Protein AF-A0A060Z2W2-F1 (afdb_monomer)

Nearest PDB structures (foldseek):
  2oxe-assembly1_A  TM=8.940E-01  e=7.475E-26  Homo sapiens
  2pvs-assembly1_A  TM=8.708E-01  e=4.326E-26  Homo sapiens
  2oxe-assembly2_B  TM=8.732E-01  e=7.034E-26  Homo sapiens
  1gpl-assembly1_A  TM=8.369E-01  e=1.136E-26  Cavia porcellus
  1w52-assembly1_X  TM=8.636E-01  e=9.532E-26  Equus caballus

Structure (mmCIF, N/CA/C/O backbone):
data_AF-A0A060Z2W2-F1
#
_entry.id   AF-A0A060Z2W2-F1
#
loop_
_atom_site.group_PDB
_atom_site.id
_atom_site.type_symbol
_atom_site.label_atom_id
_atom_site.label_alt_id
_atom_site.label_comp_id
_atom_site.label_asym_id
_atom_site.label_entity_id
_atom_site.label_seq_id
_atom_site.pdbx_PDB_ins_code
_atom_site.Cartn_x
_atom_site.Cartn_y
_atom_site.Cartn_z
_atom_site.occupancy
_atom_site.B_iso_or_equiv
_atom_site.auth_seq_id
_atom_site.auth_comp_id
_atom_site.auth_asym_id
_atom_site.auth_atom_id
_atom_site.pdbx_PDB_model_num
ATOM 1 N N . MET A 1 1 ? -37.260 69.978 5.908 1.00 48.62 1 MET A N 1
ATOM 2 C CA . MET A 1 1 ? -36.857 68.763 6.658 1.00 48.62 1 MET A CA 1
ATOM 3 C C . MET A 1 1 ? -37.837 67.597 6.429 1.00 48.62 1 MET A C 1
ATOM 5 O O . MET A 1 1 ? -38.209 66.922 7.372 1.00 48.62 1 MET A O 1
ATOM 9 N N . GLY A 1 2 ? -38.275 67.349 5.181 1.00 51.06 2 GLY A N 1
ATOM 10 C CA . GLY A 1 2 ? -39.359 66.388 4.879 1.00 51.06 2 GLY A CA 1
ATOM 11 C C . GLY A 1 2 ? -39.027 65.317 3.832 1.00 51.06 2 GLY A C 1
ATOM 12 O O . GLY A 1 2 ? -39.861 64.468 3.548 1.00 51.06 2 GLY A O 1
ATOM 13 N N . TRP A 1 3 ? -37.822 65.339 3.255 1.00 35.84 3 TRP A N 1
ATOM 14 C CA . TRP A 1 3 ? -37.408 64.380 2.218 1.00 35.84 3 TRP A CA 1
ATOM 15 C C . TRP A 1 3 ? -36.573 63.213 2.762 1.00 35.84 3 TRP A C 1
ATOM 17 O O . TRP A 1 3 ? -36.454 62.198 2.093 1.00 35.84 3 TRP A O 1
ATOM 27 N N . LYS A 1 4 ? -36.049 63.310 3.995 1.00 44.81 4 LYS A N 1
ATOM 28 C CA . LYS A 1 4 ? -35.296 62.214 4.634 1.00 44.81 4 LYS A CA 1
ATOM 29 C C . LYS A 1 4 ? -36.182 61.164 5.322 1.00 44.81 4 LYS A C 1
ATOM 31 O O . LYS A 1 4 ? -35.734 60.038 5.477 1.00 44.81 4 LYS A O 1
ATOM 36 N N . LEU A 1 5 ? -37.425 61.490 5.702 1.00 48.12 5 LEU A N 1
ATOM 37 C CA . LEU A 1 5 ? -38.315 60.528 6.378 1.00 48.12 5 LEU A CA 1
ATOM 38 C C . LEU A 1 5 ? -38.985 59.537 5.414 1.00 48.12 5 LEU A C 1
ATOM 40 O O . LEU A 1 5 ? -39.137 58.370 5.759 1.00 48.12 5 LEU A O 1
ATOM 44 N N . LYS A 1 6 ? -39.350 59.970 4.197 1.00 46.62 6 LYS A N 1
ATOM 45 C CA . LYS A 1 6 ? -40.052 59.098 3.240 1.00 46.62 6 LYS A CA 1
ATOM 46 C C . LYS A 1 6 ? -39.175 57.941 2.756 1.00 46.62 6 LYS A C 1
ATOM 48 O O . LYS A 1 6 ? -39.665 56.826 2.669 1.00 46.62 6 LYS A O 1
ATOM 53 N N . THR A 1 7 ? -37.880 58.176 2.542 1.00 52.00 7 THR A N 1
ATOM 54 C CA . THR A 1 7 ? -36.937 57.149 2.068 1.00 52.00 7 THR A CA 1
ATOM 55 C C . THR A 1 7 ? -36.660 56.071 3.118 1.00 52.00 7 THR A C 1
ATOM 57 O O . THR A 1 7 ? -36.528 54.901 2.778 1.00 52.00 7 THR A O 1
ATOM 60 N N . VAL A 1 8 ? -36.625 56.438 4.405 1.00 55.50 8 VAL A N 1
ATOM 61 C CA . VAL A 1 8 ? -36.405 55.483 5.508 1.00 55.50 8 VAL A CA 1
ATOM 62 C C . VAL A 1 8 ? -37.612 54.560 5.683 1.00 55.50 8 VAL A C 1
ATOM 64 O O . VAL A 1 8 ? -37.452 53.366 5.925 1.00 55.50 8 VAL A O 1
ATOM 67 N N . GLN A 1 9 ? -38.822 55.088 5.489 1.00 52.28 9 GLN A N 1
ATOM 68 C CA . GLN A 1 9 ? -40.050 54.314 5.641 1.00 52.28 9 GLN A CA 1
ATOM 69 C C . GLN A 1 9 ? -40.226 53.281 4.516 1.00 52.28 9 GLN A C 1
ATOM 71 O O . GLN A 1 9 ? -40.646 52.165 4.793 1.00 52.28 9 GLN A O 1
ATOM 76 N N . THR A 1 10 ? -39.819 53.596 3.278 1.00 54.38 10 THR A N 1
ATOM 77 C CA . THR A 1 10 ? -39.876 52.643 2.152 1.00 54.38 10 THR A CA 1
ATOM 78 C C . THR A 1 10 ? -38.854 51.509 2.287 1.00 54.38 10 THR A C 1
ATOM 80 O O . THR A 1 10 ? -39.152 50.371 1.939 1.00 54.38 10 THR A O 1
ATOM 83 N N . ILE A 1 11 ? -37.667 51.789 2.840 1.00 54.84 11 ILE A N 1
ATOM 84 C CA . ILE A 1 11 ? -36.618 50.775 3.049 1.00 54.84 11 ILE A CA 1
ATOM 85 C C . ILE A 1 11 ? -37.030 49.770 4.139 1.00 54.84 11 ILE A C 1
ATOM 87 O O . ILE A 1 11 ? -36.830 48.568 3.970 1.00 54.84 11 ILE A O 1
ATOM 91 N N . LEU A 1 12 ? -37.679 50.231 5.215 1.00 52.62 12 LEU A N 1
ATOM 92 C CA . LEU A 1 12 ? -38.184 49.358 6.284 1.00 52.62 12 LEU A CA 1
ATOM 93 C C . LEU A 1 12 ? -39.305 48.416 5.812 1.00 52.62 12 LEU A C 1
ATOM 95 O O . LEU A 1 12 ? -39.359 47.268 6.247 1.00 52.62 12 LEU A O 1
ATOM 99 N N . SER A 1 13 ? -40.165 48.857 4.888 1.00 50.34 13 SER A N 1
ATOM 100 C CA . SER A 1 13 ? -41.231 48.011 4.327 1.00 50.34 13 SER A CA 1
ATOM 101 C C . SER A 1 13 ? -40.692 46.901 3.418 1.00 50.34 13 SER A C 1
ATOM 103 O O . SER A 1 13 ? -41.220 45.793 3.428 1.00 50.34 13 SER A O 1
ATOM 105 N N . ILE A 1 14 ? -39.620 47.175 2.668 1.00 53.25 14 ILE A N 1
ATOM 106 C CA . ILE A 1 14 ? -38.974 46.189 1.786 1.00 53.25 14 ILE A CA 1
ATOM 107 C C . ILE A 1 14 ? -38.197 45.150 2.613 1.00 53.25 14 ILE A C 1
ATOM 109 O O . ILE A 1 14 ? -38.244 43.963 2.302 1.00 53.25 14 ILE A O 1
ATOM 113 N N . LEU A 1 15 ? -37.560 45.563 3.715 1.00 52.03 15 LEU A N 1
ATOM 114 C CA . LEU A 1 15 ? -36.894 44.650 4.655 1.00 52.03 15 LEU A CA 1
ATOM 115 C C . LEU A 1 15 ? -37.881 43.715 5.373 1.00 52.03 15 LEU A C 1
ATOM 117 O O . LEU A 1 15 ? -37.599 42.529 5.508 1.00 52.03 15 LEU A O 1
ATOM 121 N N . ALA A 1 16 ? -39.062 44.203 5.765 1.00 49.81 16 ALA A N 1
ATOM 122 C CA . ALA A 1 16 ? -40.093 43.360 6.380 1.00 49.81 16 ALA A CA 1
ATOM 123 C C . ALA A 1 16 ? -40.696 42.328 5.401 1.00 49.81 16 ALA A C 1
ATOM 125 O O . ALA A 1 16 ? -41.061 41.225 5.811 1.00 49.81 16 ALA A O 1
ATOM 126 N N . PHE A 1 17 ? -40.754 42.655 4.104 1.00 42.44 17 PHE A N 1
ATOM 127 C CA . PHE A 1 17 ? -41.236 41.738 3.064 1.00 42.44 17 PHE A CA 1
ATOM 128 C C . PHE A 1 17 ? -40.214 40.634 2.727 1.00 42.44 17 PHE A C 1
ATOM 130 O O . PHE A 1 17 ? -40.599 39.519 2.392 1.00 42.44 17 PHE A O 1
ATOM 137 N N . TYR A 1 18 ? -38.911 40.902 2.885 1.00 39.31 18 TYR A N 1
ATOM 138 C CA . TYR A 1 18 ? -37.867 39.877 2.741 1.00 39.31 18 TYR A CA 1
ATOM 139 C C . TYR A 1 18 ? -37.758 38.943 3.954 1.00 39.31 18 TYR A C 1
ATOM 141 O O . TYR A 1 18 ? -37.405 37.779 3.792 1.00 39.31 18 TYR A O 1
ATOM 149 N N . ILE A 1 19 ? -38.106 39.411 5.157 1.00 44.34 19 ILE A N 1
ATOM 150 C CA . ILE A 1 19 ? -38.075 38.573 6.368 1.00 44.34 19 ILE A CA 1
ATOM 151 C C . ILE A 1 19 ? -39.214 37.536 6.369 1.00 44.34 19 ILE A C 1
ATOM 153 O O . ILE A 1 19 ? -39.067 36.468 6.952 1.00 44.34 19 ILE A O 1
ATOM 157 N N . THR A 1 20 ? -40.323 37.788 5.665 1.00 40.78 20 THR A N 1
ATOM 158 C CA . THR A 1 20 ? -41.469 36.857 5.608 1.00 40.78 20 THR A CA 1
ATOM 159 C C . THR A 1 20 ? -41.355 35.766 4.537 1.00 40.78 20 THR A C 1
ATOM 161 O O . THR A 1 20 ? -42.071 34.776 4.628 1.00 40.78 20 THR A O 1
ATOM 164 N N . PHE A 1 21 ? -40.419 35.875 3.585 1.00 36.56 21 PHE A N 1
ATOM 165 C CA . PHE A 1 21 ? -40.123 34.819 2.598 1.00 36.56 21 PHE A CA 1
ATOM 166 C C . PHE A 1 21 ? -38.940 33.911 2.980 1.00 36.56 21 PHE A C 1
ATOM 168 O O . PHE A 1 21 ? -38.609 32.994 2.234 1.00 36.56 21 PHE A O 1
ATOM 175 N N . ALA A 1 22 ? -38.317 34.136 4.142 1.00 39.62 22 ALA A N 1
ATOM 176 C CA . ALA A 1 22 ? -37.203 33.331 4.650 1.00 39.62 22 ALA A CA 1
ATOM 177 C C . ALA A 1 22 ? -37.625 32.296 5.712 1.00 39.62 22 ALA A C 1
ATOM 179 O O . ALA A 1 22 ? -36.781 31.809 6.459 1.00 39.62 22 ALA A O 1
ATOM 180 N N . VAL A 1 23 ? -38.912 31.942 5.781 1.00 41.41 23 VAL A N 1
ATOM 181 C CA . VAL A 1 23 ? -39.340 30.700 6.442 1.00 41.41 23 VAL A CA 1
ATOM 182 C C . VAL A 1 23 ? -39.304 29.610 5.376 1.00 41.41 23 VAL A C 1
ATOM 184 O O . VAL A 1 23 ? -40.318 29.251 4.784 1.00 41.41 23 VAL A O 1
ATOM 187 N N . GLY A 1 24 ? -38.079 29.195 5.051 1.00 35.50 24 GLY A N 1
ATOM 188 C CA . GLY A 1 24 ? -37.837 27.947 4.344 1.00 35.50 24 GLY A CA 1
ATOM 189 C C . GLY A 1 24 ? -38.259 26.798 5.248 1.00 35.50 24 GLY A C 1
ATOM 190 O O . GLY A 1 24 ? -38.031 26.847 6.455 1.00 35.50 24 GLY A O 1
ATOM 191 N N . GLU A 1 25 ? -38.934 25.831 4.642 1.00 35.69 25 GLU A N 1
ATOM 192 C CA . GLU A 1 25 ? -39.373 24.574 5.235 1.00 35.69 25 GLU A CA 1
ATOM 193 C C . GLU A 1 25 ? -38.273 23.980 6.126 1.00 35.69 25 GLU A C 1
ATOM 195 O O . GLU A 1 25 ? -37.104 23.961 5.736 1.00 35.69 25 GLU A O 1
ATOM 200 N N . ASP A 1 26 ? -38.653 23.522 7.322 1.00 37.62 26 ASP A N 1
ATOM 201 C CA . ASP A 1 26 ? -37.783 22.765 8.218 1.00 37.62 26 ASP A CA 1
ATOM 202 C C . ASP A 1 26 ? -37.285 21.506 7.482 1.00 37.62 26 ASP A C 1
ATOM 204 O O . ASP A 1 26 ? -37.937 20.460 7.484 1.00 37.62 26 ASP A O 1
ATOM 208 N N . GLU A 1 27 ? -36.129 21.608 6.817 1.00 36.88 27 GLU A N 1
ATOM 209 C CA . GLU A 1 27 ? -35.351 20.445 6.413 1.00 36.88 27 GLU A CA 1
ATOM 210 C C . GLU A 1 27 ? -34.930 19.723 7.697 1.00 36.88 27 GLU A C 1
ATOM 212 O O . GLU A 1 27 ? -34.134 20.218 8.499 1.00 36.88 27 GLU A O 1
ATOM 217 N N . GLU A 1 28 ? -35.500 18.535 7.883 1.00 39.16 28 GLU A N 1
ATOM 218 C CA . GLU A 1 28 ? -35.024 17.489 8.784 1.00 39.16 28 GLU A CA 1
ATOM 219 C C . GLU A 1 28 ? -33.480 17.482 8.804 1.00 39.16 28 GLU A C 1
ATOM 221 O O . GLU A 1 28 ? -32.863 17.514 7.731 1.00 39.16 28 GLU A O 1
ATOM 226 N N . PRO A 1 29 ? -32.811 17.461 9.974 1.00 41.53 29 PRO A N 1
ATOM 227 C CA . PRO A 1 29 ? -31.364 17.598 10.019 1.00 41.53 29 PRO A CA 1
ATOM 228 C C . PRO A 1 29 ? -30.734 16.404 9.299 1.00 41.53 29 PRO A C 1
ATOM 230 O O . PRO A 1 29 ? -30.713 15.289 9.824 1.00 41.53 29 PRO A O 1
ATOM 233 N N . ARG A 1 30 ? -30.208 16.628 8.085 1.00 45.88 30 ARG A N 1
ATOM 234 C CA . ARG A 1 30 ? -29.306 15.683 7.418 1.00 45.88 30 ARG A CA 1
ATOM 235 C C . ARG A 1 30 ? -28.222 15.333 8.427 1.00 45.88 30 ARG A C 1
ATOM 237 O O . ARG A 1 30 ? -27.445 16.205 8.807 1.00 45.88 30 ARG A O 1
ATOM 244 N N . SER A 1 31 ? -28.182 14.077 8.868 1.00 56.06 31 SER A N 1
ATOM 245 C CA . SER A 1 31 ? -27.126 13.592 9.752 1.00 56.06 31 SER A CA 1
ATOM 246 C C . SER A 1 31 ? -25.773 13.941 9.131 1.00 56.06 31 SER A C 1
ATOM 248 O O . SER A 1 31 ? -25.470 13.487 8.023 1.00 56.06 31 SER A O 1
ATOM 250 N N . GLU A 1 32 ? -24.996 14.779 9.808 1.00 82.94 32 GLU A N 1
ATOM 251 C CA . GLU A 1 32 ? -23.699 15.243 9.328 1.00 82.94 32 GLU A CA 1
ATOM 252 C C . GLU A 1 32 ? -22.761 14.034 9.172 1.00 82.94 32 GLU A C 1
ATOM 254 O O . GLU A 1 32 ? -22.584 13.243 10.102 1.00 82.94 32 GLU A O 1
ATOM 259 N N . CYS A 1 33 ? -22.222 13.826 7.967 1.00 88.69 33 CYS A N 1
ATOM 260 C CA . CYS A 1 33 ? -21.298 12.725 7.706 1.00 88.69 33 CYS A CA 1
ATOM 261 C C . CYS A 1 33 ? -20.042 12.891 8.563 1.00 88.69 33 CYS A C 1
ATOM 263 O O . CYS A 1 33 ? -19.501 13.993 8.652 1.00 88.69 33 CYS A O 1
ATOM 265 N N . ALA A 1 34 ? -19.530 11.797 9.127 1.00 90.81 34 ALA A N 1
ATOM 266 C CA . ALA A 1 34 ? -18.249 11.846 9.814 1.00 90.81 34 ALA A CA 1
ATOM 267 C C . ALA A 1 34 ? -17.134 12.166 8.806 1.00 90.81 34 ALA A C 1
ATOM 269 O O . ALA A 1 34 ? -17.093 11.613 7.703 1.00 90.81 34 ALA A O 1
ATOM 270 N N . ASP A 1 35 ? -16.223 13.048 9.199 1.00 90.75 35 ASP A N 1
ATOM 271 C CA . ASP A 1 35 ? -15.092 13.484 8.387 1.00 90.75 35 ASP A CA 1
ATOM 272 C C . ASP A 1 35 ? -13.824 13.541 9.252 1.00 90.75 35 ASP A C 1
ATOM 274 O O . ASP A 1 35 ? -13.878 13.466 10.481 1.00 90.75 35 ASP A O 1
ATOM 278 N N . PHE A 1 36 ? -12.671 13.662 8.599 1.00 88.50 36 PHE A N 1
ATOM 279 C CA . PHE A 1 36 ? -11.389 13.865 9.261 1.00 88.50 36 PHE A CA 1
ATOM 280 C C . PHE A 1 36 ? -11.453 15.050 10.224 1.00 88.50 36 PHE A C 1
ATOM 282 O O . PHE A 1 36 ? -12.107 16.064 9.948 1.00 88.50 36 PHE A O 1
ATOM 289 N N . ASN A 1 37 ? -10.692 14.959 11.307 1.00 85.06 37 ASN A N 1
ATOM 290 C CA . ASN A 1 37 ? -10.553 16.042 12.256 1.00 85.06 37 ASN A CA 1
ATOM 291 C C . ASN A 1 37 ? -9.975 17.268 11.540 1.00 85.06 37 ASN A C 1
ATOM 293 O O . ASN A 1 37 ? -9.034 17.178 10.745 1.00 85.06 37 ASN A O 1
ATOM 297 N N . ASN A 1 38 ? -10.578 18.426 11.796 1.00 71.69 38 ASN A N 1
ATOM 298 C CA . ASN A 1 38 ? -10.017 19.707 11.395 1.00 71.69 38 ASN A CA 1
ATOM 299 C C . ASN A 1 38 ? -9.029 20.137 12.475 1.00 71.69 38 ASN A C 1
ATOM 301 O O . ASN A 1 38 ? -9.359 20.120 13.656 1.00 71.69 38 ASN A O 1
ATOM 305 N N . THR A 1 39 ? -7.831 20.542 12.074 1.00 61.28 39 THR A N 1
ATOM 306 C CA . THR A 1 39 ? -6.849 21.097 13.004 1.00 61.28 39 THR A CA 1
ATOM 307 C C . THR A 1 39 ? -6.301 22.393 12.447 1.00 61.28 39 THR A C 1
ATOM 309 O O . THR A 1 39 ? -5.711 22.406 11.364 1.00 61.28 39 THR A O 1
ATOM 312 N N . THR A 1 40 ? -6.448 23.479 13.199 1.00 62.16 40 THR A N 1
ATOM 313 C CA . THR A 1 40 ? -5.649 24.688 12.994 1.00 62.16 40 THR A CA 1
ATOM 314 C C . THR A 1 40 ? -4.372 24.632 13.838 1.00 62.16 40 THR A C 1
ATOM 316 O O . THR A 1 40 ? -4.328 24.009 14.899 1.00 62.16 40 THR A O 1
ATOM 319 N N . TRP A 1 41 ? -3.312 25.320 13.395 1.00 58.94 41 TRP A N 1
ATOM 320 C CA . TRP A 1 41 ? -2.052 25.436 14.150 1.00 58.94 41 TRP A CA 1
ATOM 321 C C . TRP A 1 41 ? -2.247 25.947 15.592 1.00 58.94 41 TRP A C 1
ATOM 323 O O . TRP A 1 41 ? -1.468 25.604 16.479 1.00 58.94 41 TRP A O 1
ATOM 333 N N . LEU A 1 42 ? -3.288 26.755 15.827 1.00 57.38 42 LEU A N 1
ATOM 334 C CA . LEU A 1 42 ? -3.622 27.342 17.127 1.00 57.38 42 LEU A CA 1
ATOM 335 C C . LEU A 1 42 ? -4.233 26.317 18.094 1.00 57.38 42 LEU A C 1
ATOM 337 O O . LEU A 1 42 ? -3.820 26.256 19.251 1.00 57.38 42 LEU A O 1
ATOM 341 N N . GLU A 1 43 ? -5.162 25.486 17.619 1.00 58.88 43 GLU A N 1
ATOM 342 C CA . GLU A 1 43 ? -5.814 24.443 18.428 1.00 58.88 43 GLU A CA 1
ATOM 343 C C . GLU A 1 43 ? -4.810 23.378 18.891 1.00 58.88 43 GLU A C 1
ATOM 345 O O . GLU A 1 43 ? -4.857 22.928 20.037 1.00 58.88 43 GLU A O 1
ATOM 350 N N . TYR A 1 44 ? -3.830 23.050 18.042 1.00 56.75 44 TYR A N 1
ATOM 351 C CA . TYR A 1 44 ? -2.778 22.086 18.369 1.00 56.75 44 TYR A CA 1
ATOM 352 C C . TYR A 1 44 ? -1.870 22.556 19.522 1.00 56.75 44 TYR A C 1
ATOM 354 O O . TYR A 1 44 ? -1.515 21.783 20.415 1.00 56.75 44 TYR A O 1
ATOM 362 N N . HIS A 1 45 ? -1.490 23.842 19.530 1.00 58.34 45 HIS A N 1
ATOM 363 C CA . HIS A 1 45 ? -0.619 24.404 20.571 1.00 58.34 45 HIS A CA 1
ATOM 364 C C . HIS A 1 45 ? -1.321 24.474 21.939 1.00 58.34 45 HIS A C 1
ATOM 366 O O . HIS A 1 45 ? -0.663 24.418 22.975 1.00 58.34 45 HIS A O 1
ATOM 372 N N . GLN A 1 46 ? -2.655 24.563 21.945 1.00 56.97 46 GLN A N 1
ATOM 373 C CA . GLN A 1 46 ? -3.473 24.635 23.157 1.00 56.97 46 GLN A CA 1
ATOM 374 C C . GLN A 1 46 ? -3.801 23.259 23.757 1.00 56.97 46 GLN A C 1
ATOM 376 O O . GLN A 1 46 ? -3.880 23.142 24.977 1.00 56.97 46 GLN A O 1
ATOM 381 N N . GLN A 1 47 ? -3.979 22.216 22.937 1.00 56.81 47 GLN A N 1
ATOM 382 C CA . GLN A 1 47 ? -4.397 20.884 23.408 1.00 56.81 47 GLN A CA 1
ATOM 383 C C . GLN A 1 47 ? -3.263 19.991 23.933 1.00 56.81 47 GLN A C 1
ATOM 385 O O . GLN A 1 47 ? -3.546 18.943 24.509 1.00 56.81 47 GLN A O 1
ATOM 390 N N . GLY A 1 48 ? -1.998 20.397 23.773 1.00 50.22 48 GLY A N 1
ATOM 391 C CA . GLY A 1 48 ? -0.843 19.718 24.365 1.00 50.22 48 GLY A CA 1
ATOM 392 C C . GLY A 1 48 ? -0.682 18.269 23.900 1.00 50.22 48 GLY A C 1
ATOM 393 O O . GLY A 1 48 ? -1.099 17.355 24.595 1.00 50.22 48 GLY A O 1
ATOM 394 N N . SER A 1 49 ? -0.063 18.055 22.732 1.00 53.06 49 SER A N 1
ATOM 395 C CA . SER A 1 49 ? 0.566 16.787 22.284 1.00 53.06 49 SER A CA 1
ATOM 396 C C . SER A 1 49 ? -0.190 15.456 22.487 1.00 53.06 49 SER A C 1
ATOM 398 O O . SER A 1 49 ? 0.432 14.398 22.420 1.00 53.06 49 SER A O 1
ATOM 400 N N . LYS A 1 50 ? -1.500 15.444 22.749 1.00 64.19 50 LYS A N 1
ATOM 401 C CA . LYS A 1 50 ? -2.246 14.199 22.942 1.00 64.19 50 LYS A CA 1
ATOM 402 C C . LYS A 1 50 ? -2.595 13.624 21.576 1.00 64.19 50 LYS A C 1
ATOM 404 O O . LYS A 1 50 ? -3.346 14.239 20.826 1.00 64.19 50 LYS A O 1
ATOM 409 N N . LEU A 1 51 ? -2.046 12.452 21.257 1.00 76.94 51 LEU A N 1
ATOM 410 C CA . LEU A 1 51 ? -2.390 11.729 20.038 1.00 76.94 51 LEU A CA 1
ATOM 411 C C . LEU A 1 51 ? -3.900 11.449 20.018 1.00 76.94 51 LEU A C 1
ATOM 413 O O . LEU A 1 51 ? -4.428 10.800 20.923 1.00 76.94 51 LEU A O 1
ATOM 417 N N . GLN A 1 52 ? -4.577 11.933 18.980 1.00 83.56 52 GLN A N 1
ATOM 418 C CA . GLN A 1 52 ? -5.985 11.658 18.718 1.00 83.56 52 GLN A CA 1
ATOM 419 C C . GLN A 1 52 ? -6.084 10.782 17.475 1.00 83.56 52 GLN A C 1
ATOM 421 O O . GLN A 1 52 ? -5.667 11.198 16.392 1.00 83.56 52 GLN A O 1
ATOM 426 N N . VAL A 1 53 ? -6.624 9.578 17.650 1.00 91.25 53 VAL A N 1
ATOM 427 C CA . VAL A 1 53 ? -6.960 8.670 16.555 1.00 91.25 53 VAL A CA 1
ATOM 428 C C . VAL A 1 53 ? -8.471 8.495 16.541 1.00 91.25 53 VAL A C 1
ATOM 430 O O . VAL A 1 53 ? -9.067 8.141 17.558 1.00 91.25 53 VAL A O 1
ATOM 433 N N . GLN A 1 54 ? -9.087 8.744 15.391 1.00 92.12 54 GLN A N 1
ATOM 434 C CA . GLN A 1 54 ? -10.484 8.414 15.139 1.00 92.12 54 GLN A CA 1
ATOM 435 C C . GLN A 1 54 ? -10.594 7.445 13.963 1.00 92.12 54 GLN A C 1
ATOM 437 O O . GLN A 1 54 ? -9.702 7.359 13.115 1.00 92.12 54 GLN A O 1
ATOM 442 N N . TYR A 1 55 ? -11.705 6.718 13.904 1.00 94.75 55 TYR A N 1
ATOM 443 C CA . TYR A 1 55 ? -11.950 5.753 12.842 1.00 94.75 55 TYR A CA 1
ATOM 444 C C . TYR A 1 55 ? -13.216 6.124 12.085 1.00 94.75 55 TYR A C 1
ATOM 446 O O . TYR A 1 55 ? -14.256 6.382 12.686 1.00 94.75 55 TYR A O 1
ATOM 454 N N . LEU A 1 56 ? -13.132 6.132 10.760 1.00 95.06 56 LEU A N 1
ATOM 455 C CA . LEU A 1 56 ? -14.260 6.425 9.882 1.00 95.06 56 LEU A CA 1
ATOM 456 C C . LEU A 1 56 ? -14.622 5.152 9.115 1.00 95.06 56 LEU A C 1
ATOM 458 O O . LEU A 1 56 ? -13.778 4.586 8.419 1.00 95.06 56 LEU A O 1
ATOM 462 N N . LEU A 1 57 ? -15.863 4.689 9.249 1.00 95.62 57 LEU A N 1
ATOM 463 C CA . LEU A 1 57 ? -16.360 3.482 8.591 1.00 95.62 57 LEU A CA 1
ATOM 464 C C . LEU A 1 57 ? -17.132 3.827 7.316 1.00 95.62 57 LEU A C 1
ATOM 466 O O . LEU A 1 57 ? -18.103 4.589 7.329 1.00 95.62 57 LEU A O 1
ATOM 470 N N . LEU A 1 58 ? -16.730 3.175 6.230 1.00 96.81 58 LEU A N 1
ATOM 471 C CA . LEU A 1 58 ? -17.394 3.166 4.936 1.00 96.81 58 LEU A CA 1
ATOM 472 C C . LEU A 1 58 ? -17.710 1.723 4.540 1.00 96.81 58 LEU A C 1
ATOM 474 O O . LEU A 1 58 ? -16.886 0.819 4.665 1.00 96.81 58 LEU A O 1
ATOM 478 N N . THR A 1 59 ? -18.907 1.517 4.014 1.00 96.88 59 THR A N 1
ATOM 479 C CA . THR A 1 59 ? -19.380 0.249 3.451 1.00 96.88 59 THR A CA 1
ATOM 480 C C . THR A 1 59 ? -20.101 0.532 2.139 1.00 96.88 59 THR A C 1
ATOM 482 O O . THR A 1 59 ? -20.342 1.689 1.785 1.00 96.88 59 THR A O 1
ATOM 485 N N . ARG A 1 60 ? -20.522 -0.510 1.416 1.00 96.19 60 ARG A N 1
ATOM 486 C CA . ARG A 1 60 ? -21.354 -0.332 0.212 1.00 96.19 60 ARG A CA 1
ATOM 487 C C . ARG A 1 60 ? -22.678 0.388 0.485 1.00 96.19 60 ARG A C 1
ATOM 489 O O . ARG A 1 60 ? -23.246 0.956 -0.439 1.00 96.19 60 ARG A O 1
ATOM 496 N N . LYS A 1 61 ? -23.160 0.382 1.732 1.00 94.62 61 LYS A N 1
ATOM 497 C CA . LYS A 1 61 ? -24.397 1.064 2.137 1.00 94.62 61 LYS A CA 1
ATOM 498 C C . LYS A 1 61 ? -24.215 2.575 2.335 1.00 94.62 61 LYS A C 1
ATOM 500 O O . LYS A 1 61 ? -25.197 3.302 2.281 1.00 94.62 61 LYS A O 1
ATOM 505 N N . ASN A 1 62 ? -22.989 3.045 2.574 1.00 94.56 62 ASN A N 1
ATOM 506 C CA . ASN A 1 62 ? -22.688 4.443 2.900 1.00 94.56 62 ASN A CA 1
ATOM 507 C C . ASN A 1 62 ? -21.387 4.929 2.234 1.00 94.56 62 ASN A C 1
ATOM 509 O O . ASN A 1 62 ? -20.552 5.564 2.866 1.00 94.56 62 ASN A O 1
ATOM 513 N N . THR A 1 63 ? -21.201 4.645 0.941 1.00 93.38 63 THR A N 1
ATOM 514 C CA . THR A 1 63 ? -19.941 4.884 0.200 1.00 93.38 63 THR A CA 1
ATOM 515 C C . THR A 1 63 ? -19.458 6.335 0.170 1.00 93.38 63 THR A C 1
ATOM 517 O O . THR A 1 63 ? -18.280 6.584 -0.094 1.00 93.38 63 THR A O 1
ATOM 520 N N . ASP A 1 64 ? -20.357 7.293 0.386 1.00 91.94 64 ASP A N 1
ATOM 521 C CA . ASP A 1 64 ? -20.086 8.729 0.275 1.00 91.94 64 ASP A CA 1
ATOM 522 C C . ASP A 1 64 ? -20.163 9.489 1.597 1.00 91.94 64 ASP A C 1
ATOM 524 O O . ASP A 1 64 ? -19.749 10.648 1.636 1.00 91.94 64 ASP A O 1
ATOM 528 N N . CYS A 1 65 ? -20.653 8.841 2.654 1.00 92.50 65 CYS A N 1
ATOM 529 C CA . CYS A 1 65 ? -20.943 9.448 3.946 1.00 92.50 65 CYS A CA 1
ATOM 530 C C . CYS A 1 65 ? -20.450 8.509 5.048 1.00 92.50 65 CYS A C 1
ATOM 532 O O . CYS A 1 65 ? -21.128 7.545 5.412 1.00 92.50 65 CYS A O 1
ATOM 534 N N . ALA A 1 66 ? -19.229 8.743 5.527 1.00 93.50 66 ALA A N 1
ATOM 535 C CA . ALA A 1 66 ? -18.645 7.888 6.548 1.00 93.50 66 ALA A CA 1
ATOM 536 C C . ALA A 1 66 ? -19.401 8.032 7.875 1.00 93.50 66 ALA A C 1
ATOM 538 O O . ALA A 1 66 ? -19.910 9.102 8.207 1.00 93.50 66 ALA A O 1
ATOM 539 N N . SER A 1 67 ? -19.453 6.948 8.642 1.00 92.31 67 SER A N 1
ATOM 540 C CA . SER A 1 67 ? -19.924 6.970 10.028 1.00 92.31 67 SER A CA 1
ATOM 541 C C . SER A 1 67 ? -18.730 6.922 10.971 1.00 92.31 67 SER A C 1
ATOM 543 O O . SER A 1 67 ? -17.784 6.175 10.704 1.00 92.31 67 SER A O 1
ATOM 545 N N . LEU A 1 68 ? -18.786 7.637 12.094 1.00 90.69 68 LEU A N 1
ATOM 546 C CA . LEU A 1 68 ? -17.782 7.487 13.143 1.00 90.69 68 LEU A CA 1
ATOM 547 C C . LEU A 1 68 ? -17.797 6.041 13.665 1.00 90.69 68 LEU A C 1
ATOM 549 O O . LEU A 1 68 ? -18.856 5.435 13.845 1.00 90.69 68 LEU A O 1
ATOM 553 N N . PHE A 1 69 ? -16.615 5.476 13.868 1.00 87.88 69 PHE A N 1
ATOM 554 C CA . PHE A 1 69 ? -16.420 4.091 14.265 1.00 87.88 69 PHE A CA 1
ATOM 555 C C . PHE A 1 69 ? -15.553 4.042 15.525 1.00 87.88 69 PHE A C 1
ATOM 557 O O . PHE A 1 69 ? -14.518 4.698 15.607 1.00 87.88 69 PHE A O 1
ATOM 564 N N . GLY A 1 70 ? -15.991 3.308 16.546 1.00 77.88 70 GLY A N 1
ATOM 565 C CA . GLY A 1 70 ? -15.338 3.327 17.853 1.00 77.88 70 GLY A CA 1
ATOM 566 C C . GLY A 1 70 ? -15.994 2.407 18.879 1.00 77.88 70 GLY A C 1
ATOM 567 O O . GLY A 1 70 ? -16.933 1.676 18.561 1.00 77.88 70 GLY A O 1
ATOM 568 N N . GLN A 1 71 ? -15.474 2.465 20.109 1.00 60.62 71 GLN A N 1
ATOM 569 C CA . GLN A 1 71 ? -15.779 1.544 21.213 1.00 60.62 71 GLN A CA 1
ATOM 570 C C . GLN A 1 71 ? -17.270 1.394 21.527 1.00 60.62 71 GLN A C 1
ATOM 572 O O . GLN A 1 71 ? -17.751 0.270 21.650 1.00 60.62 71 GLN A O 1
ATOM 577 N N . ASP A 1 72 ? -18.004 2.503 21.589 1.00 58.78 72 ASP A N 1
ATOM 578 C CA . ASP A 1 72 ? -19.408 2.511 22.020 1.00 58.78 72 ASP A CA 1
ATOM 579 C C . ASP A 1 72 ? -20.399 2.139 20.902 1.00 58.78 72 ASP A C 1
ATOM 581 O O . ASP A 1 72 ? -21.590 1.966 21.150 1.00 58.78 72 ASP A O 1
ATOM 585 N N . PHE A 1 73 ? -19.923 1.994 19.659 1.00 56.22 73 PHE A N 1
ATOM 586 C CA . PHE A 1 73 ? -20.780 1.856 18.478 1.00 56.22 73 PHE A CA 1
ATOM 587 C C . PHE A 1 73 ? -20.825 0.441 17.890 1.00 56.22 73 PHE A C 1
ATOM 589 O O . PHE A 1 73 ? -21.673 0.181 17.040 1.00 56.22 73 PHE A O 1
ATOM 596 N N . LEU A 1 74 ? -19.986 -0.502 18.336 1.00 58.16 74 LEU A N 1
ATOM 597 C CA . LEU A 1 74 ? -19.998 -1.880 17.809 1.00 58.16 74 LEU A CA 1
ATOM 598 C C . LEU A 1 74 ? -21.312 -2.633 18.091 1.00 58.16 74 LEU A C 1
ATOM 600 O O . LEU A 1 74 ? -21.645 -3.569 17.371 1.00 58.16 74 LEU A O 1
ATOM 604 N N . SER A 1 75 ? -22.087 -2.192 19.084 1.00 54.31 75 SER A N 1
ATOM 605 C CA . SER A 1 75 ? -23.398 -2.743 19.444 1.00 54.31 75 SER A CA 1
ATOM 606 C C . SER A 1 75 ? -24.586 -2.080 18.729 1.00 54.31 75 SER A C 1
ATOM 608 O O . SER A 1 75 ? -25.670 -2.656 18.731 1.00 54.31 75 SER A O 1
ATOM 610 N N . ASN A 1 76 ? -24.406 -0.905 18.106 1.00 60.44 76 ASN A N 1
ATOM 611 C CA . ASN A 1 76 ? -25.500 -0.121 17.502 1.00 60.44 76 ASN A CA 1
ATOM 612 C C . ASN A 1 76 ? -25.225 0.337 16.051 1.00 60.44 76 ASN A C 1
ATOM 614 O O . ASN A 1 76 ? -26.038 1.035 15.447 1.00 60.44 76 ASN A O 1
ATOM 618 N N . ASN A 1 77 ? -24.074 -0.022 15.470 1.00 65.06 77 ASN A N 1
ATOM 619 C CA . ASN A 1 77 ? -23.718 0.347 14.101 1.00 65.06 77 ASN A CA 1
ATOM 620 C C . ASN A 1 77 ? -24.359 -0.620 13.091 1.00 65.06 77 ASN A C 1
ATOM 622 O O . ASN A 1 77 ? -24.017 -1.798 13.026 1.00 65.06 77 ASN A O 1
ATOM 626 N N . THR A 1 78 ? -25.272 -0.102 12.270 1.00 73.44 78 THR A N 1
ATOM 627 C CA . THR A 1 78 ? -26.022 -0.857 11.249 1.00 73.44 78 THR A CA 1
ATOM 628 C C . THR A 1 78 ? -25.234 -1.117 9.955 1.00 73.44 78 THR A C 1
ATOM 630 O O . THR A 1 78 ? -25.687 -1.873 9.080 1.00 73.44 78 THR A O 1
ATOM 633 N N . TYR A 1 79 ? -24.060 -0.496 9.809 1.00 89.62 79 TYR A N 1
ATOM 634 C CA . TYR A 1 79 ? -23.211 -0.611 8.626 1.00 89.62 79 TYR A CA 1
ATOM 635 C C . TYR A 1 79 ? -22.174 -1.726 8.757 1.00 89.62 79 TYR A C 1
ATOM 637 O O . TYR A 1 79 ? -21.995 -2.477 7.800 1.00 89.62 79 TYR A O 1
ATOM 645 N N . PHE A 1 80 ? -21.525 -1.865 9.917 1.00 92.44 80 PHE A N 1
ATOM 646 C CA . PHE A 1 80 ? -20.451 -2.844 10.111 1.00 92.44 80 PHE A CA 1
ATOM 647 C C . PHE A 1 80 ? -20.956 -4.294 10.073 1.00 92.44 80 PHE A C 1
ATOM 649 O O . PHE A 1 80 ? -21.972 -4.628 10.680 1.00 92.44 80 PHE A O 1
ATOM 656 N N . ASN A 1 81 ? -20.211 -5.179 9.407 1.00 92.56 81 ASN A N 1
ATOM 657 C CA . ASN A 1 81 ? -20.512 -6.608 9.350 1.00 92.56 81 ASN A CA 1
ATOM 658 C C . ASN A 1 81 ? -19.262 -7.453 9.636 1.00 92.56 81 ASN A C 1
ATOM 660 O O . ASN A 1 81 ? -18.356 -7.526 8.808 1.00 92.56 81 ASN A O 1
ATOM 664 N N . SER A 1 82 ? -19.231 -8.156 10.771 1.00 93.00 82 SER A N 1
ATOM 665 C CA . SER A 1 82 ? -18.076 -8.966 11.194 1.00 93.00 82 SER A CA 1
ATOM 666 C C . SER A 1 82 ? -17.785 -10.180 10.304 1.00 93.00 82 SER A C 1
ATOM 668 O O . SER A 1 82 ? -16.673 -10.703 10.322 1.00 93.00 82 SER A O 1
ATOM 670 N N . SER A 1 83 ? -18.757 -10.618 9.496 1.00 93.56 83 SER A N 1
ATOM 671 C CA . SER A 1 83 ? -18.565 -11.709 8.530 1.00 93.56 83 SER A CA 1
ATOM 672 C C . SER A 1 83 ? -17.878 -11.249 7.238 1.00 93.56 83 SER A C 1
ATOM 674 O O . SER A 1 83 ? -17.436 -12.084 6.450 1.00 93.56 83 SER A O 1
ATOM 676 N N . GLN A 1 84 ? -17.792 -9.936 7.001 1.00 95.81 84 GLN A N 1
ATOM 677 C CA . GLN A 1 84 ? -17.114 -9.362 5.841 1.00 95.81 84 GLN A CA 1
ATOM 678 C C . GLN A 1 84 ? -15.630 -9.086 6.139 1.00 95.81 84 GLN A C 1
ATOM 680 O O . GLN A 1 84 ? -15.257 -8.812 7.283 1.00 95.81 84 GLN A O 1
ATOM 685 N N . PRO A 1 85 ? -14.752 -9.123 5.118 1.00 97.25 85 PRO A N 1
ATOM 686 C CA . PRO A 1 85 ? -13.368 -8.695 5.282 1.00 97.25 85 PRO A CA 1
ATOM 687 C C . PRO A 1 85 ? -13.300 -7.208 5.644 1.00 97.25 85 PRO A C 1
ATOM 689 O O . PRO A 1 85 ? -14.106 -6.406 5.169 1.00 97.25 85 PRO A O 1
ATOM 692 N N . THR A 1 86 ? -12.299 -6.830 6.438 1.00 98.06 86 THR A N 1
ATOM 693 C CA . THR A 1 86 ? -12.104 -5.439 6.867 1.00 98.06 86 THR A CA 1
ATOM 694 C C . THR A 1 86 ? -10.824 -4.877 6.259 1.00 98.06 86 THR A C 1
ATOM 696 O O . THR A 1 86 ? -9.733 -5.407 6.469 1.00 98.06 86 THR A O 1
ATOM 699 N N . LYS A 1 87 ? -10.951 -3.807 5.472 1.00 98.62 87 LYS A N 1
ATOM 700 C CA . LYS A 1 87 ? -9.836 -3.054 4.892 1.00 98.62 87 LYS A CA 1
ATOM 701 C C . LYS A 1 87 ? -9.535 -1.858 5.782 1.00 98.62 87 LYS A C 1
ATOM 703 O O . LYS A 1 87 ? -10.445 -1.087 6.071 1.00 98.62 87 LYS A O 1
ATOM 708 N N . ILE A 1 88 ? -8.285 -1.689 6.190 1.00 98.69 88 ILE A N 1
ATOM 709 C CA . ILE A 1 88 ? -7.869 -0.601 7.076 1.00 98.69 88 ILE A CA 1
ATOM 710 C C . ILE A 1 88 ? -6.936 0.320 6.307 1.00 98.69 88 ILE A C 1
ATOM 712 O O . ILE A 1 88 ? -5.853 -0.095 5.908 1.00 98.69 88 ILE A O 1
ATOM 716 N N . ILE A 1 89 ? -7.369 1.554 6.068 1.00 98.75 89 ILE A N 1
ATOM 717 C CA . ILE A 1 89 ? -6.588 2.561 5.347 1.00 98.75 89 ILE A CA 1
ATOM 718 C C . ILE A 1 89 ? -5.854 3.421 6.369 1.00 98.75 89 ILE A C 1
ATOM 720 O O . ILE A 1 89 ? -6.492 4.071 7.198 1.00 98.75 89 ILE A O 1
ATOM 724 N N . VAL A 1 90 ? -4.526 3.463 6.276 1.00 98.56 90 VAL A N 1
ATOM 725 C CA . VAL A 1 90 ? -3.675 4.259 7.167 1.00 98.56 90 VAL A CA 1
ATOM 726 C C . VAL A 1 90 ? -2.880 5.260 6.335 1.00 98.56 90 VAL A C 1
ATOM 728 O O . VAL A 1 90 ? -2.007 4.888 5.550 1.00 98.56 90 VAL A O 1
ATOM 731 N N . HIS A 1 91 ? -3.192 6.550 6.478 1.00 96.31 91 HIS A N 1
ATOM 732 C CA . HIS A 1 91 ? -2.420 7.607 5.820 1.00 96.31 91 HIS A CA 1
ATOM 733 C C . HIS A 1 91 ? -1.059 7.814 6.503 1.00 96.31 91 HIS A C 1
ATOM 735 O O . HIS A 1 91 ? -0.837 7.340 7.613 1.00 96.31 91 HIS A O 1
ATOM 741 N N . GLY A 1 92 ? -0.150 8.535 5.843 1.00 92.38 92 GLY A N 1
ATOM 742 C CA . GLY A 1 92 ? 1.167 8.875 6.385 1.00 92.38 92 GLY A CA 1
ATOM 743 C C . GLY A 1 92 ? 1.292 10.324 6.851 1.00 92.38 92 GLY A C 1
ATOM 744 O O . GLY A 1 92 ? 0.298 10.966 7.188 1.00 92.38 92 GLY A O 1
ATOM 745 N N . TYR A 1 93 ? 2.529 10.826 6.827 1.00 89.19 93 TYR A N 1
ATOM 746 C CA . TYR A 1 93 ? 2.922 12.177 7.237 1.00 89.19 93 TYR A CA 1
ATOM 747 C C . TYR A 1 93 ? 2.203 13.294 6.458 1.00 89.19 93 TYR A C 1
ATOM 749 O O . TYR A 1 93 ? 2.037 13.211 5.238 1.00 89.19 93 TYR A O 1
ATOM 757 N N . ARG A 1 94 ? 1.808 14.367 7.158 1.00 84.69 94 ARG A N 1
ATOM 758 C CA . ARG A 1 94 ? 1.053 15.511 6.620 1.00 84.69 94 ARG A CA 1
ATOM 759 C C . ARG A 1 94 ? 1.583 16.832 7.183 1.00 84.69 94 ARG A C 1
ATOM 761 O O . ARG A 1 94 ? 1.029 17.372 8.127 1.00 84.69 94 ARG A O 1
ATOM 768 N N . ALA A 1 95 ? 2.612 17.409 6.564 1.00 72.25 95 ALA A N 1
ATOM 769 C CA . ALA A 1 95 ? 3.298 18.609 7.075 1.00 72.25 95 ALA A CA 1
ATOM 770 C C . ALA A 1 95 ? 2.383 19.772 7.528 1.00 72.25 95 ALA A C 1
ATOM 772 O O . ALA A 1 95 ? 2.709 20.464 8.486 1.00 72.25 95 ALA A O 1
ATOM 773 N N . LEU A 1 96 ? 1.253 19.990 6.845 1.00 75.12 96 LEU A N 1
ATOM 774 C CA . LEU A 1 96 ? 0.324 21.096 7.117 1.00 75.12 96 LEU A CA 1
ATOM 775 C C . LEU A 1 96 ? -1.011 20.657 7.740 1.00 75.12 96 LEU A C 1
ATOM 777 O O . LEU A 1 96 ? -1.944 21.453 7.757 1.00 75.12 96 LEU A O 1
ATOM 781 N N . GLY A 1 97 ? -1.160 19.397 8.168 1.00 75.94 97 GLY A N 1
ATOM 782 C CA . GLY A 1 97 ? -2.437 18.911 8.714 1.00 75.94 97 GLY A CA 1
ATOM 783 C C . GLY A 1 97 ? -3.588 18.866 7.718 1.00 75.94 97 GLY A C 1
ATOM 784 O O . GLY A 1 97 ? -4.744 18.722 8.097 1.00 75.94 97 GLY A O 1
ATOM 785 N N . SER A 1 98 ? -3.297 18.973 6.421 1.00 82.25 98 SER A N 1
ATOM 786 C CA . SER A 1 98 ? -4.329 18.910 5.396 1.00 82.25 98 SER A CA 1
ATOM 787 C C . SER A 1 98 ? -4.903 17.500 5.293 1.00 82.25 98 SER A C 1
ATOM 789 O O . SER A 1 98 ? -4.158 16.516 5.264 1.00 82.25 98 SER A O 1
ATOM 791 N N . LYS A 1 99 ? -6.224 17.403 5.142 1.00 86.06 99 LYS A N 1
ATOM 792 C CA . LYS A 1 99 ? -6.925 16.132 4.938 1.00 86.06 99 LYS A CA 1
ATOM 793 C C . LYS A 1 99 ? -6.440 15.425 3.663 1.00 86.06 99 LYS A C 1
ATOM 795 O O . LYS A 1 99 ? -6.250 16.081 2.632 1.00 86.06 99 LYS A O 1
ATOM 800 N N . PRO A 1 100 ? -6.214 14.102 3.692 1.00 88.56 100 PRO A N 1
ATOM 801 C CA . PRO A 1 100 ? -5.824 13.349 2.506 1.00 88.56 100 PRO A CA 1
ATOM 802 C C . PRO A 1 100 ? -7.018 13.172 1.550 1.00 88.56 100 PRO A C 1
ATOM 804 O O . PRO A 1 100 ? -7.847 12.282 1.719 1.00 88.56 100 PRO A O 1
ATOM 807 N N . SER A 1 101 ? -7.081 13.993 0.497 1.00 89.75 101 SER A N 1
ATOM 808 C CA . SER A 1 101 ? -8.169 13.977 -0.502 1.00 89.75 101 SER A CA 1
ATOM 809 C C . SER A 1 101 ? -8.357 12.632 -1.218 1.00 89.75 101 SER A C 1
ATOM 811 O O . SER A 1 101 ? -9.444 12.324 -1.699 1.00 89.75 101 SER A O 1
ATOM 813 N N . TRP A 1 102 ? -7.310 11.810 -1.269 1.00 93.00 102 TRP A N 1
ATOM 814 C CA . TRP A 1 102 ? -7.300 10.515 -1.943 1.00 93.00 102 TRP A CA 1
ATOM 815 C C . TRP A 1 102 ? -8.005 9.393 -1.167 1.00 93.00 102 TRP A C 1
ATOM 817 O O . TRP A 1 102 ? -8.361 8.374 -1.762 1.00 93.00 102 TRP A O 1
ATOM 827 N N . VAL A 1 103 ? -8.228 9.549 0.144 1.00 94.44 103 VAL A N 1
ATOM 828 C CA . VAL A 1 103 ? -8.780 8.478 0.996 1.00 94.44 103 VAL A CA 1
ATOM 829 C C . VAL A 1 103 ? -10.162 8.045 0.523 1.00 94.44 103 VAL A C 1
ATOM 831 O O . VAL A 1 103 ? -10.412 6.848 0.375 1.00 94.44 103 VAL A O 1
ATOM 834 N N . LYS A 1 104 ? -11.038 9.011 0.218 1.00 94.12 104 LYS A N 1
ATOM 835 C CA . LYS A 1 104 ? -12.386 8.727 -0.288 1.00 94.12 104 LYS A CA 1
ATOM 836 C C . LYS A 1 104 ? -12.327 7.923 -1.588 1.00 94.12 104 LYS A C 1
ATOM 838 O O . LYS A 1 104 ? -13.039 6.933 -1.732 1.00 94.12 104 LYS A O 1
ATOM 843 N N . GLN A 1 105 ? -11.442 8.305 -2.508 1.00 95.69 105 GLN A N 1
ATOM 844 C CA . GLN A 1 105 ? -11.279 7.614 -3.786 1.00 95.69 105 GLN A CA 1
ATOM 845 C C . GLN A 1 105 ? -10.803 6.166 -3.600 1.00 95.69 105 GLN A C 1
ATOM 847 O O . GLN A 1 105 ? -11.350 5.265 -4.235 1.00 95.69 105 GLN A O 1
ATOM 852 N N . LEU A 1 106 ? -9.826 5.929 -2.716 1.00 97.50 106 LEU A N 1
ATOM 853 C CA . LEU A 1 106 ? -9.344 4.580 -2.409 1.00 97.50 106 LEU A CA 1
ATOM 854 C C . LEU A 1 106 ? -10.438 3.722 -1.759 1.00 97.50 106 LEU A C 1
ATOM 856 O O . LEU A 1 106 ? -10.663 2.592 -2.188 1.00 97.50 106 LEU A O 1
ATOM 860 N N . ALA A 1 107 ? -11.145 4.261 -0.762 1.00 97.88 107 ALA A N 1
ATOM 861 C CA . ALA A 1 107 ? -12.233 3.556 -0.08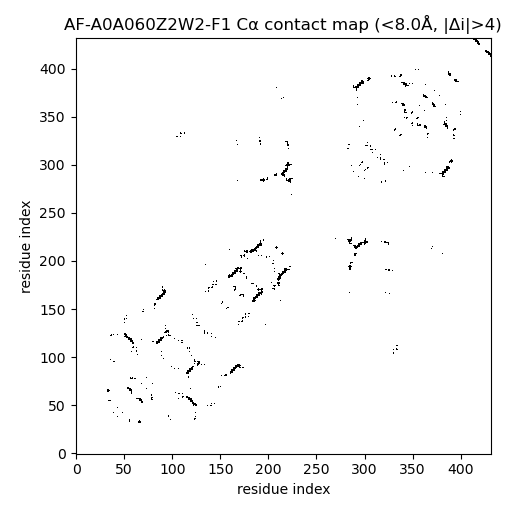9 1.00 97.88 107 ALA A CA 1
ATOM 862 C C . ALA A 1 107 ? -13.337 3.147 -1.077 1.00 97.88 107 ALA A C 1
ATOM 864 O O . ALA A 1 107 ? -13.762 1.992 -1.102 1.00 97.88 107 ALA A O 1
ATOM 865 N N . GLN A 1 108 ? -13.741 4.063 -1.959 1.00 97.44 108 GLN A N 1
ATOM 866 C CA . GLN A 1 108 ? -14.705 3.774 -3.018 1.00 97.44 108 GLN A CA 1
ATOM 867 C C . GLN A 1 108 ? -14.188 2.724 -4.005 1.00 97.44 108 GLN A C 1
ATOM 869 O O . GLN A 1 108 ? -14.942 1.832 -4.388 1.00 97.44 108 GLN A O 1
ATOM 874 N N . ALA A 1 109 ? -12.918 2.797 -4.411 1.00 97.50 109 ALA A N 1
ATOM 875 C CA . ALA A 1 109 ? -12.323 1.806 -5.304 1.00 97.50 109 ALA A CA 1
ATOM 876 C C . ALA A 1 109 ? -12.343 0.397 -4.687 1.00 97.50 109 ALA A C 1
ATOM 878 O O . ALA A 1 109 ? -12.719 -0.553 -5.370 1.00 97.50 109 ALA A O 1
ATOM 879 N N . LEU A 1 110 ? -12.032 0.266 -3.393 1.00 98.25 110 LEU A N 1
ATOM 880 C CA . LEU A 1 110 ? -12.107 -1.003 -2.658 1.00 98.25 110 LEU A CA 1
ATOM 881 C C . LEU A 1 110 ? -13.544 -1.540 -2.580 1.00 98.25 110 LEU A C 1
ATOM 883 O O . LEU A 1 110 ? -13.781 -2.711 -2.876 1.00 98.25 110 LEU A O 1
ATOM 887 N N . LEU A 1 111 ? -14.511 -0.685 -2.235 1.00 97.94 111 LEU A N 1
ATOM 888 C CA . LEU A 1 111 ? -15.919 -1.077 -2.092 1.00 97.94 111 LEU A CA 1
ATOM 889 C C . LEU A 1 111 ? -16.570 -1.462 -3.427 1.00 97.94 111 LEU A C 1
ATOM 891 O O . LEU A 1 111 ? -17.459 -2.318 -3.457 1.00 97.94 111 LEU A O 1
ATOM 895 N N . ARG A 1 112 ? -16.111 -0.886 -4.547 1.00 96.88 112 ARG A N 1
ATOM 896 C CA . ARG A 1 112 ? -16.552 -1.282 -5.895 1.00 96.88 112 ARG A CA 1
ATOM 897 C C . ARG A 1 112 ? -16.178 -2.726 -6.218 1.00 96.88 112 ARG A C 1
ATOM 899 O O . ARG A 1 112 ? -16.973 -3.428 -6.834 1.00 96.88 112 ARG A O 1
ATOM 906 N N . VAL A 1 113 ? -15.006 -3.183 -5.781 1.00 95.56 113 VAL A N 1
ATOM 907 C CA . VAL A 1 113 ? -14.461 -4.492 -6.179 1.00 95.56 113 VAL A CA 1
ATOM 908 C C . VAL A 1 113 ? -14.721 -5.600 -5.162 1.00 95.56 113 VAL A C 1
ATOM 910 O O . VAL A 1 113 ? -14.768 -6.767 -5.536 1.00 95.56 113 VAL A O 1
ATOM 913 N N . GLN A 1 114 ? -14.928 -5.262 -3.887 1.00 95.50 114 GLN A N 1
ATOM 914 C CA . GLN A 1 114 ? -15.188 -6.232 -2.824 1.00 95.50 114 GLN A CA 1
ATOM 915 C C . GLN A 1 114 ? -16.235 -5.699 -1.842 1.00 95.50 114 GLN A C 1
ATOM 917 O O . GLN A 1 114 ? -16.215 -4.526 -1.479 1.00 95.50 114 GLN A O 1
ATOM 922 N N . ASP A 1 115 ? -17.160 -6.561 -1.416 1.00 96.62 115 ASP A N 1
ATOM 923 C CA . ASP A 1 115 ? -18.064 -6.245 -0.309 1.00 96.62 115 ASP A CA 1
ATOM 924 C C . ASP A 1 115 ? -17.299 -6.405 1.008 1.00 96.62 115 ASP A C 1
ATOM 926 O O . ASP A 1 115 ? -16.846 -7.503 1.339 1.00 96.62 115 ASP A O 1
ATOM 930 N N . ALA A 1 116 ? -17.046 -5.290 1.684 1.00 97.38 116 ALA A N 1
ATOM 931 C CA . ALA A 1 116 ? -16.106 -5.202 2.793 1.00 97.38 116 ALA A CA 1
ATOM 932 C C . ALA A 1 116 ? -16.469 -4.044 3.728 1.00 97.38 116 ALA A C 1
ATOM 934 O O . ALA A 1 116 ? -17.095 -3.065 3.312 1.00 97.38 116 ALA A O 1
ATOM 935 N N . ASN A 1 117 ? -15.964 -4.111 4.958 1.00 97.56 117 ASN A N 1
ATOM 936 C CA . ASN A 1 117 ? -15.862 -2.943 5.824 1.00 97.56 117 ASN A CA 1
ATOM 937 C C . ASN A 1 117 ? -14.592 -2.175 5.437 1.00 97.56 117 ASN A C 1
ATOM 939 O O . ASN A 1 117 ? -13.512 -2.763 5.424 1.00 97.56 117 ASN A O 1
ATOM 943 N N . VAL A 1 118 ? -14.678 -0.880 5.142 1.00 98.44 118 VAL A N 1
ATOM 944 C CA . VAL A 1 118 ? -13.500 -0.019 4.976 1.00 98.44 118 VAL A CA 1
ATOM 945 C C . VAL A 1 118 ? -13.411 0.915 6.172 1.00 98.44 118 VAL A C 1
ATOM 947 O O . VAL A 1 118 ? -14.267 1.774 6.357 1.00 98.44 118 VAL A O 1
ATOM 950 N N . VAL A 1 119 ? -12.368 0.747 6.978 1.00 97.62 119 VAL A N 1
ATOM 951 C CA . VAL A 1 119 ? -12.078 1.583 8.142 1.00 97.62 119 VAL A CA 1
ATOM 952 C C . VAL A 1 119 ? -10.901 2.486 7.806 1.00 97.62 119 VAL A C 1
ATOM 954 O O . VAL A 1 119 ? -9.790 2.025 7.551 1.00 97.62 119 VAL A O 1
ATOM 957 N N . VAL A 1 120 ? -11.136 3.788 7.793 1.00 97.88 120 VAL A N 1
ATOM 958 C CA . VAL A 1 120 ? -10.089 4.796 7.645 1.00 97.88 120 VAL A CA 1
ATOM 959 C C . VAL A 1 120 ? -9.589 5.171 9.031 1.00 97.88 120 VAL A C 1
ATOM 961 O O . VAL A 1 120 ? -10.388 5.543 9.888 1.00 97.88 120 VAL A O 1
ATOM 964 N N . VAL A 1 121 ? -8.277 5.096 9.238 1.00 97.44 121 VAL A N 1
ATOM 965 C CA . VAL A 1 121 ? -7.620 5.585 10.451 1.00 97.44 121 VAL A CA 1
ATOM 966 C C . VAL A 1 121 ? -7.248 7.045 10.239 1.00 97.44 121 VAL A C 1
ATOM 968 O O . VAL A 1 121 ? -6.327 7.347 9.476 1.00 97.44 121 VAL A O 1
ATOM 971 N N . ASP A 1 122 ? -7.954 7.945 10.911 1.00 94.94 122 ASP A N 1
ATOM 972 C CA . ASP A 1 122 ? -7.577 9.349 10.977 1.00 94.94 122 ASP A CA 1
ATOM 973 C C . ASP A 1 122 ? -6.744 9.593 12.232 1.00 94.94 122 ASP A C 1
ATOM 975 O O . ASP A 1 122 ? -7.230 9.540 13.360 1.00 94.94 122 ASP A O 1
ATOM 979 N N . TRP A 1 123 ? -5.469 9.877 11.999 1.00 93.44 123 TRP A N 1
ATOM 980 C CA . TRP A 1 123 ? -4.507 10.282 13.012 1.00 93.44 123 TRP A CA 1
ATOM 981 C C . TRP A 1 123 ? -3.818 11.586 12.588 1.00 93.44 123 TRP A C 1
ATOM 983 O O . TRP A 1 123 ? -2.645 11.808 12.894 1.00 93.44 123 TRP A O 1
ATOM 993 N N . ILE A 1 124 ? -4.536 12.459 11.862 1.00 89.25 124 ILE A N 1
ATOM 994 C CA . ILE A 1 124 ? -4.006 13.700 11.280 1.00 89.25 124 ILE A CA 1
ATOM 995 C C . ILE A 1 124 ? -3.261 14.549 12.312 1.00 89.25 124 ILE A C 1
ATOM 997 O O . ILE A 1 124 ? -2.192 15.073 12.009 1.00 89.25 124 ILE A O 1
ATOM 1001 N N . TYR A 1 125 ? -3.754 14.594 13.551 1.00 83.12 125 TYR A N 1
ATOM 1002 C CA . TYR A 1 125 ? -3.129 15.316 14.658 1.00 83.12 125 TYR A CA 1
ATOM 1003 C C . TYR A 1 125 ? -1.719 14.787 14.967 1.00 83.12 125 TYR A C 1
ATOM 1005 O O . TYR A 1 125 ? -0.773 15.555 15.101 1.00 83.12 125 TYR A O 1
ATOM 1013 N N . GLY A 1 126 ? -1.549 13.463 15.014 1.00 84.31 126 GLY A N 1
ATOM 1014 C CA . GLY A 1 126 ? -0.247 12.827 15.227 1.00 84.31 126 GLY A CA 1
ATOM 1015 C C . GLY A 1 126 ? 0.661 12.826 14.002 1.00 84.31 126 GLY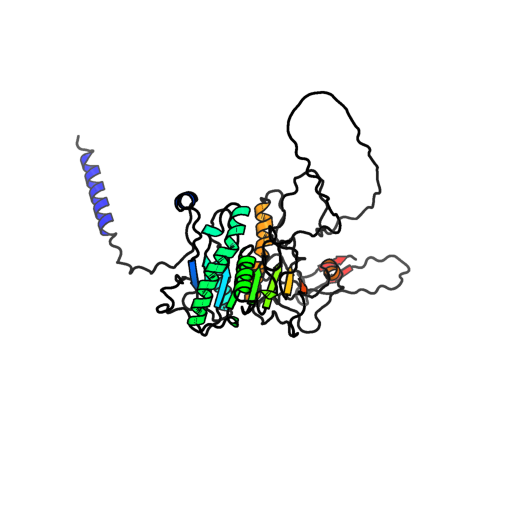 A C 1
ATOM 1016 O O . GLY A 1 126 ? 1.872 12.676 14.152 1.00 84.31 126 GLY A O 1
ATOM 1017 N N . ALA A 1 127 ? 0.084 12.984 12.809 1.00 84.62 127 ALA A N 1
ATOM 1018 C CA . ALA A 1 127 ? 0.777 12.906 11.526 1.00 84.62 127 ALA A CA 1
ATOM 1019 C C . ALA A 1 127 ? 1.346 14.248 11.038 1.00 84.62 127 ALA A C 1
ATOM 1021 O O . ALA A 1 127 ? 2.022 14.285 10.004 1.00 84.62 127 ALA A O 1
ATOM 1022 N N . SER A 1 128 ? 1.051 15.346 11.737 1.00 81.00 128 SER A N 1
ATOM 1023 C CA . SER A 1 128 ? 1.256 16.705 11.234 1.00 81.00 128 SER A CA 1
ATOM 1024 C C . SER A 1 128 ? 2.162 17.489 12.153 1.00 81.00 128 SER A C 1
ATOM 1026 O O . SER A 1 128 ? 1.708 17.890 13.209 1.00 81.00 128 SER A O 1
ATOM 1028 N N . LEU A 1 129 ? 3.432 17.671 11.776 1.00 74.75 129 LEU A N 1
ATOM 1029 C CA . LEU A 1 129 ? 4.434 18.501 12.465 1.00 74.75 129 LEU A CA 1
ATOM 1030 C C . LEU A 1 129 ? 5.786 18.383 11.733 1.00 74.75 129 LEU A C 1
ATOM 1032 O O . LEU A 1 129 ? 5.821 18.011 10.565 1.00 74.75 129 LEU A O 1
ATOM 1036 N N . ALA A 1 130 ? 6.915 18.681 12.379 1.00 75.19 130 ALA A N 1
ATOM 1037 C CA . ALA A 1 130 ? 8.227 18.265 11.888 1.00 75.19 130 ALA A CA 1
ATOM 1038 C C . ALA A 1 130 ? 8.350 16.725 11.882 1.00 75.19 130 ALA A C 1
ATOM 1040 O O . ALA A 1 130 ? 7.949 16.053 12.835 1.00 75.19 130 ALA A O 1
ATOM 1041 N N . TYR A 1 131 ? 8.904 16.160 10.804 1.00 78.81 131 TYR A N 1
ATOM 1042 C CA . TYR A 1 131 ? 8.930 14.708 10.575 1.00 78.81 131 TYR A CA 1
ATOM 1043 C C . TYR A 1 131 ? 9.600 13.917 11.711 1.00 78.81 131 TYR A C 1
ATOM 1045 O O . TYR A 1 131 ? 9.091 12.879 12.117 1.00 78.81 131 TYR A O 1
ATOM 1053 N N . ASN A 1 132 ? 10.690 14.437 12.278 1.00 76.81 132 ASN A N 1
ATOM 1054 C CA . ASN A 1 132 ? 11.409 13.833 13.405 1.00 76.81 132 ASN A CA 1
ATOM 1055 C C . ASN A 1 132 ? 10.573 13.704 14.689 1.00 76.81 132 ASN A C 1
ATOM 1057 O O . ASN A 1 132 ? 10.927 12.917 15.553 1.00 76.81 132 ASN A O 1
ATOM 1061 N N . MET A 1 133 ? 9.496 14.478 14.831 1.00 76.88 133 MET A N 1
ATOM 1062 C CA . MET A 1 133 ? 8.555 14.335 15.943 1.00 76.88 133 MET A CA 1
ATOM 1063 C C . MET A 1 133 ? 7.425 13.374 15.579 1.00 76.88 133 MET A C 1
ATOM 1065 O O . MET A 1 133 ? 7.053 12.519 16.372 1.00 76.88 133 MET A O 1
ATOM 1069 N N . VAL A 1 134 ? 6.890 13.498 14.361 1.00 80.62 134 VAL A N 1
ATOM 1070 C CA . VAL A 1 134 ? 5.783 12.658 13.881 1.00 80.62 134 VAL A CA 1
ATOM 1071 C C . VAL A 1 134 ? 6.181 11.188 13.806 1.00 80.62 134 VAL A C 1
ATOM 1073 O O . VAL A 1 134 ? 5.378 10.313 14.124 1.00 80.62 134 VAL A O 1
ATOM 1076 N N . VAL A 1 135 ? 7.421 10.911 13.401 1.00 81.31 135 VAL A N 1
ATOM 1077 C CA . VAL A 1 135 ? 7.930 9.546 13.269 1.00 81.31 135 VAL A CA 1
ATOM 1078 C C . VAL A 1 135 ? 7.955 8.793 14.594 1.00 81.31 135 VAL A C 1
ATOM 1080 O O . VAL A 1 135 ? 7.924 7.580 14.555 1.00 81.31 135 VAL A O 1
ATOM 1083 N N . GLU A 1 136 ? 7.940 9.458 15.750 1.00 84.12 136 GLU A N 1
ATOM 1084 C CA . GLU A 1 136 ? 7.867 8.790 17.060 1.00 84.12 136 GLU A CA 1
ATOM 1085 C C . GLU A 1 136 ? 6.434 8.342 17.405 1.00 84.12 136 GLU A C 1
ATOM 1087 O O . GLU A 1 136 ? 6.229 7.401 18.171 1.00 84.12 136 GLU A O 1
ATOM 1092 N N . ASN A 1 137 ? 5.415 8.958 16.793 1.00 86.94 137 ASN A N 1
ATOM 1093 C CA . ASN A 1 137 ? 4.009 8.675 17.097 1.00 86.94 137 ASN A CA 1
ATOM 1094 C C . ASN A 1 137 ? 3.504 7.361 16.485 1.00 86.94 137 ASN A C 1
ATOM 1096 O O . ASN A 1 137 ? 2.457 6.864 16.899 1.00 86.94 137 ASN A O 1
ATOM 1100 N N . TYR A 1 138 ? 4.205 6.791 15.497 1.00 90.44 138 TYR A N 1
ATOM 1101 C CA . TYR A 1 138 ? 3.683 5.661 14.716 1.00 90.44 138 TYR A CA 1
ATOM 1102 C C . TYR A 1 138 ? 3.365 4.426 15.576 1.00 90.44 138 TYR A C 1
ATOM 1104 O O . TYR A 1 138 ? 2.364 3.753 15.323 1.00 90.44 138 TYR A O 1
ATOM 1112 N N . LYS A 1 139 ? 4.169 4.161 16.619 1.00 93.00 139 LYS A N 1
ATOM 1113 C CA . LYS A 1 139 ? 3.946 3.052 17.560 1.00 93.00 139 LYS A CA 1
ATOM 1114 C C . LYS A 1 139 ? 2.691 3.270 18.389 1.00 93.00 139 LYS A C 1
ATOM 1116 O O . LYS A 1 139 ? 1.892 2.353 18.533 1.00 93.00 139 LYS A O 1
ATOM 1121 N N . GLU A 1 140 ? 2.489 4.485 18.891 1.00 93.50 140 GLU A N 1
ATOM 1122 C CA . GLU A 1 140 ? 1.307 4.826 19.686 1.00 93.50 140 GLU A CA 1
ATOM 1123 C C . GLU A 1 140 ? 0.026 4.739 18.838 1.00 93.50 140 GLU A C 1
ATOM 1125 O O . GLU A 1 140 ? -0.971 4.165 19.274 1.00 93.50 140 GLU A O 1
ATOM 1130 N N . VAL A 1 141 ? 0.068 5.200 17.580 1.00 95.38 141 VAL A N 1
ATOM 1131 C CA . VAL A 1 141 ? -1.042 5.019 16.624 1.00 95.38 141 VAL A CA 1
ATOM 1132 C C . VAL A 1 141 ? -1.335 3.531 16.419 1.00 95.38 141 VAL A C 1
ATOM 1134 O O . VAL A 1 141 ? -2.488 3.110 16.502 1.00 95.38 141 VAL A O 1
ATOM 1137 N N . ALA A 1 142 ? -0.303 2.718 16.190 1.00 97.12 142 ALA A N 1
ATOM 1138 C CA . ALA A 1 142 ? -0.449 1.277 16.016 1.00 97.12 142 ALA A CA 1
ATOM 1139 C C . ALA A 1 142 ? -1.013 0.581 17.269 1.00 97.12 142 ALA A C 1
ATOM 1141 O O . ALA A 1 142 ? -1.866 -0.300 17.148 1.00 97.12 142 ALA A O 1
ATOM 1142 N N . ILE A 1 143 ? -0.619 1.011 18.472 1.00 96.38 143 ILE A N 1
ATOM 1143 C CA . ILE A 1 143 ? -1.198 0.527 19.732 1.00 96.38 143 ILE A CA 1
ATOM 1144 C C . ILE A 1 143 ? -2.697 0.839 19.777 1.00 96.38 143 ILE A C 1
ATOM 1146 O O . ILE A 1 143 ? -3.487 -0.07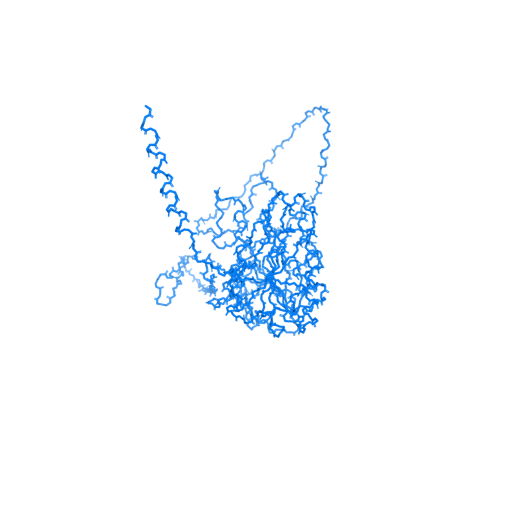3 20.031 1.00 96.38 143 ILE A O 1
ATOM 1150 N N . GLN A 1 144 ? -3.122 2.066 19.461 1.00 95.12 144 GLN A N 1
ATOM 1151 C CA . GLN A 1 144 ? -4.550 2.409 19.440 1.00 95.12 144 GLN A CA 1
ATOM 1152 C C . GLN A 1 144 ? -5.333 1.599 18.399 1.00 95.12 144 GLN A C 1
ATOM 1154 O O . GLN A 1 144 ? -6.426 1.112 18.703 1.00 95.12 144 GLN A O 1
ATOM 1159 N N . ILE A 1 145 ? -4.763 1.374 17.210 1.00 96.88 145 ILE A N 1
ATOM 1160 C CA . ILE A 1 145 ? -5.382 0.502 16.205 1.00 96.88 145 ILE A CA 1
ATOM 1161 C C . ILE A 1 145 ? -5.499 -0.930 16.743 1.00 96.88 145 ILE A C 1
ATOM 1163 O O . ILE A 1 145 ? -6.542 -1.558 16.581 1.00 96.88 145 ILE A O 1
ATOM 1167 N N . SER A 1 146 ? -4.479 -1.451 17.433 1.00 96.88 146 SER A N 1
ATOM 1168 C CA . SER A 1 146 ? -4.513 -2.809 17.991 1.00 96.88 146 SER A CA 1
ATOM 1169 C C . SER A 1 146 ? -5.632 -3.009 19.018 1.00 96.88 146 SER A C 1
ATOM 1171 O O . SER A 1 146 ? -6.233 -4.084 19.078 1.00 96.88 146 SER A O 1
ATOM 1173 N N . VAL A 1 147 ? -5.981 -1.966 19.779 1.00 95.12 147 VAL A N 1
ATOM 1174 C CA . VAL A 1 147 ? -7.134 -1.988 20.689 1.00 95.12 147 VAL A CA 1
ATOM 1175 C C . VAL A 1 147 ? -8.430 -2.168 19.899 1.00 95.12 147 VAL A C 1
ATOM 1177 O O . VAL A 1 147 ? -9.226 -3.041 20.247 1.00 95.12 147 VAL A O 1
ATOM 1180 N N . LEU A 1 148 ? -8.614 -1.420 18.804 1.00 94.00 148 LEU A N 1
ATOM 1181 C CA . LEU A 1 148 ? -9.766 -1.593 17.917 1.00 94.00 148 LEU A CA 1
ATOM 1182 C C . LEU A 1 148 ? -9.808 -3.014 17.333 1.00 94.00 148 LEU A C 1
ATOM 1184 O O . LEU A 1 148 ? -10.849 -3.661 17.389 1.00 94.00 148 LEU A O 1
ATOM 1188 N N . ILE A 1 149 ? -8.691 -3.538 16.817 1.00 96.00 149 ILE A N 1
ATOM 1189 C CA . ILE A 1 149 ? -8.645 -4.894 16.239 1.00 96.00 149 ILE A CA 1
ATOM 1190 C C . ILE A 1 149 ? -9.045 -5.960 17.262 1.00 96.00 149 ILE A C 1
ATOM 1192 O O . ILE A 1 149 ? -9.885 -6.804 16.953 1.00 96.00 149 ILE A O 1
ATOM 1196 N N . ASN A 1 150 ? -8.513 -5.899 18.486 1.00 95.00 150 ASN A N 1
ATOM 1197 C CA . ASN A 1 150 ? -8.891 -6.823 19.559 1.00 95.00 150 ASN A CA 1
ATOM 1198 C C . ASN A 1 150 ? -10.401 -6.770 19.849 1.00 95.00 150 ASN A C 1
ATOM 1200 O O . ASN A 1 150 ? -11.042 -7.799 20.061 1.00 95.00 150 ASN A O 1
ATOM 1204 N N . GLN A 1 151 ? -11.001 -5.579 19.812 1.00 91.81 151 GLN A N 1
ATOM 1205 C CA . GLN A 1 151 ? -12.445 -5.423 19.989 1.00 91.81 151 GLN A CA 1
ATOM 1206 C C . GLN A 1 151 ? -13.233 -6.045 18.842 1.00 91.81 151 GLN A C 1
ATOM 1208 O O . GLN A 1 151 ? -14.212 -6.746 19.088 1.00 91.81 151 GLN A O 1
ATOM 1213 N N . LEU A 1 152 ? -12.794 -5.853 17.600 1.00 92.62 152 LEU A N 1
ATOM 1214 C CA . LEU A 1 152 ? -13.421 -6.474 16.435 1.00 92.62 152 LEU A CA 1
ATOM 1215 C C . LEU A 1 152 ? -13.301 -8.003 16.461 1.00 92.62 152 LEU A C 1
ATOM 1217 O O . LEU A 1 152 ? -14.249 -8.692 16.078 1.00 92.62 152 LEU A O 1
ATOM 1221 N N . GLN A 1 153 ? -12.186 -8.546 16.962 1.00 93.31 153 GLN A N 1
ATOM 1222 C CA . GLN A 1 153 ? -12.040 -9.987 17.185 1.00 93.31 153 GLN A CA 1
ATOM 1223 C C . GLN A 1 153 ? -13.054 -10.518 18.198 1.00 93.31 153 GLN A C 1
ATOM 1225 O O . GLN A 1 153 ? -13.694 -11.538 17.944 1.00 93.31 153 GLN A O 1
ATOM 1230 N N . ASN A 1 154 ? -13.261 -9.800 19.304 1.00 91.19 154 ASN A N 1
ATOM 1231 C CA . ASN A 1 154 ? -14.274 -10.161 20.300 1.00 91.19 154 ASN A CA 1
ATOM 1232 C C . ASN A 1 154 ? -15.703 -10.142 19.722 1.00 91.19 154 ASN A C 1
ATOM 1234 O O . ASN A 1 154 ? -16.577 -10.833 20.236 1.00 91.19 154 ASN A O 1
ATOM 1238 N N . HIS A 1 155 ? -15.929 -9.409 18.625 1.00 88.12 155 HIS A N 1
ATOM 1239 C CA . HIS A 1 155 ? -17.189 -9.375 17.870 1.00 88.12 155 HIS A CA 1
ATOM 1240 C C . HIS A 1 155 ? -17.216 -10.343 16.667 1.00 88.12 155 HIS A C 1
ATOM 1242 O O . HIS A 1 155 ? -18.076 -10.237 15.790 1.00 88.12 155 HIS A O 1
ATOM 1248 N N . GLY A 1 156 ? -16.286 -11.301 16.611 1.00 91.19 156 GLY A N 1
ATOM 1249 C CA . GLY A 1 156 ? -16.290 -12.404 15.646 1.00 91.19 156 GLY A CA 1
ATOM 1250 C C . GLY A 1 156 ? -15.427 -12.201 14.400 1.00 91.19 156 GLY A C 1
ATOM 1251 O O . GLY A 1 156 ? -15.416 -13.077 13.535 1.00 91.19 156 GLY A O 1
ATOM 1252 N N . CYS A 1 157 ? -14.680 -11.096 14.291 1.00 94.62 157 CYS A N 1
ATOM 1253 C CA . CYS A 1 157 ? -13.725 -10.923 13.194 1.00 94.62 157 CYS A CA 1
ATOM 1254 C C . CYS A 1 157 ? -12.509 -11.843 13.374 1.00 94.62 157 CYS A C 1
ATOM 1256 O O . CYS A 1 157 ? -12.007 -12.044 14.480 1.00 94.62 157 CYS A O 1
ATOM 1258 N N . LYS A 1 158 ? -11.984 -12.367 12.269 1.00 97.31 158 LYS A N 1
ATOM 1259 C CA . LYS A 1 158 ? -10.755 -13.172 12.250 1.00 97.31 158 LYS A CA 1
ATOM 1260 C C . LYS A 1 158 ? -9.559 -12.282 11.908 1.00 97.31 158 LYS A C 1
ATOM 1262 O O . LYS A 1 158 ? -9.712 -11.365 11.108 1.00 97.31 158 LYS A O 1
ATOM 1267 N N . LEU A 1 159 ? -8.371 -12.538 12.465 1.00 97.94 159 LEU A N 1
ATOM 1268 C CA . LEU A 1 159 ? -7.180 -11.721 12.150 1.00 97.94 159 LEU A CA 1
ATOM 1269 C C . LEU A 1 159 ? -6.824 -11.792 10.659 1.00 97.94 159 LEU A C 1
ATOM 1271 O O . LEU A 1 159 ? -6.425 -10.805 10.042 1.00 97.94 159 LEU A O 1
ATOM 1275 N N . GLU A 1 160 ? -7.074 -12.952 10.064 1.00 97.69 160 GLU A N 1
ATOM 1276 C CA . GLU A 1 160 ? -6.822 -13.259 8.665 1.00 97.69 160 GLU A CA 1
ATOM 1277 C C . GLU A 1 160 ? -7.763 -12.504 7.709 1.00 97.69 160 GLU A C 1
ATOM 1279 O O . GLU A 1 160 ? -7.476 -12.406 6.518 1.00 97.69 160 GLU A O 1
ATOM 1284 N N . SER A 1 161 ? -8.883 -11.948 8.199 1.00 97.31 161 SER A N 1
ATOM 1285 C CA . SER A 1 161 ? -9.809 -11.159 7.372 1.00 97.31 161 SER A CA 1
ATOM 1286 C C . SER A 1 161 ? -9.452 -9.670 7.299 1.00 97.31 161 SER A C 1
ATOM 1288 O O . SER A 1 161 ? -10.070 -8.934 6.517 1.00 97.31 161 SER A O 1
ATOM 1290 N N . PHE A 1 162 ? -8.454 -9.222 8.070 1.00 98.56 162 PHE A N 1
ATOM 1291 C CA . PHE A 1 162 ? -7.955 -7.852 8.019 1.00 98.56 162 PHE A CA 1
ATOM 1292 C C . PHE A 1 162 ? -6.925 -7.665 6.909 1.00 98.56 162 PHE A C 1
ATOM 1294 O O . PHE A 1 162 ? -5.987 -8.447 6.748 1.00 98.56 162 PHE A O 1
ATOM 1301 N N . HIS A 1 163 ? -7.089 -6.571 6.171 1.00 98.75 163 HIS A N 1
ATOM 1302 C CA . HIS A 1 163 ? -6.136 -6.111 5.176 1.00 98.75 163 HIS A CA 1
ATOM 1303 C C . HIS A 1 163 ? -5.795 -4.643 5.427 1.00 98.75 163 HIS A C 1
ATOM 1305 O O . HIS A 1 163 ? -6.628 -3.764 5.211 1.00 98.75 163 HIS A O 1
ATOM 1311 N N . PHE A 1 164 ? -4.567 -4.383 5.852 1.00 98.88 164 PHE A N 1
ATOM 1312 C CA . PHE A 1 164 ? -4.054 -3.034 6.049 1.00 98.88 164 PHE A CA 1
ATOM 1313 C C . PHE A 1 164 ? -3.463 -2.485 4.756 1.00 98.88 164 PHE A C 1
ATOM 1315 O O . PHE A 1 164 ? -2.731 -3.178 4.057 1.00 98.88 164 PHE A O 1
ATOM 1322 N N . ILE A 1 165 ? -3.772 -1.231 4.448 1.00 98.88 165 ILE A N 1
ATOM 1323 C CA . ILE A 1 165 ? -3.261 -0.494 3.296 1.00 98.88 165 ILE A CA 1
ATOM 1324 C C . ILE A 1 165 ? -2.664 0.800 3.843 1.00 98.88 165 ILE A C 1
ATOM 1326 O O . ILE A 1 165 ? -3.383 1.750 4.164 1.00 98.88 165 ILE A O 1
ATOM 1330 N N . GLY A 1 166 ? -1.345 0.804 4.002 1.00 98.62 166 GLY A N 1
ATOM 1331 C CA . GLY A 1 166 ? -0.603 1.904 4.600 1.00 98.62 166 GLY A CA 1
ATOM 1332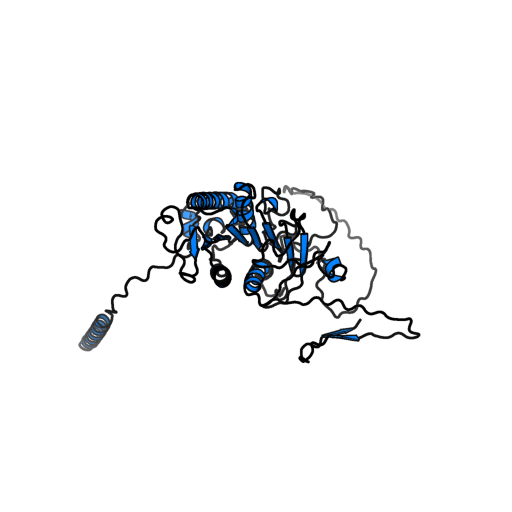 C C . GLY A 1 166 ? 0.138 2.710 3.543 1.00 98.62 166 GLY A C 1
ATOM 1333 O O . GLY A 1 166 ? 0.889 2.140 2.760 1.00 98.62 166 GLY A O 1
ATOM 1334 N N . VAL A 1 167 ? -0.049 4.029 3.527 1.00 97.75 167 VAL A N 1
ATOM 1335 C CA . VAL A 1 167 ? 0.658 4.944 2.614 1.00 97.75 167 VAL A CA 1
ATOM 1336 C C . VAL A 1 167 ? 1.782 5.644 3.363 1.00 97.75 167 VAL A C 1
ATOM 1338 O O . VAL A 1 167 ? 1.529 6.204 4.435 1.00 97.75 167 VAL A O 1
ATOM 1341 N N . SER A 1 168 ? 2.991 5.712 2.793 1.00 95.69 168 SER A N 1
ATOM 1342 C CA . SER A 1 168 ? 4.115 6.432 3.411 1.00 95.69 168 SER A CA 1
ATOM 1343 C C . SER A 1 168 ? 4.407 5.893 4.824 1.00 95.69 168 SER A C 1
ATOM 1345 O O . SER A 1 168 ? 4.483 4.684 5.033 1.00 95.69 168 SER A O 1
ATOM 1347 N N . LEU A 1 169 ? 4.498 6.769 5.830 1.00 95.62 169 LEU A N 1
ATOM 1348 C CA . LEU A 1 169 ? 4.618 6.411 7.248 1.00 95.62 169 LEU A CA 1
ATOM 1349 C C . LEU A 1 169 ? 3.498 5.468 7.741 1.00 95.62 169 LEU A C 1
ATOM 1351 O O . LEU A 1 169 ? 3.727 4.647 8.627 1.00 95.62 169 LEU A O 1
ATOM 1355 N N . GLY A 1 170 ? 2.308 5.517 7.133 1.00 97.81 170 GLY A N 1
ATOM 1356 C CA . GLY A 1 170 ? 1.200 4.612 7.445 1.00 97.81 170 GLY A CA 1
ATOM 1357 C C . GLY A 1 170 ? 1.494 3.141 7.122 1.00 97.81 170 GLY A C 1
ATOM 1358 O O . GLY A 1 170 ? 0.887 2.251 7.721 1.00 97.81 170 GLY A O 1
ATOM 1359 N N . ALA A 1 171 ? 2.449 2.860 6.226 1.00 98.44 171 ALA A N 1
ATOM 1360 C CA . ALA A 1 171 ? 2.930 1.502 5.969 1.00 98.44 171 ALA A CA 1
ATOM 1361 C C . ALA A 1 171 ? 3.646 0.916 7.196 1.00 98.44 171 ALA A C 1
ATOM 1363 O O . ALA A 1 171 ? 3.413 -0.236 7.546 1.00 98.44 171 ALA A O 1
ATOM 1364 N N . HIS A 1 172 ? 4.446 1.722 7.900 1.00 98.12 172 HIS A N 1
ATOM 1365 C CA . HIS A 1 172 ? 5.133 1.300 9.126 1.00 98.12 172 HIS A CA 1
ATOM 1366 C C . HIS A 1 172 ? 4.195 1.217 10.326 1.00 98.12 172 HIS A C 1
ATOM 1368 O O . HIS A 1 172 ? 4.331 0.303 11.129 1.00 98.12 172 HIS A O 1
ATOM 1374 N N . VAL A 1 173 ? 3.189 2.097 10.410 1.00 98.38 173 VAL A N 1
ATOM 1375 C CA . VAL A 1 173 ? 2.081 1.924 11.368 1.00 98.38 173 VAL A CA 1
ATOM 1376 C C . VAL A 1 173 ? 1.412 0.564 11.149 1.00 98.38 173 VAL A C 1
ATOM 1378 O O . VAL A 1 173 ? 1.217 -0.188 12.097 1.00 98.38 173 VAL A O 1
ATOM 1381 N N . SER A 1 174 ? 1.101 0.225 9.894 1.00 98.69 174 SER A N 1
ATOM 1382 C CA . SER A 1 174 ? 0.475 -1.055 9.539 1.00 98.69 174 SER A CA 1
ATOM 1383 C C . SER A 1 174 ? 1.367 -2.255 9.876 1.00 98.69 174 SER A C 1
ATOM 1385 O O . SER A 1 174 ? 0.870 -3.228 10.438 1.00 98.69 174 SER A O 1
ATOM 1387 N N . GLY A 1 175 ? 2.670 -2.165 9.582 1.00 98.38 175 GLY A N 1
ATOM 1388 C CA . GLY A 1 175 ? 3.669 -3.171 9.957 1.00 98.38 175 GLY A CA 1
ATOM 1389 C C . GLY A 1 175 ? 3.696 -3.409 11.462 1.00 98.38 175 GLY A C 1
ATOM 1390 O O . GLY A 1 175 ? 3.442 -4.519 11.916 1.00 98.38 175 GLY A O 1
ATOM 1391 N N . PHE A 1 176 ? 3.825 -2.337 12.250 1.00 98.31 176 PHE A N 1
ATOM 1392 C CA . PHE A 1 176 ? 3.882 -2.442 13.707 1.00 98.31 176 PHE A CA 1
ATOM 1393 C C . PHE A 1 176 ? 2.596 -3.025 14.316 1.00 98.31 176 PHE A C 1
ATOM 1395 O O . PHE A 1 176 ? 2.663 -3.802 15.267 1.00 98.31 176 PHE A O 1
ATOM 1402 N N . VAL A 1 177 ? 1.413 -2.724 13.757 1.00 98.56 177 VAL A N 1
ATOM 1403 C CA . VAL A 1 177 ? 0.172 -3.425 14.146 1.00 98.56 177 VAL A CA 1
ATOM 1404 C C . VAL A 1 177 ? 0.308 -4.930 13.898 1.00 98.56 177 VAL A C 1
ATOM 1406 O O . VAL A 1 177 ? -0.012 -5.731 14.775 1.00 98.56 177 VAL A O 1
ATOM 1409 N N . GLY A 1 178 ? 0.815 -5.322 12.732 1.00 98.38 178 GLY A N 1
ATOM 1410 C CA . GLY A 1 178 ? 1.126 -6.709 12.401 1.00 98.38 178 GLY A CA 1
ATOM 1411 C C . GLY A 1 178 ? 2.071 -7.383 13.401 1.00 98.38 178 GLY A C 1
ATOM 1412 O O . GLY A 1 178 ? 1.771 -8.475 13.899 1.00 98.38 178 GLY A O 1
ATOM 1413 N N . THR A 1 179 ? 3.146 -6.692 13.787 1.00 97.69 179 THR A N 1
ATOM 1414 C CA . THR A 1 179 ? 4.089 -7.128 14.824 1.00 97.69 179 THR A CA 1
ATOM 1415 C C . THR A 1 179 ? 3.384 -7.387 16.164 1.00 97.69 179 THR A C 1
ATOM 1417 O O . THR A 1 179 ? 3.583 -8.439 16.778 1.00 97.69 179 THR A O 1
ATOM 1420 N N . LEU A 1 180 ? 2.497 -6.481 16.604 1.00 98.00 180 LEU A N 1
ATOM 1421 C CA . LEU A 1 180 ? 1.713 -6.634 17.843 1.00 98.00 180 LEU A CA 1
ATOM 1422 C C . LEU A 1 180 ? 0.814 -7.884 17.814 1.00 98.00 180 LEU A C 1
ATOM 1424 O O . LEU A 1 180 ? 0.621 -8.539 18.841 1.00 98.00 180 LEU A O 1
ATOM 1428 N N . PHE A 1 181 ? 0.317 -8.261 16.633 1.00 98.06 181 PHE A N 1
ATOM 1429 C CA . PHE A 1 181 ? -0.456 -9.487 16.406 1.00 98.06 181 PHE A CA 1
ATOM 1430 C C . PHE A 1 181 ? 0.393 -10.693 15.979 1.00 98.06 181 PHE A C 1
ATOM 1432 O O . PHE A 1 181 ? -0.159 -11.725 15.583 1.00 98.06 181 PHE A O 1
ATOM 1439 N N . LYS A 1 182 ? 1.723 -10.615 16.116 1.00 97.62 182 LYS A N 1
ATOM 1440 C CA . LYS A 1 182 ? 2.673 -11.704 15.832 1.00 97.62 182 LYS A CA 1
ATOM 1441 C C . LYS A 1 182 ? 2.544 -12.249 14.404 1.00 97.62 182 LYS A C 1
ATOM 1443 O O . LYS A 1 182 ? 2.541 -13.465 14.214 1.00 97.62 182 LYS A O 1
ATOM 1448 N N . GLY A 1 183 ? 2.343 -11.366 13.427 1.00 97.25 183 GLY A N 1
ATOM 1449 C CA . GLY A 1 183 ? 2.272 -11.749 12.015 1.00 97.25 183 GLY A CA 1
ATOM 1450 C C . GLY A 1 183 ? 0.965 -12.411 11.578 1.00 97.25 183 GLY A C 1
ATOM 1451 O O . GLY A 1 183 ? 0.874 -12.929 10.469 1.00 97.25 183 GLY A O 1
ATOM 1452 N N . LYS A 1 184 ? -0.066 -12.437 12.433 1.00 98.06 184 LYS A N 1
ATOM 1453 C CA . LYS A 1 184 ? -1.329 -13.147 12.152 1.00 98.06 184 LYS A CA 1
ATOM 1454 C C . LYS A 1 184 ? -2.348 -12.340 11.345 1.00 98.06 184 LYS A C 1
ATOM 1456 O O . LYS A 1 184 ? -3.411 -12.862 11.017 1.00 98.06 184 LYS A O 1
ATOM 1461 N N . ILE A 1 185 ? -2.057 -11.074 11.053 1.00 98.38 185 ILE A N 1
ATOM 1462 C CA . ILE A 1 185 ? -2.899 -10.243 10.186 1.00 98.38 185 ILE A CA 1
ATOM 1463 C C . ILE A 1 185 ? -2.919 -10.840 8.777 1.00 98.38 185 ILE A C 1
ATOM 1465 O O . ILE A 1 185 ? -1.898 -11.313 8.290 1.00 98.38 185 ILE A O 1
ATOM 1469 N N . GLY A 1 186 ? -4.077 -10.824 8.114 1.00 97.81 186 GLY A N 1
ATOM 1470 C CA . GLY A 1 186 ? -4.245 -11.445 6.798 1.00 97.81 186 GLY A CA 1
ATOM 1471 C C . GLY A 1 186 ? -3.352 -10.854 5.709 1.00 97.81 186 GLY A C 1
ATOM 1472 O O . GLY A 1 186 ? -2.667 -11.587 5.000 1.00 97.81 186 GLY A O 1
ATOM 1473 N N . ARG A 1 187 ? -3.356 -9.526 5.557 1.00 98.31 187 ARG A N 1
ATOM 1474 C CA . ARG A 1 187 ? -2.542 -8.846 4.541 1.00 98.31 187 ARG A CA 1
ATOM 1475 C C . ARG A 1 187 ? -2.113 -7.449 4.967 1.00 98.31 187 ARG A C 1
ATOM 1477 O O . ARG A 1 187 ? -2.918 -6.712 5.535 1.00 98.31 187 ARG A O 1
ATOM 1484 N N . ILE A 1 188 ? -0.903 -7.049 4.589 1.00 98.81 188 ILE A N 1
ATOM 1485 C CA . ILE A 1 188 ? -0.460 -5.650 4.596 1.00 98.81 188 ILE A CA 1
ATOM 1486 C C . ILE A 1 188 ? -0.009 -5.257 3.183 1.00 98.81 188 ILE A C 1
ATOM 1488 O O . ILE A 1 188 ? 0.757 -5.971 2.544 1.00 98.81 188 ILE A O 1
ATOM 1492 N N . THR A 1 189 ? -0.489 -4.116 2.697 1.00 98.81 189 THR A N 1
ATOM 1493 C CA . THR A 1 189 ? -0.040 -3.471 1.459 1.00 98.81 189 THR A CA 1
ATOM 1494 C C . THR A 1 189 ? 0.618 -2.142 1.819 1.00 98.81 189 THR A C 1
ATOM 1496 O O . THR A 1 189 ? -0.058 -1.212 2.267 1.00 98.81 189 THR A O 1
ATOM 1499 N N . GLY A 1 190 ? 1.934 -2.053 1.643 1.00 98.56 190 GLY A N 1
ATOM 1500 C CA . GLY A 1 190 ? 2.716 -0.833 1.812 1.00 98.56 190 GLY A CA 1
ATOM 1501 C C . GLY A 1 190 ? 2.788 -0.040 0.509 1.00 98.56 190 GLY A C 1
ATOM 1502 O O . GLY A 1 190 ? 3.413 -0.473 -0.456 1.00 98.56 190 GLY A O 1
ATOM 1503 N N . LEU A 1 191 ? 2.153 1.125 0.469 1.00 98.44 191 LEU A N 1
ATOM 1504 C CA . LEU A 1 191 ? 2.174 2.035 -0.673 1.00 98.44 191 LEU A CA 1
ATOM 1505 C C . LEU A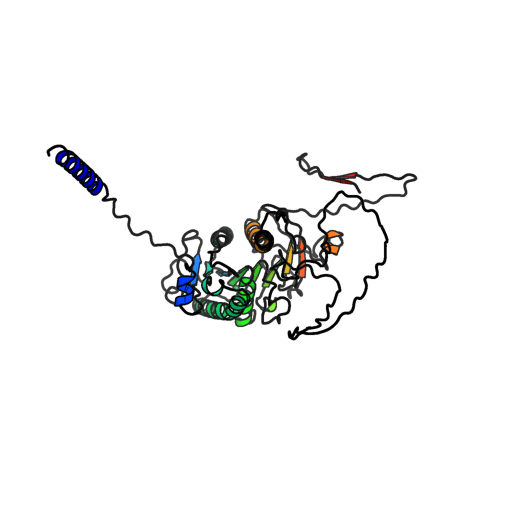 1 191 ? 3.254 3.091 -0.437 1.00 98.44 191 LEU A C 1
ATOM 1507 O O . LEU A 1 191 ? 3.056 4.017 0.351 1.00 98.44 191 LEU A O 1
ATOM 1511 N N . ASP A 1 192 ? 4.388 2.888 -1.096 1.00 97.69 192 ASP A N 1
ATOM 1512 C CA . ASP A 1 192 ? 5.636 3.636 -0.948 1.00 97.69 192 ASP A CA 1
ATOM 1513 C C . ASP A 1 192 ? 6.027 3.873 0.523 1.00 97.69 192 ASP A C 1
ATOM 1515 O O . ASP A 1 192 ? 5.923 4.992 1.036 1.00 97.69 192 ASP A O 1
ATOM 1519 N N . PRO A 1 193 ? 6.393 2.809 1.270 1.00 97.56 193 PRO A N 1
ATOM 1520 C CA . PRO A 1 193 ? 6.737 2.925 2.687 1.00 97.56 193 PRO A CA 1
ATOM 1521 C C . PRO A 1 193 ? 7.858 3.948 2.905 1.00 97.56 193 PRO A C 1
ATOM 1523 O O . PRO A 1 193 ? 8.808 3.995 2.129 1.00 97.56 193 PRO A O 1
ATOM 1526 N N . ALA A 1 194 ? 7.761 4.767 3.954 1.00 93.88 194 ALA A N 1
ATOM 1527 C CA . ALA A 1 194 ? 8.683 5.884 4.159 1.00 93.88 194 ALA A CA 1
ATOM 1528 C C . ALA A 1 194 ? 10.138 5.425 4.401 1.00 93.88 194 ALA A C 1
ATOM 1530 O O . ALA A 1 194 ? 10.431 4.649 5.300 1.00 93.88 194 ALA A O 1
ATOM 1531 N N . GLY A 1 195 ? 11.092 5.955 3.643 1.00 89.31 195 GLY A N 1
ATOM 1532 C CA . GLY A 1 195 ? 12.520 5.680 3.804 1.00 89.31 195 GLY A CA 1
ATOM 1533 C C . GLY A 1 195 ? 13.165 6.331 5.037 1.00 89.31 195 GLY A C 1
ATOM 1534 O O . GLY A 1 195 ? 13.890 5.641 5.770 1.00 89.31 195 GLY A O 1
ATOM 1535 N N . PRO A 1 196 ? 12.956 7.638 5.297 1.00 86.25 196 PRO A N 1
ATOM 1536 C CA . PRO A 1 196 ? 13.626 8.343 6.386 1.00 86.25 196 PRO A CA 1
ATOM 1537 C C . PRO A 1 196 ? 13.296 7.735 7.753 1.00 86.25 196 PRO A C 1
ATOM 1539 O O . PRO A 1 196 ? 12.125 7.588 8.092 1.00 86.25 196 PRO A O 1
ATOM 1542 N N . MET A 1 197 ? 14.335 7.437 8.543 1.00 85.94 197 MET A N 1
ATOM 1543 C CA . MET A 1 197 ? 14.310 6.707 9.829 1.00 85.94 197 MET A CA 1
ATOM 1544 C C . MET A 1 197 ? 14.091 5.187 9.742 1.00 85.94 197 MET A C 1
ATOM 1546 O O . MET A 1 197 ? 14.470 4.496 10.680 1.00 85.94 197 MET A O 1
ATOM 1550 N N . PHE A 1 198 ? 13.595 4.644 8.624 1.00 89.62 198 PHE A N 1
ATOM 1551 C CA . PHE A 1 198 ? 13.263 3.215 8.506 1.00 89.62 198 PHE A CA 1
ATOM 1552 C C . PHE A 1 198 ? 14.240 2.404 7.643 1.00 89.62 198 PHE A C 1
ATOM 1554 O O . PHE A 1 198 ? 14.419 1.214 7.881 1.00 89.62 198 PHE A O 1
ATOM 1561 N N . LYS A 1 199 ? 14.948 3.023 6.685 1.00 84.62 199 LYS A N 1
ATOM 1562 C CA . LYS A 1 199 ? 15.881 2.333 5.757 1.00 84.62 199 LYS A CA 1
ATOM 1563 C C . LYS A 1 199 ? 16.954 1.479 6.448 1.00 84.62 199 LYS A C 1
ATOM 1565 O O . LYS A 1 199 ? 17.414 0.494 5.882 1.00 84.62 199 LYS A O 1
ATOM 1570 N N . ARG A 1 200 ? 17.375 1.878 7.650 1.00 84.81 200 ARG A N 1
ATOM 1571 C CA . ARG A 1 200 ? 18.366 1.167 8.480 1.00 84.81 200 ARG A CA 1
ATOM 1572 C C . ARG A 1 200 ? 17.793 0.717 9.824 1.00 84.81 200 ARG A C 1
ATOM 1574 O O . ARG A 1 200 ? 18.561 0.341 10.703 1.00 84.81 200 ARG A O 1
ATOM 1581 N N . ALA A 1 201 ? 16.479 0.824 9.993 1.00 87.06 201 ALA A N 1
ATOM 1582 C CA . ALA A 1 201 ? 15.819 0.353 11.195 1.00 87.06 201 ALA A CA 1
ATOM 1583 C C . ALA A 1 201 ? 15.837 -1.178 11.237 1.00 87.06 201 ALA A C 1
ATOM 1585 O O . ALA A 1 201 ? 15.895 -1.848 10.196 1.00 87.06 201 ALA A O 1
ATOM 1586 N N . ASP A 1 202 ? 15.775 -1.709 12.455 1.00 91.50 202 ASP A N 1
ATOM 1587 C CA . ASP A 1 202 ? 15.547 -3.130 12.669 1.00 91.50 202 ASP A CA 1
ATOM 1588 C C . ASP A 1 202 ? 14.221 -3.549 12.025 1.00 91.50 202 ASP A C 1
ATOM 1590 O O . ASP A 1 202 ? 13.298 -2.743 11.919 1.00 91.50 202 ASP A O 1
ATOM 1594 N N . THR A 1 203 ? 14.120 -4.811 11.612 1.00 91.06 203 THR A N 1
ATOM 1595 C CA . THR A 1 203 ? 12.877 -5.410 11.103 1.00 91.06 203 THR A CA 1
ATOM 1596 C C . THR A 1 203 ? 11.677 -5.181 12.024 1.00 91.06 203 THR A C 1
ATOM 1598 O O . THR A 1 203 ? 10.576 -5.016 11.526 1.00 91.06 203 THR A O 1
ATOM 1601 N N . PHE A 1 204 ? 11.890 -5.093 13.340 1.00 90.75 204 PHE A N 1
ATOM 1602 C CA . PHE A 1 204 ? 10.853 -4.797 14.330 1.00 90.75 204 PHE A CA 1
ATOM 1603 C C . PHE A 1 204 ? 10.330 -3.351 14.278 1.00 90.75 204 PHE A C 1
ATOM 1605 O O . PHE A 1 204 ? 9.204 -3.073 14.683 1.00 90.75 204 PHE A O 1
ATOM 1612 N N . ASP A 1 205 ? 11.154 -2.413 13.816 1.00 90.12 205 ASP A N 1
ATOM 1613 C CA . ASP A 1 205 ? 10.863 -0.978 13.821 1.00 90.12 205 ASP A CA 1
ATOM 1614 C C . ASP A 1 205 ? 10.449 -0.459 12.434 1.00 90.12 205 ASP A C 1
ATOM 1616 O O . ASP A 1 205 ? 10.396 0.750 12.221 1.00 90.12 205 ASP A O 1
ATOM 1620 N N . ARG A 1 206 ? 10.166 -1.343 11.470 1.00 95.19 206 ARG A N 1
ATOM 1621 C CA . ARG A 1 206 ? 9.705 -0.996 10.116 1.00 95.19 206 ARG A CA 1
ATOM 1622 C C . ARG A 1 206 ? 8.723 -2.043 9.595 1.00 95.19 206 ARG A C 1
ATOM 1624 O O . ARG A 1 206 ? 8.456 -3.026 10.258 1.00 95.19 206 ARG A O 1
ATOM 1631 N N . LEU A 1 207 ? 8.209 -1.823 8.384 1.00 97.88 207 LEU A N 1
ATOM 1632 C CA . LEU A 1 207 ? 7.417 -2.845 7.701 1.00 97.88 207 LEU A CA 1
ATOM 1633 C C . LEU A 1 207 ? 8.343 -4.004 7.317 1.00 97.88 207 LEU A C 1
ATOM 1635 O O . LEU A 1 207 ? 9.445 -3.767 6.802 1.00 97.88 207 LEU A O 1
ATOM 1639 N N . ASP A 1 208 ? 7.889 -5.224 7.558 1.00 96.88 208 ASP A N 1
ATOM 1640 C CA . ASP A 1 208 ? 8.626 -6.452 7.295 1.00 96.88 208 ASP A CA 1
ATOM 1641 C C . ASP A 1 208 ? 7.678 -7.590 6.863 1.00 96.88 208 ASP A C 1
ATOM 1643 O O . ASP A 1 208 ? 6.509 -7.598 7.261 1.00 96.88 208 ASP A O 1
ATOM 1647 N N . PRO A 1 209 ? 8.133 -8.594 6.082 1.00 96.44 209 PRO A N 1
ATOM 1648 C CA . PRO A 1 209 ? 7.284 -9.717 5.696 1.00 96.44 209 PRO A CA 1
ATOM 1649 C C . PRO A 1 209 ? 6.690 -10.473 6.889 1.00 96.44 209 PRO A C 1
ATOM 1651 O O . PRO A 1 209 ? 5.612 -11.043 6.758 1.00 96.44 209 PRO A O 1
ATOM 1654 N N . SER A 1 210 ? 7.354 -10.471 8.049 1.00 96.06 210 SER A N 1
ATOM 1655 C CA . SER A 1 210 ? 6.863 -11.145 9.256 1.00 96.06 210 SER A CA 1
ATOM 1656 C C . SER A 1 210 ? 5.636 -10.488 9.908 1.00 96.06 210 SER A C 1
ATOM 1658 O O . SER A 1 210 ? 5.016 -11.104 10.776 1.00 96.06 210 SER A O 1
ATOM 1660 N N . ASP A 1 211 ? 5.236 -9.289 9.475 1.00 98.19 211 ASP A N 1
ATOM 1661 C CA . ASP A 1 211 ? 4.126 -8.538 10.073 1.00 98.19 211 ASP A CA 1
ATOM 1662 C C . ASP A 1 211 ? 2.732 -9.064 9.685 1.00 98.19 211 ASP A C 1
ATOM 1664 O O . ASP A 1 211 ? 1.738 -8.770 10.354 1.00 98.19 211 ASP A O 1
ATOM 1668 N N . ALA A 1 212 ? 2.617 -9.881 8.638 1.00 97.88 212 ALA A N 1
ATOM 1669 C CA . ALA A 1 212 ? 1.346 -10.475 8.225 1.00 97.88 212 ALA A CA 1
ATOM 1670 C C . ALA A 1 212 ? 1.544 -11.807 7.497 1.00 97.88 212 ALA A C 1
ATOM 1672 O O . ALA A 1 212 ? 2.632 -12.123 7.023 1.00 97.88 212 ALA A O 1
ATOM 1673 N N . LEU A 1 213 ? 0.449 -12.551 7.315 1.00 96.75 213 LEU A N 1
ATOM 1674 C CA . LEU A 1 213 ? 0.429 -13.754 6.479 1.00 96.75 213 LEU A CA 1
ATOM 1675 C C . LEU A 1 213 ? 0.866 -13.453 5.040 1.00 96.75 213 LEU A C 1
ATOM 1677 O O . LEU A 1 213 ? 1.456 -14.306 4.380 1.00 96.75 213 LEU A O 1
ATOM 1681 N N . PHE A 1 214 ? 0.588 -12.238 4.562 1.00 97.25 214 PHE A N 1
ATOM 1682 C CA . PHE A 1 214 ? 1.115 -11.726 3.310 1.00 97.25 214 PHE A CA 1
ATOM 1683 C C . PHE A 1 214 ? 1.392 -10.227 3.402 1.00 97.25 214 PHE A C 1
ATOM 1685 O O . PHE A 1 214 ? 0.565 -9.447 3.874 1.00 97.25 214 PHE A O 1
ATOM 1692 N N . VAL A 1 215 ? 2.544 -9.815 2.887 1.00 97.88 215 VAL A N 1
ATOM 1693 C CA . VAL A 1 215 ? 2.961 -8.412 2.840 1.00 97.88 215 VAL A CA 1
ATOM 1694 C C . VAL A 1 215 ? 3.398 -8.123 1.421 1.00 97.88 215 VAL A C 1
ATOM 1696 O O . VAL A 1 215 ? 4.243 -8.840 0.886 1.00 97.88 215 VAL A O 1
ATOM 1699 N N . GLU A 1 216 ? 2.845 -7.086 0.812 1.00 97.56 216 GLU A N 1
ATOM 1700 C CA . GLU A 1 216 ? 3.380 -6.534 -0.427 1.00 97.56 216 GLU A CA 1
ATOM 1701 C C . GLU A 1 216 ? 3.746 -5.067 -0.246 1.00 97.56 216 GLU A C 1
ATOM 1703 O O . GLU A 1 216 ? 3.113 -4.351 0.532 1.00 97.56 216 GLU A O 1
ATOM 1708 N N . ALA A 1 217 ? 4.750 -4.617 -0.988 1.00 98.00 217 ALA A N 1
ATOM 1709 C CA . ALA A 1 217 ? 5.140 -3.220 -1.044 1.00 98.00 217 ALA A CA 1
ATOM 1710 C C . ALA A 1 217 ? 5.234 -2.749 -2.494 1.00 98.00 217 ALA A C 1
ATOM 1712 O O . ALA A 1 217 ? 5.632 -3.500 -3.383 1.00 98.00 217 ALA A O 1
ATOM 1713 N N . ILE A 1 218 ? 4.840 -1.504 -2.740 1.00 98.44 218 ILE A N 1
ATOM 1714 C CA . ILE A 1 218 ? 4.944 -0.846 -4.042 1.00 98.44 218 ILE A CA 1
ATOM 1715 C C . ILE A 1 218 ? 5.854 0.361 -3.855 1.00 98.44 218 ILE A C 1
ATOM 1717 O O . ILE A 1 218 ? 5.486 1.284 -3.137 1.00 98.44 218 ILE A O 1
ATOM 1721 N N . HIS A 1 219 ? 7.020 0.333 -4.489 1.00 97.38 219 HIS A N 1
ATOM 1722 C CA . HIS A 1 219 ? 8.054 1.358 -4.390 1.00 97.38 219 HIS A CA 1
ATOM 1723 C C . HIS A 1 219 ? 7.976 2.271 -5.607 1.00 97.38 219 HIS A C 1
ATOM 1725 O O . HIS A 1 219 ? 7.983 1.785 -6.748 1.00 97.38 219 HIS A O 1
ATOM 1731 N N . THR A 1 220 ? 7.897 3.575 -5.358 1.00 94.88 220 THR A N 1
ATOM 1732 C CA . THR A 1 220 ? 7.761 4.593 -6.405 1.00 94.88 220 THR A CA 1
A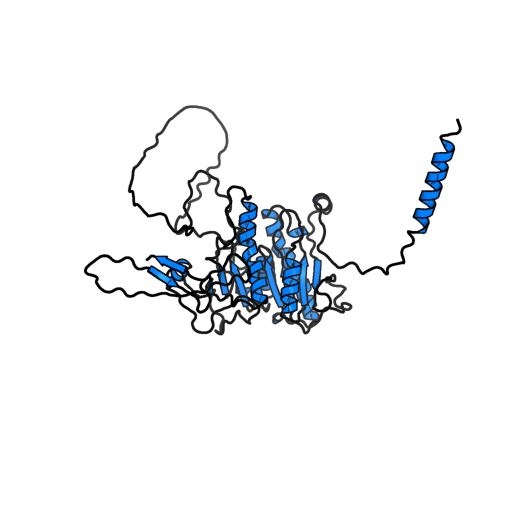TOM 1733 C C . THR A 1 220 ? 8.609 5.835 -6.205 1.00 94.88 220 THR A C 1
ATOM 1735 O O . THR A 1 220 ? 8.696 6.609 -7.144 1.00 94.88 220 THR A O 1
ATOM 1738 N N . ASP A 1 221 ? 9.235 6.011 -5.045 1.00 90.69 221 ASP A N 1
ATOM 1739 C CA . ASP A 1 221 ? 10.093 7.157 -4.735 1.00 90.69 221 ASP A CA 1
ATOM 1740 C C . ASP A 1 221 ? 11.271 6.730 -3.847 1.00 90.69 221 ASP A C 1
ATOM 1742 O O . ASP A 1 221 ? 11.563 7.305 -2.801 1.00 90.69 221 ASP A O 1
ATOM 1746 N N . ALA A 1 222 ? 11.904 5.618 -4.206 1.00 84.75 222 ALA A N 1
ATOM 1747 C CA . ALA A 1 222 ? 13.032 5.050 -3.496 1.00 84.75 222 ALA A CA 1
ATOM 1748 C C . ALA A 1 222 ? 14.351 5.730 -3.885 1.00 84.75 222 ALA A C 1
ATOM 1750 O O . ALA A 1 222 ? 14.663 5.910 -5.060 1.00 84.75 222 ALA A O 1
ATOM 1751 N N . ASP A 1 223 ? 15.179 5.996 -2.874 1.00 70.75 223 ASP A N 1
ATOM 1752 C CA . ASP A 1 223 ? 16.542 6.509 -3.045 1.00 70.75 223 ASP A CA 1
ATOM 1753 C C . ASP A 1 223 ? 17.406 5.572 -3.911 1.00 70.75 223 ASP A C 1
ATOM 1755 O O . ASP A 1 223 ? 17.519 4.369 -3.631 1.00 70.75 223 ASP A O 1
ATOM 1759 N N . CYS A 1 224 ? 18.037 6.147 -4.944 1.00 57.41 224 CYS A N 1
ATOM 1760 C CA . CYS A 1 224 ? 19.003 5.493 -5.829 1.00 57.41 224 CYS A CA 1
ATOM 1761 C C . CYS A 1 224 ? 20.192 5.046 -4.963 1.00 57.41 224 CYS A C 1
ATOM 1763 O O . CYS A 1 224 ? 21.066 5.846 -4.625 1.00 57.41 224 CYS A O 1
ATOM 1765 N N . GLU A 1 225 ? 20.234 3.764 -4.575 1.00 46.25 225 GLU A N 1
ATOM 1766 C CA . GLU A 1 225 ? 21.370 3.185 -3.858 1.00 46.25 225 GLU A CA 1
ATOM 1767 C C . GLU A 1 225 ? 22.615 3.346 -4.739 1.00 46.25 225 GLU A C 1
ATOM 1769 O O . GLU A 1 225 ? 22.861 2.572 -5.664 1.00 46.25 225 GLU A O 1
ATOM 1774 N N . ARG A 1 226 ? 23.372 4.426 -4.501 1.00 40.03 226 ARG A N 1
ATOM 1775 C CA . ARG A 1 226 ? 24.627 4.692 -5.195 1.00 40.03 226 ARG A CA 1
ATOM 1776 C C . ARG A 1 226 ? 25.522 3.488 -4.967 1.00 40.03 226 ARG A C 1
ATOM 1778 O O . ARG A 1 226 ? 26.010 3.270 -3.860 1.00 40.03 226 ARG A O 1
ATOM 1785 N N . ILE A 1 227 ? 25.735 2.738 -6.039 1.00 31.97 227 ILE A N 1
ATOM 1786 C CA . ILE A 1 227 ? 26.737 1.690 -6.155 1.00 31.97 227 ILE A CA 1
ATOM 1787 C C . ILE A 1 227 ? 28.053 2.222 -5.552 1.00 31.97 227 ILE A C 1
ATOM 1789 O O . ILE A 1 227 ? 28.702 3.097 -6.118 1.00 31.97 227 ILE A O 1
ATOM 1793 N N . GLY A 1 228 ? 28.416 1.715 -4.371 1.00 29.00 228 GLY A N 1
ATOM 1794 C CA . GLY A 1 228 ? 29.804 1.574 -3.932 1.00 29.00 228 GLY A CA 1
ATOM 1795 C C . GLY A 1 228 ? 30.622 2.815 -3.554 1.00 29.00 228 GLY A C 1
ATOM 1796 O O . GLY A 1 228 ? 31.793 2.851 -3.915 1.00 29.00 228 GLY A O 1
ATOM 1797 N N . TYR A 1 229 ? 30.115 3.759 -2.750 1.00 29.23 229 TYR A N 1
ATOM 1798 C CA . TYR A 1 229 ? 31.018 4.653 -1.998 1.00 29.23 229 TYR A CA 1
ATOM 1799 C C . TYR A 1 229 ? 30.629 4.778 -0.523 1.00 29.23 229 TYR A C 1
ATOM 1801 O O . TYR A 1 229 ? 29.737 5.533 -0.140 1.00 29.23 229 TYR A O 1
ATOM 1809 N N . THR A 1 230 ? 31.357 4.054 0.324 1.00 22.91 230 THR A N 1
ATOM 1810 C CA . THR A 1 230 ? 31.428 4.265 1.770 1.00 22.91 230 THR A CA 1
ATOM 1811 C C . THR A 1 230 ? 31.983 5.669 2.032 1.00 22.91 230 THR A C 1
ATOM 1813 O O . THR A 1 230 ? 33.179 5.904 1.876 1.00 22.91 230 THR A O 1
ATOM 1816 N N . GLN A 1 231 ? 31.142 6.625 2.431 1.00 28.36 231 GLN A N 1
ATOM 1817 C CA . GLN A 1 231 ? 31.642 7.858 3.041 1.00 28.36 231 GLN A CA 1
ATOM 1818 C C . GLN A 1 231 ? 31.855 7.626 4.537 1.00 28.36 231 GLN A C 1
ATOM 1820 O O . GLN A 1 231 ? 30.912 7.455 5.308 1.00 28.36 231 GLN A O 1
ATOM 1825 N N . ILE A 1 232 ? 33.126 7.620 4.933 1.00 23.28 232 ILE A N 1
ATOM 1826 C CA . ILE A 1 232 ? 33.563 7.779 6.319 1.00 23.28 232 ILE A CA 1
ATOM 1827 C C . ILE A 1 232 ? 33.123 9.177 6.772 1.00 23.28 232 ILE A C 1
ATOM 1829 O O . ILE A 1 232 ? 33.557 10.181 6.208 1.00 23.28 232 ILE A O 1
ATOM 1833 N N . PHE A 1 233 ? 32.265 9.255 7.790 1.00 25.09 233 PHE A N 1
ATOM 1834 C CA . PHE A 1 233 ? 31.927 10.521 8.436 1.00 25.09 233 PHE A CA 1
ATOM 1835 C C . PHE A 1 233 ? 33.112 10.983 9.294 1.00 25.09 233 PHE A C 1
ATOM 1837 O O . PHE A 1 233 ? 33.322 10.474 10.393 1.00 25.09 233 PHE A O 1
ATOM 1844 N N . ILE A 1 234 ? 33.877 11.970 8.823 1.00 23.72 234 ILE A N 1
ATOM 1845 C CA . ILE A 1 234 ? 34.727 12.776 9.708 1.00 23.72 234 ILE A CA 1
ATOM 1846 C C . ILE A 1 234 ? 33.854 13.907 10.252 1.00 23.72 234 ILE A C 1
ATOM 1848 O O . ILE A 1 234 ? 33.530 14.862 9.546 1.00 23.72 234 ILE A O 1
ATOM 1852 N N . VAL A 1 235 ? 33.456 13.796 11.519 1.00 23.39 235 VAL A N 1
ATOM 1853 C CA . VAL A 1 235 ? 32.803 14.882 12.256 1.00 23.39 235 VAL A CA 1
ATOM 1854 C C . VAL A 1 235 ? 33.859 15.941 12.566 1.00 23.39 235 VAL A C 1
ATOM 1856 O O . VAL A 1 235 ? 34.644 15.785 13.498 1.00 23.39 235 VAL A O 1
ATOM 1859 N N . ILE A 1 236 ? 33.891 17.034 11.803 1.00 24.42 236 ILE A N 1
ATOM 1860 C CA . ILE A 1 236 ? 34.640 18.231 12.203 1.00 24.42 236 ILE A CA 1
ATOM 1861 C C . ILE A 1 236 ? 33.684 19.133 12.984 1.00 24.42 236 ILE A C 1
ATOM 1863 O O . ILE A 1 236 ? 32.919 19.911 12.414 1.00 24.42 236 ILE A O 1
ATOM 1867 N N . ALA A 1 237 ? 33.733 19.027 14.311 1.00 25.12 237 ALA A N 1
ATOM 1868 C CA . ALA A 1 237 ? 33.106 19.990 15.203 1.00 25.12 237 ALA A CA 1
ATOM 1869 C C . ALA A 1 237 ? 33.861 21.327 15.104 1.00 25.12 237 ALA A C 1
ATOM 1871 O O . ALA A 1 237 ? 34.986 21.464 15.583 1.00 25.12 237 ALA A O 1
ATOM 1872 N N . LYS A 1 238 ? 33.252 22.330 14.467 1.00 25.30 238 LYS A N 1
ATOM 1873 C CA . LYS A 1 238 ? 33.817 23.681 14.386 1.00 25.30 238 LYS A CA 1
ATOM 1874 C C . LYS A 1 238 ? 33.462 24.450 15.663 1.00 25.30 238 LYS A C 1
ATOM 1876 O O . LYS A 1 238 ? 32.392 25.042 15.764 1.00 25.30 238 LYS A O 1
ATOM 1881 N N . ARG A 1 239 ? 34.363 24.445 16.649 1.00 26.45 239 ARG A N 1
ATOM 1882 C CA . ARG A 1 239 ? 34.320 25.398 17.767 1.00 26.45 239 ARG A CA 1
ATOM 1883 C C . ARG A 1 239 ? 34.990 26.688 17.292 1.00 26.45 239 ARG A C 1
ATOM 1885 O O . ARG A 1 239 ? 36.178 26.694 16.987 1.00 26.45 239 ARG A O 1
ATOM 1892 N N . PHE A 1 240 ? 34.207 27.755 17.158 1.00 28.25 240 PHE A N 1
ATOM 1893 C CA . PHE A 1 240 ? 34.721 29.099 16.898 1.00 28.25 240 PHE A CA 1
ATOM 1894 C C . PHE A 1 240 ? 35.640 29.526 18.042 1.00 28.25 240 PHE A C 1
ATOM 1896 O O . PHE A 1 240 ? 35.197 29.495 19.184 1.00 28.25 240 PHE A O 1
ATOM 1903 N N . LEU A 1 241 ? 36.864 29.943 17.711 1.00 29.80 241 LEU A N 1
ATOM 1904 C CA . LEU A 1 241 ? 37.669 30.966 18.388 1.00 29.80 241 LEU A CA 1
ATOM 1905 C C . LEU A 1 241 ? 38.816 31.345 17.419 1.00 29.80 241 LEU A C 1
ATOM 1907 O O . LEU A 1 241 ? 39.681 30.531 17.115 1.00 29.80 241 LEU A O 1
ATOM 1911 N N . LEU A 1 242 ? 38.760 32.558 16.865 1.00 26.23 242 LEU A N 1
ATOM 1912 C CA . LEU A 1 242 ? 39.875 33.253 16.186 1.00 26.23 242 LEU A CA 1
ATOM 1913 C C . LEU A 1 242 ? 40.870 33.792 17.253 1.00 26.23 242 LEU A C 1
ATOM 1915 O O . LEU A 1 242 ? 40.456 33.848 18.413 1.00 26.23 242 LEU A O 1
ATOM 1919 N N . PRO A 1 243 ? 42.094 34.290 16.925 1.00 38.16 243 PRO A N 1
ATOM 1920 C CA . PRO A 1 243 ? 42.632 34.628 15.595 1.00 38.16 243 PRO A CA 1
ATOM 1921 C C . PRO A 1 243 ? 44.089 34.168 15.300 1.00 38.16 243 PRO A C 1
ATOM 1923 O O . PRO A 1 243 ? 44.813 33.726 16.181 1.00 38.16 243 PRO A O 1
ATOM 1926 N N . PHE A 1 244 ? 44.496 34.407 14.043 1.00 25.77 244 PHE A N 1
ATOM 1927 C CA . PHE A 1 244 ? 45.849 34.646 13.490 1.00 25.77 244 PHE A CA 1
ATOM 1928 C C . PHE A 1 244 ? 46.437 33.664 12.451 1.00 25.77 244 PHE A C 1
ATOM 1930 O O . PHE A 1 244 ? 46.627 32.480 12.685 1.00 25.77 244 PHE A O 1
ATOM 1937 N N . HIS A 1 245 ? 46.805 34.313 11.336 1.00 27.28 245 HIS A N 1
ATOM 1938 C CA . HIS A 1 245 ? 47.755 34.027 10.253 1.00 27.28 245 HIS A CA 1
ATOM 1939 C C . HIS A 1 245 ? 47.513 32.931 9.192 1.00 27.28 245 HIS A C 1
ATOM 1941 O O . HIS A 1 245 ? 47.423 31.743 9.464 1.00 27.28 245 HIS A O 1
ATOM 1947 N N . LEU A 1 246 ? 47.471 33.447 7.948 1.00 29.22 246 LEU A N 1
ATOM 1948 C CA . LEU A 1 246 ? 47.794 32.891 6.626 1.00 29.22 246 LEU A CA 1
ATOM 1949 C C . LEU A 1 246 ? 48.295 31.439 6.568 1.00 29.22 246 LEU A C 1
ATOM 1951 O O . LEU A 1 246 ? 49.259 31.119 7.242 1.00 29.22 246 LEU A O 1
ATOM 1955 N N . PHE A 1 247 ? 47.803 30.667 5.589 1.00 23.77 247 PHE A N 1
ATOM 1956 C CA . PHE A 1 247 ? 48.639 30.146 4.490 1.00 23.77 247 PHE A CA 1
ATOM 1957 C C . PHE A 1 247 ? 47.772 29.596 3.335 1.00 23.77 247 PHE A C 1
ATOM 1959 O O . PHE A 1 247 ? 46.803 28.871 3.551 1.00 23.77 247 PHE A O 1
ATOM 1966 N N . LEU A 1 248 ? 48.127 29.984 2.104 1.00 31.98 248 LEU A N 1
ATOM 1967 C CA . LEU A 1 248 ? 47.629 29.454 0.828 1.00 31.98 248 LEU A CA 1
ATOM 1968 C C . LEU A 1 248 ? 48.125 28.021 0.586 1.00 31.98 248 LEU A C 1
ATOM 1970 O O . LEU A 1 248 ? 49.322 27.800 0.723 1.00 31.98 248 LEU A O 1
ATOM 1974 N N . VAL A 1 249 ? 47.268 27.141 0.053 1.00 26.83 249 VAL A N 1
ATOM 1975 C CA . VAL A 1 249 ? 47.600 26.007 -0.847 1.00 26.83 249 VAL A CA 1
ATOM 1976 C C . VAL A 1 249 ? 46.295 25.696 -1.612 1.00 26.83 249 VAL A C 1
ATOM 1978 O O . VAL A 1 249 ? 45.254 25.603 -0.977 1.0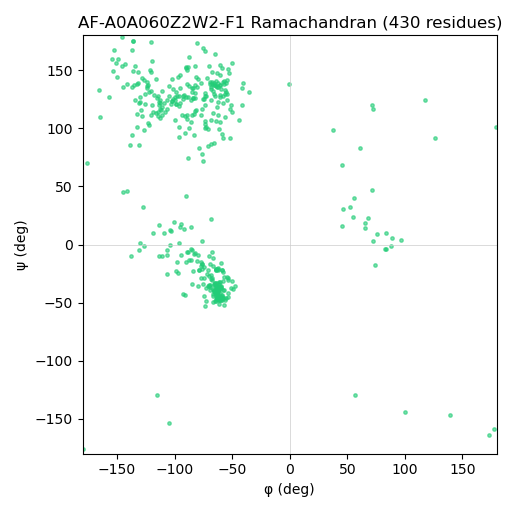0 26.83 249 VAL A O 1
ATOM 1981 N N . GLY A 1 250 ? 46.151 25.610 -2.937 1.00 24.89 250 GLY A N 1
ATOM 1982 C CA . GLY A 1 250 ? 47.028 25.187 -4.027 1.00 24.89 250 GLY A CA 1
ATOM 1983 C C . GLY A 1 250 ? 46.260 24.103 -4.809 1.00 24.89 250 GLY A C 1
ATOM 1984 O O . GLY A 1 250 ? 46.289 22.942 -4.421 1.00 24.89 250 GLY A O 1
ATOM 1985 N N . LEU A 1 251 ? 45.500 24.487 -5.847 1.00 26.00 251 LEU A N 1
ATOM 1986 C CA . LEU A 1 251 ? 44.744 23.570 -6.719 1.00 26.00 251 LEU A CA 1
ATOM 1987 C C . LEU A 1 251 ? 45.696 22.860 -7.692 1.00 26.00 251 LEU A C 1
ATOM 1989 O O . LEU A 1 251 ? 46.379 23.528 -8.467 1.00 26.00 251 LEU A O 1
ATOM 1993 N N . LEU A 1 252 ? 45.679 21.526 -7.719 1.00 25.62 252 LEU A N 1
ATOM 1994 C CA . LEU A 1 252 ? 46.287 20.732 -8.788 1.00 25.62 252 LEU A CA 1
ATOM 1995 C C . LEU A 1 252 ? 45.196 20.033 -9.607 1.00 25.62 252 LEU A C 1
ATOM 1997 O O . LEU A 1 252 ? 44.443 19.200 -9.109 1.00 25.62 252 LEU A O 1
ATOM 2001 N N . TYR A 1 253 ? 45.128 20.437 -10.875 1.00 24.30 253 TYR A N 1
ATOM 2002 C CA . TYR A 1 253 ? 44.323 19.873 -11.954 1.00 24.30 253 TYR A CA 1
ATOM 2003 C C . TYR A 1 253 ? 44.994 18.620 -12.532 1.00 24.30 253 TYR A C 1
ATOM 2005 O O . TYR A 1 253 ? 46.196 18.639 -12.787 1.00 24.30 253 TYR A O 1
ATOM 2013 N N . PHE A 1 254 ? 44.203 17.607 -12.896 1.00 25.69 254 PHE A N 1
ATOM 2014 C CA . PHE A 1 254 ? 44.559 16.679 -13.974 1.00 25.69 254 PHE A CA 1
ATOM 2015 C C . PHE A 1 254 ? 43.451 16.643 -15.036 1.00 25.69 254 PHE A C 1
ATOM 2017 O O . PHE A 1 254 ? 42.262 16.633 -14.725 1.00 25.69 254 PHE A O 1
ATOM 2024 N N . LYS A 1 255 ? 43.881 16.695 -16.303 1.00 24.19 255 LYS A N 1
ATOM 2025 C CA . LYS A 1 255 ? 43.080 16.783 -17.531 1.00 24.19 255 LYS A CA 1
ATOM 2026 C C . LYS A 1 255 ? 42.852 15.391 -18.146 1.00 24.19 255 LYS A C 1
ATOM 2028 O O . LYS A 1 255 ? 43.814 14.680 -18.394 1.00 24.19 255 LYS A O 1
ATOM 2033 N N . SER A 1 256 ? 41.596 15.161 -18.536 1.00 23.56 256 SER A N 1
ATOM 2034 C CA . SER A 1 256 ? 41.123 14.584 -19.810 1.00 23.56 256 SER A CA 1
ATOM 2035 C C . SER A 1 256 ? 41.293 13.086 -20.123 1.00 23.56 256 SER A C 1
ATOM 2037 O O . SER A 1 256 ? 42.381 12.619 -20.441 1.00 23.56 256 SER A O 1
ATOM 2039 N N . LEU A 1 257 ? 40.148 12.406 -20.276 1.00 21.66 257 LEU A N 1
ATOM 2040 C CA . LEU A 1 257 ? 39.885 11.504 -21.404 1.00 21.66 257 LEU A CA 1
ATOM 2041 C C . LEU A 1 257 ? 38.469 11.808 -21.929 1.00 21.66 257 LEU A C 1
ATOM 2043 O O . LEU A 1 257 ? 37.512 11.821 -21.159 1.00 21.66 257 LEU A O 1
ATOM 2047 N N . THR A 1 258 ? 38.348 12.115 -23.219 1.00 22.02 258 THR A N 1
ATOM 2048 C CA . THR A 1 258 ? 37.090 12.488 -23.885 1.00 22.02 258 THR A CA 1
ATOM 2049 C C . THR A 1 258 ? 36.575 11.282 -24.667 1.00 22.02 258 THR A C 1
ATOM 2051 O O . THR A 1 258 ? 37.291 10.768 -25.521 1.00 22.02 258 THR A O 1
ATOM 2054 N N . VAL A 1 259 ? 35.345 10.841 -24.398 1.00 22.62 259 VAL A N 1
ATOM 2055 C CA . VAL A 1 259 ? 34.613 9.872 -25.230 1.00 22.62 259 VAL A CA 1
ATOM 2056 C C . VAL A 1 259 ? 33.335 10.559 -25.701 1.00 22.62 259 VAL A C 1
ATOM 2058 O O . VAL A 1 259 ? 32.537 11.011 -24.883 1.00 22.62 259 VAL A O 1
ATOM 2061 N N . HIS A 1 260 ? 33.175 10.679 -27.019 1.00 21.28 260 HIS A N 1
ATOM 2062 C CA . HIS A 1 260 ? 31.973 11.208 -27.661 1.00 21.28 260 HIS A CA 1
ATOM 2063 C C . HIS A 1 260 ? 30.836 10.183 -27.572 1.00 21.28 260 HIS A C 1
ATOM 2065 O O . HIS A 1 260 ? 31.007 9.050 -28.014 1.00 21.28 260 HIS A O 1
ATOM 2071 N N . TRP A 1 261 ? 29.672 10.602 -27.073 1.00 24.62 261 TRP A N 1
ATOM 2072 C CA . TRP A 1 261 ? 28.403 9.899 -27.265 1.00 24.62 261 TRP A CA 1
ATOM 2073 C C . TRP A 1 261 ? 27.384 10.847 -27.894 1.00 24.62 261 TRP A C 1
ATOM 2075 O O . TRP A 1 261 ? 27.368 12.039 -27.601 1.00 24.62 261 TRP A O 1
ATOM 2085 N N . ASN A 1 262 ? 26.618 10.295 -28.831 1.00 24.45 262 ASN A N 1
ATOM 2086 C CA . ASN A 1 262 ? 25.695 10.987 -29.718 1.00 24.45 262 ASN A CA 1
ATOM 2087 C C . ASN A 1 262 ? 24.346 11.185 -29.005 1.00 24.45 262 ASN A C 1
ATOM 2089 O O . ASN A 1 262 ? 23.760 10.223 -28.506 1.00 24.45 262 ASN A O 1
ATOM 2093 N N . ASP A 1 263 ? 23.869 12.425 -28.953 1.00 32.22 263 ASP A N 1
ATOM 2094 C CA . ASP A 1 263 ? 22.611 12.819 -28.322 1.00 32.22 263 ASP A CA 1
ATOM 2095 C C . ASP A 1 263 ? 21.418 12.368 -29.175 1.00 32.22 263 ASP A C 1
ATOM 2097 O O . ASP A 1 263 ? 21.168 12.954 -30.224 1.00 32.22 263 ASP A O 1
ATOM 2101 N N . ASN A 1 264 ? 20.683 11.334 -28.745 1.00 25.75 264 ASN A N 1
ATOM 2102 C CA . ASN A 1 264 ? 19.247 11.166 -29.035 1.00 25.75 264 ASN A CA 1
ATOM 2103 C C . ASN A 1 264 ? 18.660 9.940 -28.319 1.00 25.75 264 ASN A C 1
ATOM 2105 O O . ASN A 1 264 ? 18.329 8.940 -28.942 1.00 25.75 264 ASN A O 1
ATOM 2109 N N . MET A 1 265 ? 18.543 10.033 -26.994 1.00 23.33 265 MET A N 1
ATOM 2110 C CA . MET A 1 265 ? 17.548 9.363 -26.141 1.00 23.33 265 MET A CA 1
ATOM 2111 C C . MET A 1 265 ? 17.870 9.785 -24.704 1.00 23.33 265 MET A C 1
ATOM 2113 O O . MET A 1 265 ? 18.810 9.276 -24.099 1.00 23.33 265 MET A O 1
ATOM 2117 N N . THR A 1 266 ? 17.131 10.735 -24.132 1.00 24.28 266 THR A N 1
ATOM 2118 C CA . THR A 1 266 ? 17.271 11.046 -22.702 1.00 24.28 266 THR A CA 1
ATOM 2119 C C . THR A 1 266 ? 16.579 9.957 -21.884 1.00 24.28 266 THR A C 1
ATOM 2121 O O . THR A 1 266 ? 15.459 10.137 -21.413 1.00 24.28 266 THR A O 1
ATOM 2124 N N . MET A 1 267 ? 17.243 8.809 -21.740 1.00 26.25 267 MET A N 1
ATOM 2125 C CA . MET A 1 267 ? 17.056 7.917 -20.599 1.00 26.25 267 MET A CA 1
ATOM 2126 C C . MET A 1 267 ? 17.794 8.550 -19.420 1.00 26.25 267 MET A C 1
ATOM 2128 O O . MET A 1 267 ? 19.012 8.733 -19.474 1.00 26.25 267 MET A O 1
ATOM 2132 N N . SER A 1 268 ? 17.072 8.929 -18.368 1.00 27.50 268 SER A N 1
ATOM 2133 C CA . SER A 1 268 ? 17.675 9.438 -17.138 1.00 27.50 268 SER A CA 1
ATOM 2134 C C . SER A 1 268 ? 18.365 8.296 -16.391 1.00 27.50 268 SER A C 1
ATOM 2136 O O . SER A 1 268 ? 17.809 7.675 -15.492 1.00 27.50 268 SER A O 1
ATOM 2138 N N . TRP A 1 269 ? 19.610 8.018 -16.766 1.00 25.86 269 TRP A N 1
ATOM 2139 C CA . TRP A 1 269 ? 20.577 7.438 -15.841 1.00 25.86 269 TRP A CA 1
ATOM 2140 C C . TRP A 1 269 ? 20.690 8.376 -14.627 1.00 25.86 269 TRP A C 1
ATOM 2142 O O . TRP A 1 269 ? 20.677 9.592 -14.832 1.00 25.86 269 TRP A O 1
ATOM 2152 N N . CYS A 1 270 ? 20.798 7.846 -13.396 1.00 38.31 270 CYS A N 1
ATOM 2153 C CA . CYS A 1 270 ? 21.151 8.625 -12.195 1.00 38.31 270 CYS A CA 1
ATOM 2154 C C . CYS A 1 270 ? 22.443 9.414 -12.510 1.00 38.31 270 CYS A C 1
ATOM 2156 O O . CYS A 1 270 ? 23.548 8.887 -12.391 1.00 38.31 270 CYS A O 1
ATOM 2158 N N . GLN A 1 271 ? 22.325 10.653 -13.000 1.00 28.34 271 GLN A N 1
ATOM 2159 C CA . GLN A 1 271 ? 23.475 11.471 -13.369 1.00 28.34 271 GLN A CA 1
ATOM 2160 C C . GLN A 1 271 ? 24.156 11.943 -12.079 1.00 28.34 271 GLN A C 1
ATOM 2162 O O . GLN A 1 271 ? 23.480 12.486 -11.199 1.00 28.34 271 GLN A O 1
ATOM 2167 N N . PRO A 1 272 ? 25.483 11.789 -11.941 1.00 27.91 272 PRO A N 1
ATOM 2168 C CA . PRO A 1 272 ? 26.211 12.404 -10.846 1.00 27.91 272 PRO A CA 1
ATOM 2169 C C . PRO A 1 272 ? 26.247 13.918 -11.091 1.00 27.91 272 PRO A C 1
ATOM 2171 O O . PRO A 1 272 ? 27.047 14.411 -11.883 1.00 27.91 272 PRO A O 1
ATOM 2174 N N . PHE A 1 273 ? 25.362 14.672 -10.438 1.00 31.41 273 PHE A N 1
ATOM 2175 C CA . PHE A 1 273 ? 25.420 16.132 -10.472 1.00 31.41 273 PHE A CA 1
ATOM 2176 C C . PHE A 1 273 ? 26.445 16.690 -9.471 1.00 31.41 273 PHE A C 1
ATOM 2178 O O . PHE A 1 273 ? 26.653 16.170 -8.375 1.00 31.41 273 PHE A O 1
ATOM 2185 N N . ASN A 1 274 ? 27.083 17.769 -9.924 1.00 26.05 274 ASN A N 1
ATOM 2186 C CA . ASN A 1 274 ? 28.154 18.567 -9.326 1.00 26.05 274 ASN A CA 1
ATOM 2187 C C . ASN A 1 274 ? 28.020 18.837 -7.808 1.00 26.05 274 ASN A C 1
ATOM 2189 O O . ASN A 1 274 ? 26.958 19.220 -7.323 1.00 26.05 274 ASN A O 1
ATOM 2193 N N . ILE A 1 275 ? 29.148 18.750 -7.093 1.00 31.48 275 ILE A N 1
ATOM 2194 C CA . ILE A 1 275 ? 29.332 18.736 -5.619 1.00 31.48 275 ILE A CA 1
ATOM 2195 C C . ILE A 1 275 ? 29.008 20.078 -4.902 1.00 31.48 275 ILE A C 1
ATOM 2197 O O . ILE A 1 275 ? 29.440 20.309 -3.782 1.00 31.48 275 ILE A O 1
ATOM 2201 N N . ASN A 1 276 ? 28.202 20.979 -5.471 1.00 26.83 276 ASN A N 1
ATOM 2202 C CA . ASN A 1 276 ? 27.986 22.317 -4.886 1.00 26.83 276 ASN A CA 1
ATOM 2203 C C . ASN A 1 276 ? 26.573 22.615 -4.353 1.00 26.83 276 ASN A C 1
ATOM 2205 O O . ASN A 1 276 ? 26.272 23.773 -4.082 1.00 26.83 276 ASN A O 1
ATOM 2209 N N . TYR A 1 277 ? 25.726 21.607 -4.120 1.00 30.25 277 TYR A N 1
ATOM 2210 C CA . TYR A 1 277 ? 24.467 21.780 -3.379 1.00 30.25 277 TYR A CA 1
ATOM 2211 C C . TYR A 1 277 ? 24.296 20.687 -2.310 1.00 30.25 277 TYR A C 1
ATOM 2213 O O . TYR A 1 277 ? 24.645 19.530 -2.519 1.00 30.25 277 TYR A O 1
ATOM 2221 N N . HIS A 1 278 ? 23.823 21.096 -1.131 1.00 30.72 278 HIS A N 1
ATOM 2222 C CA . HIS A 1 278 ? 23.739 20.312 0.108 1.00 30.72 278 HIS A CA 1
ATOM 2223 C C . HIS A 1 278 ? 23.010 18.946 -0.016 1.00 30.72 278 HIS A C 1
ATOM 2225 O O . HIS A 1 278 ? 22.066 18.827 -0.791 1.00 30.72 278 HIS A O 1
ATOM 2231 N N . PRO A 1 279 ? 23.372 17.934 0.807 1.00 34.44 279 PRO A N 1
ATOM 2232 C CA . PRO A 1 279 ? 22.979 16.526 0.652 1.00 34.44 279 PRO A CA 1
ATOM 2233 C C . PRO A 1 279 ? 21.665 16.141 1.369 1.00 34.44 279 PRO A C 1
ATOM 2235 O O . PRO A 1 279 ? 21.597 15.093 2.008 1.00 34.44 279 PRO A O 1
ATOM 2238 N N . PHE A 1 280 ? 20.621 16.973 1.319 1.00 36.00 280 PHE A N 1
ATOM 2239 C CA . PHE A 1 280 ? 19.345 16.651 1.977 1.00 36.00 280 PHE A CA 1
ATOM 2240 C C . PHE A 1 280 ? 18.309 16.100 0.984 1.00 36.00 280 PHE A C 1
ATOM 2242 O O . PHE A 1 280 ? 17.771 16.855 0.184 1.00 36.00 280 PHE A O 1
ATOM 2249 N N . LEU A 1 281 ? 18.066 14.785 1.098 1.00 48.56 281 LEU A N 1
ATOM 2250 C CA . LEU A 1 281 ? 16.861 14.011 0.744 1.00 48.56 281 LEU A CA 1
ATOM 2251 C C . LEU A 1 281 ? 16.099 14.422 -0.529 1.00 48.56 281 LEU A C 1
ATOM 2253 O O . LEU A 1 281 ? 15.242 15.302 -0.484 1.00 48.56 281 LEU A O 1
ATOM 2257 N N . SER A 1 282 ? 16.341 13.712 -1.632 1.00 56.69 282 SER A N 1
ATOM 2258 C CA . SER A 1 282 ? 15.500 13.779 -2.834 1.00 56.69 282 SER A CA 1
ATOM 2259 C C . SER A 1 282 ? 14.319 12.810 -2.835 1.00 56.69 282 SER A C 1
ATOM 2261 O O . SER A 1 282 ? 13.440 13.006 -3.660 1.00 56.69 282 SER A O 1
ATOM 2263 N N . ASP A 1 283 ? 14.276 11.826 -1.929 1.00 72.25 283 ASP A N 1
ATOM 2264 C CA . ASP A 1 283 ? 13.379 10.668 -2.046 1.00 72.25 283 ASP A CA 1
ATOM 2265 C C . ASP A 1 283 ? 12.724 10.346 -0.683 1.00 72.25 283 ASP A C 1
ATOM 2267 O O . ASP A 1 283 ? 13.385 10.383 0.367 1.00 72.25 283 ASP A O 1
ATOM 2271 N N . PHE A 1 284 ? 11.416 10.073 -0.670 1.00 83.38 284 PHE A N 1
ATOM 2272 C CA . PHE A 1 284 ? 10.628 9.780 0.533 1.00 83.38 284 PHE A CA 1
ATOM 2273 C C . PHE A 1 284 ? 10.405 8.288 0.777 1.00 83.38 284 PHE A C 1
ATOM 2275 O O . PHE A 1 284 ? 10.163 7.913 1.927 1.00 83.38 284 PHE A O 1
ATOM 2282 N N . GLY A 1 285 ? 10.495 7.446 -0.248 1.00 86.88 285 GLY A N 1
ATOM 2283 C CA . GLY A 1 285 ? 10.289 6.003 -0.189 1.00 86.88 285 GLY A CA 1
ATOM 2284 C C . GLY A 1 285 ? 11.519 5.215 0.278 1.00 86.88 285 GLY A C 1
ATOM 2285 O O . GLY A 1 285 ? 12.677 5.626 0.153 1.00 86.88 285 GLY A O 1
ATOM 2286 N N . ILE A 1 286 ? 11.277 4.040 0.857 1.00 90.25 286 ILE A N 1
ATOM 2287 C CA . ILE A 1 286 ? 12.316 3.099 1.275 1.00 90.25 286 ILE A CA 1
ATOM 2288 C C . ILE A 1 286 ? 12.807 2.284 0.070 1.00 90.25 286 ILE A C 1
ATOM 2290 O O . ILE A 1 286 ? 12.012 1.794 -0.727 1.00 90.25 286 ILE A O 1
ATOM 2294 N N . SER A 1 287 ? 14.125 2.107 -0.064 1.00 89.69 287 SER A N 1
ATOM 2295 C CA . SER A 1 287 ? 14.727 1.388 -1.202 1.00 89.69 287 SER A CA 1
ATOM 2296 C C . SER A 1 287 ? 14.994 -0.098 -0.950 1.00 89.69 287 SER A C 1
ATOM 2298 O O . SER A 1 287 ? 15.369 -0.825 -1.870 1.00 89.69 287 SER A O 1
ATOM 2300 N N . ILE A 1 288 ? 14.839 -0.555 0.294 1.00 91.31 288 ILE A N 1
ATOM 2301 C CA . ILE A 1 288 ? 15.003 -1.964 0.659 1.00 91.31 288 ILE A CA 1
ATOM 2302 C C . ILE A 1 288 ? 13.683 -2.717 0.500 1.00 91.31 288 ILE A C 1
ATOM 2304 O O . ILE A 1 288 ? 12.611 -2.135 0.636 1.00 91.31 288 ILE A O 1
ATOM 2308 N N . SER A 1 289 ? 13.780 -4.020 0.247 1.00 94.06 289 SER A N 1
ATOM 2309 C CA . SER A 1 289 ? 12.631 -4.924 0.264 1.00 94.06 289 SER A CA 1
ATOM 2310 C C . SER A 1 289 ? 12.068 -5.053 1.679 1.00 94.06 289 SER A C 1
ATOM 2312 O O . SER A 1 289 ? 12.820 -5.276 2.631 1.00 94.06 289 SER A O 1
ATOM 2314 N N . VAL A 1 290 ? 10.751 -4.922 1.803 1.00 95.56 290 VAL A N 1
ATOM 2315 C CA . VAL A 1 290 ? 10.009 -4.954 3.072 1.00 95.56 290 VAL A CA 1
ATOM 2316 C C . VAL A 1 290 ? 8.799 -5.892 3.030 1.00 95.56 290 VAL A C 1
ATOM 2318 O O . VAL A 1 290 ? 8.144 -6.077 4.050 1.00 95.56 290 VAL A O 1
ATOM 2321 N N . GLY A 1 291 ? 8.490 -6.492 1.877 1.00 95.44 291 GLY A N 1
ATOM 2322 C CA . GLY A 1 291 ? 7.382 -7.428 1.706 1.00 95.44 291 GLY A CA 1
ATOM 2323 C C . GLY A 1 291 ? 7.803 -8.820 1.236 1.00 95.44 291 GLY A C 1
ATOM 2324 O O . GLY A 1 291 ? 8.952 -9.098 0.907 1.00 95.44 291 GLY A O 1
ATOM 2325 N N . HIS A 1 292 ? 6.834 -9.731 1.189 1.00 95.44 292 HIS A N 1
ATOM 2326 C CA . HIS A 1 292 ? 6.970 -10.988 0.453 1.00 95.44 292 HIS A CA 1
ATOM 2327 C C . HIS A 1 292 ? 7.071 -10.720 -1.061 1.00 95.44 292 HIS A C 1
ATOM 2329 O O . HIS A 1 292 ? 7.772 -11.430 -1.788 1.00 95.44 292 HIS A O 1
ATOM 2335 N N . ALA A 1 293 ? 6.373 -9.682 -1.530 1.00 95.31 293 ALA A N 1
ATOM 2336 C CA . ALA A 1 293 ? 6.411 -9.184 -2.898 1.00 95.31 293 ALA A CA 1
ATOM 2337 C C . ALA A 1 293 ? 6.668 -7.670 -2.904 1.00 95.31 293 ALA A C 1
ATOM 2339 O O . ALA A 1 293 ? 5.825 -6.903 -2.444 1.00 95.31 293 ALA A O 1
ATOM 2340 N N . ASP A 1 294 ? 7.799 -7.240 -3.459 1.00 96.75 294 ASP A N 1
ATOM 2341 C CA . ASP A 1 294 ? 8.171 -5.827 -3.563 1.00 96.75 294 ASP A CA 1
ATOM 2342 C C . ASP A 1 294 ? 8.166 -5.401 -5.035 1.00 96.75 294 ASP A C 1
ATOM 2344 O O . ASP A 1 294 ? 9.019 -5.819 -5.821 1.00 96.75 294 ASP A O 1
ATOM 2348 N N . PHE A 1 295 ? 7.192 -4.581 -5.424 1.00 97.38 295 PHE A N 1
ATOM 2349 C CA . PHE A 1 295 ? 7.035 -4.054 -6.777 1.00 97.38 295 PHE A CA 1
ATOM 2350 C C . PHE A 1 295 ? 7.771 -2.719 -6.922 1.00 97.38 295 PHE A C 1
ATOM 2352 O O . PHE A 1 295 ? 7.336 -1.705 -6.388 1.00 97.38 295 PHE A O 1
ATOM 2359 N N . PHE A 1 296 ? 8.854 -2.700 -7.692 1.00 96.56 296 PHE A N 1
ATOM 2360 C CA . PHE A 1 296 ? 9.635 -1.507 -8.019 1.00 96.56 296 PHE A CA 1
ATOM 2361 C C . PHE A 1 296 ? 9.180 -0.952 -9.374 1.00 96.56 296 PHE A C 1
ATOM 2363 O O . PHE A 1 296 ? 9.651 -1.386 -10.434 1.00 96.56 296 PHE A O 1
ATOM 2370 N N . LEU A 1 297 ? 8.228 -0.013 -9.355 1.00 95.69 297 LEU A N 1
ATOM 2371 C CA . LEU A 1 297 ? 7.657 0.559 -10.580 1.00 95.69 297 LEU A CA 1
ATOM 2372 C C . LEU A 1 297 ? 8.670 1.483 -11.243 1.00 95.69 297 LEU A C 1
ATOM 2374 O O . LEU A 1 297 ? 9.197 2.372 -10.583 1.00 95.69 297 LEU A O 1
ATOM 2378 N N . ASN A 1 298 ? 8.949 1.294 -12.532 1.00 93.19 298 ASN A N 1
ATOM 2379 C CA . ASN A 1 298 ? 9.982 2.064 -13.238 1.00 93.19 298 ASN A CA 1
ATOM 2380 C C . ASN A 1 298 ? 11.345 2.037 -12.503 1.00 93.19 298 ASN A C 1
ATOM 2382 O O . ASN A 1 298 ? 12.101 3.004 -12.530 1.00 93.19 298 ASN A O 1
ATOM 2386 N N . GLY A 1 299 ? 11.650 0.930 -11.812 1.00 89.56 299 GLY A N 1
ATOM 2387 C CA . GLY A 1 299 ? 12.854 0.781 -10.983 1.00 89.56 299 GLY A CA 1
ATOM 2388 C C . GLY A 1 299 ? 12.696 1.250 -9.537 1.00 89.56 299 GLY A C 1
ATOM 2389 O O . GLY A 1 299 ? 13.624 1.096 -8.750 1.00 89.56 299 GLY A O 1
ATOM 2390 N N . GLY A 1 300 ? 11.519 1.760 -9.179 1.00 89.69 300 GLY A N 1
ATOM 2391 C CA . GLY A 1 300 ? 11.175 2.275 -7.860 1.00 89.69 300 GLY A CA 1
ATOM 2392 C C . GLY A 1 300 ? 11.599 3.718 -7.620 1.00 89.69 300 GLY A C 1
ATOM 2393 O O . GLY A 1 300 ? 11.526 4.144 -6.484 1.00 89.69 300 GLY A O 1
ATOM 2394 N N . MET A 1 301 ? 12.049 4.439 -8.649 1.00 85.75 301 MET A N 1
ATOM 2395 C CA . MET A 1 301 ? 12.587 5.807 -8.566 1.00 85.75 301 MET A CA 1
ATOM 2396 C C . MET A 1 301 ? 11.667 6.769 -9.342 1.00 85.75 301 MET A C 1
ATOM 2398 O O . MET A 1 301 ? 10.460 6.701 -9.193 1.00 85.75 301 MET A O 1
ATOM 2402 N N . ASP A 1 302 ? 12.198 7.600 -10.238 1.00 86.25 302 ASP A N 1
ATOM 2403 C CA . ASP A 1 302 ? 11.427 8.547 -11.049 1.00 86.25 302 ASP A CA 1
ATOM 2404 C C . ASP A 1 302 ? 10.282 7.873 -11.844 1.00 86.25 302 ASP A C 1
ATOM 2406 O O . ASP A 1 302 ? 10.492 6.957 -12.651 1.00 86.25 302 ASP A O 1
ATOM 2410 N N . GLN A 1 303 ? 9.053 8.358 -11.659 1.00 90.06 303 GLN A N 1
ATOM 2411 C CA . GLN A 1 303 ? 7.855 7.816 -12.292 1.00 90.06 303 GLN A CA 1
ATOM 2412 C C . GLN A 1 303 ? 7.476 8.595 -13.551 1.00 90.06 303 GLN A C 1
ATOM 2414 O O . GLN A 1 303 ? 7.555 9.825 -13.634 1.00 90.06 303 GLN A O 1
ATOM 2419 N N . ALA A 1 304 ? 6.968 7.875 -14.554 1.00 89.12 304 ALA A N 1
ATOM 2420 C CA . ALA A 1 304 ? 6.508 8.490 -15.791 1.00 89.12 304 ALA A CA 1
ATOM 2421 C C . ALA A 1 304 ? 5.449 9.582 -15.520 1.00 89.12 304 ALA A C 1
ATOM 2423 O O . ALA A 1 304 ? 4.463 9.383 -14.807 1.00 89.12 304 ALA A O 1
ATOM 2424 N N . GLY A 1 305 ? 5.628 10.759 -16.124 1.00 85.94 305 GLY A N 1
ATOM 2425 C CA . GLY A 1 305 ? 4.718 11.900 -15.961 1.00 85.94 305 GLY A CA 1
ATOM 2426 C C . GLY A 1 305 ? 4.941 12.751 -14.709 1.00 85.94 305 GLY A C 1
ATOM 2427 O O . GLY A 1 305 ? 4.278 13.778 -14.578 1.00 85.94 305 GLY A O 1
ATOM 2428 N N . CYS A 1 306 ? 5.870 12.384 -13.823 1.00 83.75 306 CYS A N 1
ATOM 2429 C CA . CYS A 1 306 ? 6.351 13.273 -12.770 1.00 83.75 306 CYS A CA 1
ATOM 2430 C C . CYS A 1 306 ? 7.523 14.102 -13.328 1.00 83.75 306 CYS A C 1
ATOM 2432 O O . CYS A 1 306 ? 8.635 13.620 -13.517 1.00 83.75 306 CYS A O 1
ATOM 2434 N N . SER A 1 307 ? 7.253 15.355 -13.709 1.00 69.81 307 SER A N 1
ATOM 2435 C CA . SER A 1 307 ? 8.247 16.221 -14.363 1.00 69.81 307 SER A CA 1
ATOM 2436 C C . SER A 1 307 ? 9.147 16.933 -13.352 1.00 69.81 307 SER A C 1
ATOM 2438 O O . SER A 1 307 ? 8.659 17.707 -12.529 1.00 69.81 307 SER A O 1
ATOM 2440 N N . ARG A 1 308 ? 10.471 16.800 -13.504 1.00 61.22 308 ARG A N 1
ATOM 2441 C CA . ARG A 1 308 ? 11.472 17.681 -12.871 1.00 61.22 308 ARG A CA 1
ATOM 2442 C C . ARG A 1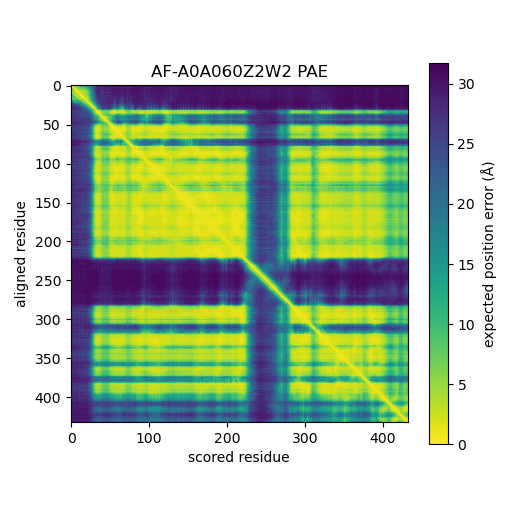 308 ? 11.523 19.037 -13.589 1.00 61.22 308 ARG A C 1
ATOM 2444 O O . ARG A 1 308 ? 12.453 19.326 -14.340 1.00 61.22 308 ARG A O 1
ATOM 2451 N N . SER A 1 309 ? 10.498 19.871 -13.431 1.00 48.75 309 SER A N 1
ATOM 2452 C CA . SER A 1 309 ? 10.526 21.229 -13.988 1.00 48.75 309 SER A CA 1
ATOM 2453 C C . SER A 1 309 ? 11.397 22.146 -13.122 1.00 48.75 309 SER A C 1
ATOM 2455 O O . SER A 1 309 ? 11.311 22.127 -11.897 1.00 48.75 309 SER A O 1
ATOM 2457 N N . ARG A 1 310 ? 12.195 23.019 -13.761 1.00 46.53 310 ARG A N 1
ATOM 2458 C CA . ARG A 1 310 ? 12.958 24.093 -13.085 1.00 46.53 310 ARG A CA 1
ATOM 2459 C C . ARG A 1 310 ? 12.065 25.084 -12.315 1.00 46.53 310 ARG A C 1
ATOM 2461 O O . ARG A 1 310 ? 12.579 25.845 -11.505 1.00 46.53 310 ARG A O 1
ATOM 2468 N N . PHE A 1 311 ? 10.759 25.087 -12.591 1.00 42.22 311 PHE A N 1
ATOM 2469 C CA . PHE A 1 311 ? 9.765 25.999 -12.019 1.00 42.22 311 PHE A CA 1
ATOM 2470 C C . PHE A 1 311 ? 8.773 25.314 -11.066 1.00 42.22 311 PHE A C 1
ATOM 2472 O O . PHE A 1 311 ? 8.009 26.001 -10.393 1.00 42.22 311 PHE A O 1
ATOM 2479 N N . THR A 1 312 ? 8.762 23.979 -10.989 1.00 44.53 312 THR A N 1
ATOM 2480 C CA . THR A 1 312 ? 7.986 23.251 -9.975 1.00 44.53 312 THR A CA 1
ATOM 2481 C C . THR A 1 312 ? 8.808 23.149 -8.699 1.00 44.53 312 THR A C 1
ATOM 2483 O O . THR A 1 312 ? 9.997 22.839 -8.759 1.00 44.53 312 THR A O 1
ATOM 2486 N N . SER A 1 313 ? 8.198 23.408 -7.540 1.00 50.78 313 SER A N 1
ATOM 2487 C CA . SER A 1 313 ? 8.893 23.234 -6.264 1.00 50.78 313 SER A CA 1
ATOM 2488 C C . SER A 1 313 ? 9.403 21.793 -6.146 1.00 50.78 313 SER A C 1
ATOM 2490 O O . SER A 1 313 ? 8.687 20.854 -6.489 1.00 50.78 313 SER A O 1
ATOM 2492 N N . MET A 1 314 ? 10.632 21.615 -5.649 1.00 47.03 314 MET A N 1
ATOM 2493 C CA . MET A 1 314 ? 11.243 20.296 -5.418 1.00 47.03 314 MET A CA 1
ATOM 2494 C C . MET A 1 314 ? 10.293 19.363 -4.647 1.00 47.03 314 MET A C 1
ATOM 2496 O O . MET A 1 314 ? 10.133 18.205 -5.005 1.00 47.03 314 MET A O 1
ATOM 2500 N N . TYR A 1 315 ? 9.550 19.912 -3.681 1.00 49.72 315 TYR A N 1
ATOM 2501 C CA . TYR A 1 315 ? 8.515 19.208 -2.924 1.00 49.72 315 TYR A CA 1
ATOM 2502 C C . TYR A 1 315 ? 7.358 18.671 -3.781 1.00 49.72 315 TYR A C 1
ATOM 2504 O O . TYR A 1 315 ? 6.867 17.583 -3.509 1.00 49.72 315 TYR A O 1
ATOM 2512 N N . SER A 1 316 ? 6.909 19.395 -4.812 1.00 57.28 316 SER A N 1
ATOM 2513 C CA . SER A 1 316 ? 5.801 18.943 -5.666 1.00 57.28 316 SER A CA 1
ATOM 2514 C C . SER A 1 316 ? 6.162 17.723 -6.515 1.00 57.28 316 SER A C 1
ATOM 2516 O O . SER A 1 316 ? 5.269 16.955 -6.864 1.00 57.28 316 SER A O 1
ATOM 2518 N N . TYR A 1 317 ? 7.436 17.583 -6.880 1.00 54.75 317 TYR A N 1
ATOM 2519 C CA . TYR A 1 317 ? 7.942 16.459 -7.661 1.00 54.75 317 TYR A CA 1
ATOM 2520 C C . TYR A 1 317 ? 8.010 15.190 -6.812 1.00 54.75 317 TYR A C 1
ATOM 2522 O O . TYR A 1 317 ? 7.369 14.205 -7.151 1.00 54.75 317 TYR A O 1
ATOM 2530 N N . VAL A 1 318 ? 8.674 15.269 -5.657 1.00 59.53 318 VAL A N 1
ATOM 2531 C CA . VAL A 1 318 ? 8.827 14.127 -4.743 1.00 59.53 318 VAL A CA 1
ATOM 2532 C C . VAL A 1 318 ? 7.455 13.623 -4.283 1.00 59.53 318 VAL A C 1
ATOM 2534 O O . VAL A 1 318 ? 7.196 12.431 -4.246 1.00 59.53 318 VAL A O 1
ATOM 2537 N N . ILE A 1 319 ? 6.490 14.523 -4.053 1.00 80.56 319 ILE A N 1
ATOM 2538 C CA . ILE A 1 319 ? 5.102 14.124 -3.765 1.00 80.56 319 ILE A CA 1
ATOM 2539 C C . ILE A 1 319 ? 4.448 13.382 -4.950 1.00 80.56 319 ILE A C 1
ATOM 2541 O O . ILE A 1 319 ? 3.612 12.512 -4.720 1.00 80.56 319 ILE A O 1
ATOM 2545 N N . CYS A 1 320 ? 4.778 13.713 -6.203 1.00 86.12 320 CYS A N 1
ATOM 2546 C CA . CYS A 1 320 ? 4.223 13.040 -7.384 1.00 86.12 320 CYS A CA 1
ATOM 2547 C C . CYS A 1 320 ? 4.683 11.584 -7.473 1.00 86.12 320 CYS A C 1
ATOM 2549 O O . CYS A 1 320 ? 3.839 10.699 -7.643 1.00 86.12 320 CYS A O 1
ATOM 2551 N N . ASP A 1 321 ? 5.991 11.354 -7.342 1.00 89.62 321 ASP A N 1
ATOM 2552 C CA . ASP A 1 321 ? 6.577 10.014 -7.342 1.00 89.62 321 ASP A CA 1
ATOM 2553 C C . ASP A 1 321 ? 6.076 9.228 -6.130 1.00 89.62 321 ASP A C 1
ATOM 2555 O O . ASP A 1 321 ? 5.469 8.171 -6.298 1.00 89.62 321 ASP A O 1
ATOM 2559 N N . HIS A 1 322 ? 6.140 9.829 -4.939 1.00 91.88 322 HIS A N 1
ATOM 2560 C CA . HIS A 1 322 ? 5.727 9.200 -3.682 1.00 91.88 322 HIS A CA 1
ATOM 2561 C C . HIS A 1 322 ? 4.254 8.765 -3.658 1.00 91.88 322 HIS A C 1
ATOM 2563 O O . HIS A 1 322 ? 3.871 7.735 -3.106 1.00 91.88 322 HIS A O 1
ATOM 2569 N N . MET A 1 323 ? 3.375 9.553 -4.282 1.00 93.56 323 MET A N 1
ATOM 2570 C CA . MET A 1 323 ? 1.947 9.230 -4.371 1.00 93.56 323 MET A CA 1
ATOM 2571 C C . MET A 1 323 ? 1.606 8.313 -5.558 1.00 93.56 323 MET A C 1
ATOM 2573 O O . MET A 1 323 ? 0.451 7.887 -5.686 1.00 93.56 323 MET A O 1
ATOM 2577 N N . ARG A 1 324 ? 2.567 7.963 -6.427 1.00 95.31 324 ARG A N 1
ATOM 2578 C CA . ARG A 1 324 ? 2.316 7.100 -7.590 1.00 95.31 324 ARG A CA 1
ATOM 2579 C C . ARG A 1 324 ? 1.894 5.696 -7.177 1.00 95.31 324 ARG A C 1
ATOM 2581 O O . ARG A 1 324 ? 0.979 5.163 -7.808 1.00 95.31 324 ARG A O 1
ATOM 2588 N N . ALA A 1 325 ? 2.475 5.126 -6.117 1.00 97.19 325 ALA A N 1
ATOM 2589 C CA . ALA A 1 325 ? 2.085 3.812 -5.601 1.00 97.19 325 ALA A CA 1
ATOM 2590 C C . ALA A 1 325 ? 0.578 3.736 -5.306 1.00 97.19 325 ALA A C 1
ATOM 2592 O O . ALA A 1 325 ? -0.087 2.769 -5.682 1.00 97.19 325 ALA A O 1
ATOM 2593 N N . LEU A 1 326 ? 0.008 4.794 -4.716 1.00 96.88 326 LEU A N 1
ATOM 2594 C CA . LEU A 1 326 ? -1.426 4.886 -4.441 1.00 96.88 326 LEU A CA 1
ATOM 2595 C C . LEU A 1 326 ? -2.265 4.922 -5.721 1.00 96.88 326 LEU A C 1
ATOM 2597 O O . LEU A 1 326 ? -3.243 4.183 -5.838 1.00 96.88 326 LEU A O 1
ATOM 2601 N N . HIS A 1 327 ? -1.900 5.771 -6.684 1.00 96.25 327 HIS A N 1
ATOM 2602 C CA . HIS A 1 327 ? -2.633 5.869 -7.949 1.00 96.25 327 HIS A CA 1
ATOM 2603 C C . HIS A 1 327 ? -2.588 4.557 -8.738 1.00 96.25 327 HIS A C 1
ATOM 2605 O O . HIS A 1 327 ? -3.597 4.145 -9.314 1.00 96.25 327 HIS A O 1
ATOM 2611 N N . ILE A 1 328 ? -1.440 3.879 -8.727 1.00 97.19 328 ILE A N 1
ATOM 2612 C CA . ILE A 1 328 ? -1.262 2.561 -9.333 1.00 97.19 328 ILE A CA 1
ATOM 2613 C C . ILE A 1 328 ? -2.149 1.533 -8.643 1.00 97.19 328 ILE A C 1
ATOM 2615 O O . ILE A 1 328 ? -2.853 0.798 -9.330 1.00 97.19 328 ILE A O 1
ATOM 2619 N N . TYR A 1 329 ? -2.182 1.520 -7.309 1.00 97.88 329 TYR A N 1
ATOM 2620 C CA . TYR A 1 329 ? -3.029 0.601 -6.559 1.00 97.88 329 TYR A CA 1
ATOM 2621 C C . TYR A 1 329 ? -4.518 0.815 -6.865 1.00 97.88 329 TYR A C 1
ATOM 2623 O O . TYR A 1 329 ? -5.212 -0.136 -7.212 1.00 97.88 329 TYR A O 1
ATOM 2631 N N . ILE A 1 330 ? -5.001 2.064 -6.851 1.00 96.94 330 ILE A N 1
ATOM 2632 C CA . ILE A 1 330 ? -6.386 2.403 -7.233 1.00 96.94 330 ILE A CA 1
ATOM 2633 C C . ILE A 1 330 ? -6.690 1.956 -8.674 1.00 96.94 330 ILE A C 1
ATOM 2635 O O . ILE A 1 330 ? -7.751 1.384 -8.928 1.00 96.94 330 ILE A O 1
ATOM 2639 N N . SER A 1 331 ? -5.766 2.180 -9.615 1.00 96.00 331 SER A N 1
ATOM 2640 C CA . SER A 1 331 ? -5.908 1.738 -11.010 1.00 96.00 331 SER A CA 1
ATOM 2641 C C . SER A 1 331 ? -5.955 0.210 -11.127 1.00 96.00 331 SER A C 1
ATOM 2643 O O . SER A 1 331 ? -6.786 -0.331 -11.857 1.00 96.00 331 SER A O 1
ATOM 2645 N N . ALA A 1 332 ? -5.121 -0.499 -10.362 1.00 96.19 332 ALA A N 1
ATOM 2646 C CA . ALA A 1 332 ? -5.079 -1.958 -10.329 1.00 96.19 332 ALA A CA 1
ATOM 2647 C C . ALA A 1 332 ? -6.402 -2.566 -9.847 1.00 96.19 332 ALA A C 1
ATOM 2649 O O . ALA A 1 332 ? -6.843 -3.577 -10.393 1.00 96.19 332 ALA A O 1
ATOM 2650 N N . LEU A 1 333 ? -7.071 -1.930 -8.875 1.00 95.81 333 LEU A N 1
ATOM 2651 C CA . LEU A 1 333 ? -8.396 -2.354 -8.408 1.00 95.81 333 LEU A CA 1
ATOM 2652 C C . LEU A 1 333 ? -9.435 -2.311 -9.538 1.00 95.81 333 LEU A C 1
ATOM 2654 O O . LEU A 1 333 ? -10.268 -3.205 -9.629 1.00 95.81 333 LEU A O 1
ATOM 2658 N N . ASN A 1 334 ? -9.361 -1.332 -10.443 1.00 91.75 334 ASN A N 1
ATOM 2659 C CA . ASN A 1 334 ? -10.287 -1.242 -11.577 1.00 91.75 334 ASN A CA 1
ATOM 2660 C C . ASN A 1 334 ? -10.161 -2.427 -12.559 1.00 91.75 334 ASN A C 1
ATOM 2662 O O . ASN A 1 334 ? -11.084 -2.706 -13.317 1.00 91.75 334 ASN A O 1
ATOM 2666 N N . GLY A 1 335 ? -9.021 -3.127 -12.571 1.00 85.62 335 GLY A N 1
ATOM 2667 C CA . GLY A 1 335 ? -8.839 -4.365 -13.334 1.00 85.62 335 GLY A CA 1
ATOM 2668 C C . GLY A 1 335 ? -8.724 -4.202 -14.854 1.00 85.62 335 GLY A C 1
ATOM 2669 O O . GLY A 1 335 ? -8.589 -5.202 -15.555 1.00 85.62 335 GLY A O 1
ATOM 2670 N N . THR A 1 336 ? -8.726 -2.973 -15.382 1.00 89.12 336 THR A N 1
ATOM 2671 C CA . THR A 1 336 ? -8.562 -2.707 -16.824 1.00 89.12 336 THR A CA 1
ATOM 2672 C C . THR A 1 336 ? -7.146 -2.985 -17.322 1.00 89.12 336 THR A C 1
ATOM 2674 O O . THR A 1 336 ? -6.948 -3.222 -18.511 1.00 89.12 336 THR A O 1
ATOM 2677 N N . CYS A 1 337 ? -6.164 -2.975 -16.415 1.00 88.38 337 CYS A N 1
ATOM 2678 C CA . CYS A 1 337 ? -4.763 -3.210 -16.718 1.00 88.38 337 CYS A CA 1
ATOM 2679 C C . CYS A 1 337 ? -4.145 -4.253 -15.780 1.00 88.38 337 CYS A C 1
ATOM 2681 O O . CYS A 1 337 ? -4.130 -4.040 -14.565 1.00 88.38 337 CYS A O 1
ATOM 2683 N N . PRO A 1 338 ? -3.585 -5.362 -16.296 1.00 88.00 338 PRO A N 1
ATOM 2684 C CA . PRO A 1 338 ? -2.887 -6.333 -15.468 1.00 88.00 338 PRO A CA 1
ATOM 2685 C C . PRO A 1 338 ? -1.476 -5.828 -15.129 1.00 88.00 338 PRO A C 1
ATOM 2687 O O . PRO A 1 338 ? -0.503 -6.214 -15.776 1.00 88.00 338 PRO A O 1
ATOM 2690 N N . LEU A 1 339 ? -1.366 -4.991 -14.095 1.00 93.75 339 LEU A N 1
ATOM 2691 C CA . LEU A 1 339 ? -0.103 -4.470 -13.553 1.00 93.75 339 LEU A CA 1
ATOM 2692 C C . LEU A 1 339 ? 0.731 -5.608 -12.944 1.00 93.75 339 LEU A C 1
ATOM 2694 O O . LEU A 1 339 ? 0.603 -5.959 -11.769 1.00 93.75 339 LEU A O 1
ATOM 2698 N N . THR A 1 340 ? 1.527 -6.238 -13.804 1.00 93.00 340 THR A N 1
ATOM 2699 C CA . THR A 1 340 ? 2.199 -7.516 -13.563 1.00 93.00 340 THR A CA 1
ATOM 2700 C C . THR A 1 340 ? 3.689 -7.288 -13.342 1.00 93.00 340 THR A C 1
ATOM 2702 O O . THR A 1 340 ? 4.353 -6.723 -14.204 1.00 93.00 340 THR A O 1
ATOM 2705 N N . GLY A 1 341 ? 4.214 -7.751 -12.209 1.00 93.38 341 GLY A N 1
ATOM 2706 C CA . GLY A 1 341 ? 5.634 -7.657 -11.878 1.00 93.38 341 GLY A CA 1
ATOM 2707 C C . GLY A 1 341 ? 6.427 -8.865 -12.373 1.00 93.38 341 GLY A C 1
ATOM 2708 O O . GLY A 1 341 ? 5.983 -10.006 -12.235 1.00 93.38 341 GLY A O 1
ATOM 2709 N N . ILE A 1 342 ? 7.617 -8.615 -12.919 1.00 92.50 342 ILE A N 1
ATOM 2710 C CA . ILE A 1 342 ? 8.560 -9.649 -13.355 1.00 92.50 342 ILE A CA 1
ATOM 2711 C C . ILE A 1 342 ? 9.665 -9.789 -12.299 1.00 92.50 342 ILE A C 1
ATOM 2713 O O . ILE A 1 342 ? 10.329 -8.796 -11.991 1.00 92.50 342 ILE A O 1
ATOM 2717 N N . PRO A 1 343 ? 9.888 -10.987 -11.729 1.00 92.88 343 PRO A N 1
ATOM 2718 C CA . PRO A 1 343 ? 10.960 -11.208 -10.774 1.00 92.88 343 PRO A CA 1
ATOM 2719 C C . PRO A 1 343 ? 12.310 -11.045 -11.461 1.00 92.88 343 PRO A C 1
ATOM 2721 O O . PRO A 1 343 ? 12.559 -11.644 -12.507 1.00 92.88 343 PRO A O 1
ATOM 2724 N N . CYS A 1 344 ? 13.184 -10.244 -10.861 1.00 92.12 344 CYS A N 1
ATOM 2725 C CA . CYS A 1 344 ? 14.532 -10.044 -11.369 1.00 92.12 344 CYS A CA 1
ATOM 2726 C C . CYS A 1 344 ? 15.504 -9.718 -10.231 1.00 92.12 344 CYS A C 1
ATOM 2728 O O . CYS A 1 344 ? 15.097 -9.227 -9.180 1.00 92.12 344 CYS A O 1
ATOM 2730 N N . SER A 1 345 ? 16.793 -9.987 -10.435 1.00 90.19 345 SER A N 1
ATOM 2731 C CA . SER A 1 345 ? 17.861 -9.664 -9.478 1.00 90.19 345 SER A CA 1
ATOM 2732 C C . SER A 1 345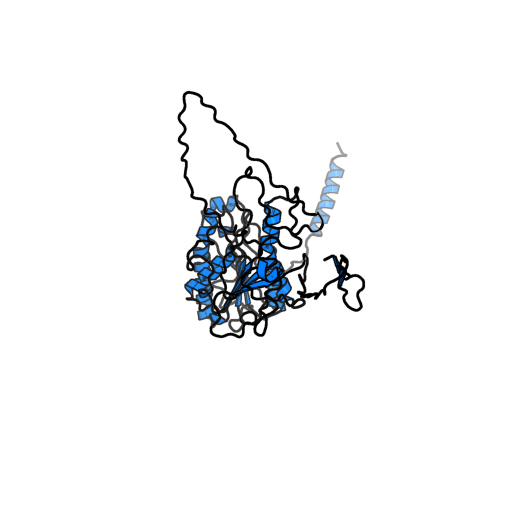 ? 18.043 -8.158 -9.300 1.00 90.19 345 SER A C 1
ATOM 2734 O O . SER A 1 345 ? 18.264 -7.680 -8.187 1.00 90.19 345 SER A O 1
ATOM 2736 N N . SER A 1 346 ? 17.947 -7.408 -10.397 1.00 90.88 346 SER A N 1
ATOM 2737 C CA . SER A 1 346 ? 18.141 -5.962 -10.427 1.00 90.88 346 SER A CA 1
ATOM 2738 C C . SER A 1 346 ? 17.283 -5.312 -11.510 1.00 90.88 346 SER A C 1
ATOM 2740 O O . SER A 1 346 ? 16.864 -5.962 -12.472 1.00 90.88 346 SER A O 1
ATOM 2742 N N . TYR A 1 347 ? 17.054 -4.005 -11.374 1.00 90.00 347 TYR A N 1
ATOM 2743 C CA . TYR A 1 347 ? 16.362 -3.237 -12.406 1.00 90.00 347 TYR A CA 1
ATOM 2744 C C . TYR A 1 347 ? 17.168 -3.174 -13.712 1.00 90.00 347 TYR A C 1
ATOM 2746 O O . TYR A 1 347 ? 16.598 -3.210 -14.798 1.00 90.00 347 TYR A O 1
ATOM 2754 N N . GLU A 1 348 ? 18.500 -3.152 -13.622 1.00 89.62 348 GLU A N 1
ATOM 2755 C CA . GLU A 1 348 ? 19.385 -3.170 -14.789 1.00 89.62 348 GLU A CA 1
ATOM 2756 C C . GLU A 1 348 ? 19.255 -4.478 -15.582 1.00 89.62 348 GLU A C 1
ATOM 2758 O O . GLU A 1 348 ? 19.143 -4.451 -16.807 1.00 89.62 348 GLU A O 1
ATOM 2763 N N . ASP A 1 349 ? 19.220 -5.625 -14.898 1.00 90.19 349 ASP A N 1
ATOM 2764 C CA . ASP A 1 349 ? 19.001 -6.926 -15.540 1.00 90.19 349 ASP A CA 1
ATOM 2765 C C . ASP A 1 349 ? 17.627 -7.001 -16.211 1.00 90.19 349 ASP A C 1
ATOM 2767 O O . ASP A 1 349 ? 17.497 -7.533 -17.317 1.00 90.19 349 ASP A O 1
ATOM 2771 N N . PHE A 1 350 ? 16.615 -6.426 -15.559 1.00 90.00 350 PHE A N 1
ATOM 2772 C CA . PHE A 1 350 ? 15.267 -6.317 -16.097 1.00 90.00 350 PHE A CA 1
ATOM 2773 C C . PHE A 1 350 ? 15.245 -5.478 -17.387 1.00 90.00 350 PHE A C 1
ATOM 2775 O O . PHE A 1 350 ? 14.723 -5.944 -18.399 1.00 90.00 350 PHE A O 1
ATOM 2782 N N . LEU A 1 351 ? 15.886 -4.302 -17.401 1.00 86.44 351 LEU A N 1
ATOM 2783 C CA . LEU A 1 351 ? 15.985 -3.452 -18.596 1.00 86.44 351 LEU A CA 1
ATOM 2784 C C . LEU A 1 351 ? 16.795 -4.101 -19.727 1.00 86.44 351 LEU A C 1
ATOM 2786 O O . LEU A 1 351 ? 16.477 -3.910 -20.897 1.00 86.44 351 LEU A O 1
ATOM 2790 N N . LYS A 1 352 ? 17.815 -4.901 -19.394 1.00 86.88 352 LYS A N 1
ATOM 2791 C CA . LYS A 1 352 ? 18.613 -5.668 -20.368 1.00 86.88 352 LYS A CA 1
ATOM 2792 C C . LYS A 1 352 ? 17.899 -6.915 -20.904 1.00 86.88 352 LYS A C 1
ATOM 2794 O O . LYS A 1 352 ? 18.511 -7.679 -21.646 1.00 86.88 352 LYS A O 1
ATOM 2799 N N . GLY A 1 353 ? 16.647 -7.165 -20.512 1.00 87.06 353 GLY A N 1
ATOM 2800 C CA . GLY A 1 353 ? 15.887 -8.331 -20.965 1.00 87.06 353 GLY A CA 1
ATOM 2801 C C . GLY A 1 353 ? 16.424 -9.663 -20.433 1.00 87.06 353 GLY A C 1
ATOM 2802 O O . GLY A 1 353 ? 16.167 -10.707 -21.023 1.00 87.06 353 GLY A O 1
ATOM 2803 N N . ARG A 1 354 ? 17.167 -9.665 -19.317 1.00 89.88 354 ARG A N 1
ATOM 2804 C CA . ARG A 1 354 ? 17.658 -10.910 -18.690 1.00 89.88 354 ARG A CA 1
ATOM 2805 C C . ARG A 1 354 ? 16.567 -11.642 -17.904 1.00 89.88 354 ARG A C 1
ATOM 2807 O O . ARG A 1 354 ? 16.730 -12.812 -17.572 1.00 89.88 354 ARG A O 1
ATOM 2814 N N . CYS A 1 355 ? 15.457 -10.961 -17.627 1.00 89.81 355 CYS A N 1
ATOM 2815 C CA . CYS A 1 355 ? 14.297 -11.477 -16.911 1.00 89.81 355 CYS A CA 1
ATOM 2816 C C . CYS A 1 355 ? 13.052 -11.318 -17.792 1.00 89.81 355 CYS A C 1
ATOM 2818 O O . CYS A 1 355 ? 12.550 -10.211 -17.967 1.00 89.81 355 CYS A O 1
ATOM 2820 N N . LEU A 1 356 ? 12.573 -12.422 -18.373 1.00 82.38 356 LEU A N 1
ATOM 2821 C CA . LEU A 1 356 ? 11.550 -12.397 -19.432 1.00 82.38 356 LEU A CA 1
ATOM 2822 C C . LEU A 1 356 ? 10.161 -12.860 -18.985 1.00 82.38 356 LEU A C 1
ATOM 2824 O O . LEU A 1 356 ? 9.208 -12.810 -19.757 1.00 82.38 356 LEU A O 1
ATOM 2828 N N . GLY A 1 357 ? 10.025 -13.316 -17.745 1.00 84.44 357 GLY A N 1
ATOM 2829 C CA . GLY A 1 357 ? 8.763 -13.825 -17.232 1.00 84.44 357 GLY A CA 1
ATOM 2830 C C . GLY A 1 357 ? 8.917 -14.429 -15.849 1.00 84.44 357 GLY A C 1
ATOM 2831 O O . GLY A 1 357 ? 9.908 -14.199 -15.157 1.00 84.44 357 GLY A O 1
ATOM 2832 N N . CYS A 1 358 ? 7.920 -15.209 -15.446 1.00 83.06 358 CYS A N 1
ATOM 2833 C CA . CYS A 1 358 ? 7.864 -15.813 -14.123 1.00 83.06 358 CYS A CA 1
ATOM 2834 C C . CYS A 1 358 ? 7.812 -17.337 -14.236 1.00 83.06 358 CYS A C 1
ATOM 2836 O O . CYS A 1 358 ? 7.210 -17.854 -15.180 1.00 83.06 358 CYS A O 1
ATOM 2838 N N . PRO A 1 359 ? 8.383 -18.076 -13.269 1.00 73.75 359 PRO A N 1
ATOM 2839 C CA . PRO A 1 359 ? 8.130 -19.504 -13.141 1.00 73.75 359 PRO A CA 1
ATOM 2840 C C . PRO A 1 359 ? 6.668 -19.699 -12.702 1.00 73.75 359 PRO A C 1
ATOM 2842 O O . PRO A 1 359 ? 6.360 -19.722 -11.513 1.00 73.75 359 PRO A O 1
ATOM 2845 N N . GLY A 1 360 ? 5.753 -19.750 -13.673 1.00 80.75 360 GLY A N 1
ATOM 2846 C CA . GLY A 1 360 ? 4.305 -19.807 -13.461 1.00 80.75 360 GLY A CA 1
ATOM 2847 C C . GLY A 1 360 ? 3.608 -18.455 -13.639 1.00 80.75 360 GLY A C 1
ATOM 2848 O O . GLY A 1 360 ? 3.955 -17.662 -14.515 1.00 80.75 360 GLY A O 1
ATOM 2849 N N . ARG A 1 361 ? 2.577 -18.193 -12.826 1.00 85.69 361 ARG A N 1
ATOM 2850 C CA . ARG A 1 361 ? 1.809 -16.945 -12.908 1.00 85.69 361 ARG A CA 1
ATOM 2851 C C . ARG A 1 361 ? 2.618 -15.797 -12.315 1.00 85.69 361 ARG A C 1
ATOM 2853 O O . ARG A 1 361 ? 3.034 -15.856 -11.162 1.00 85.69 361 ARG A O 1
ATOM 2860 N N . CYS A 1 362 ? 2.810 -14.741 -13.097 1.00 89.06 362 CYS A N 1
ATOM 2861 C CA . CYS A 1 362 ? 3.474 -13.551 -12.592 1.00 89.06 362 CYS A CA 1
ATOM 2862 C C . CYS A 1 362 ? 2.639 -12.831 -11.527 1.00 89.06 362 CYS A C 1
ATOM 2864 O O . CYS A 1 362 ? 1.419 -12.705 -11.715 1.00 89.06 362 CYS A O 1
ATOM 2866 N N . PRO A 1 363 ? 3.279 -12.328 -10.454 1.00 93.12 363 PRO A N 1
ATOM 2867 C CA . PRO A 1 363 ? 2.590 -11.556 -9.436 1.00 93.12 363 PRO A CA 1
ATOM 2868 C C . PRO A 1 363 ? 1.958 -10.285 -9.999 1.00 93.12 363 PRO A C 1
ATOM 2870 O O . PRO A 1 363 ? 2.501 -9.659 -10.912 1.00 93.12 363 PRO A O 1
ATOM 2873 N N . ARG A 1 364 ? 0.812 -9.893 -9.448 1.00 94.38 364 ARG A N 1
ATOM 2874 C CA . ARG A 1 364 ? 0.059 -8.710 -9.873 1.00 94.38 364 ARG A CA 1
ATOM 2875 C C . ARG A 1 364 ? -0.332 -7.854 -8.686 1.00 94.38 364 ARG A C 1
ATOM 2877 O O . ARG A 1 364 ? -0.803 -8.380 -7.681 1.00 94.38 364 ARG A O 1
ATOM 2884 N N . ILE A 1 365 ? -0.220 -6.545 -8.866 1.00 95.94 365 ILE A N 1
ATOM 2885 C CA . ILE A 1 365 ? -0.746 -5.561 -7.921 1.00 95.94 365 ILE A CA 1
ATOM 2886 C C . ILE A 1 365 ? -2.280 -5.661 -7.909 1.00 95.94 365 ILE A C 1
ATOM 2888 O O . ILE A 1 365 ? -2.901 -5.817 -8.963 1.00 95.94 365 ILE A O 1
ATOM 2892 N N . GLY A 1 366 ? -2.899 -5.578 -6.727 1.00 93.94 366 GLY A N 1
ATOM 2893 C CA . GLY A 1 366 ? -4.358 -5.576 -6.562 1.00 93.94 366 GLY A CA 1
ATOM 2894 C C . GLY A 1 366 ? -4.829 -6.413 -5.370 1.00 93.94 366 GLY A C 1
ATOM 2895 O O . GLY A 1 366 ? -4.154 -6.488 -4.351 1.00 93.94 366 GLY A O 1
ATOM 2896 N N . LEU A 1 367 ? -6.006 -7.042 -5.484 1.00 93.25 367 LEU A N 1
ATOM 2897 C CA . LEU A 1 367 ? -6.609 -7.861 -4.412 1.00 93.25 367 LEU A CA 1
ATOM 2898 C C . LEU A 1 367 ? -6.495 -9.374 -4.635 1.00 93.25 367 LEU A C 1
ATOM 2900 O O . LEU A 1 367 ? -7.154 -10.148 -3.943 1.00 93.25 367 LEU A O 1
ATOM 2904 N N . LEU A 1 368 ? -5.674 -9.814 -5.590 1.00 92.88 368 LEU A N 1
ATOM 2905 C CA . LEU A 1 368 ? -5.419 -11.239 -5.776 1.00 92.88 368 LEU A CA 1
ATOM 2906 C C . LEU A 1 368 ? -4.727 -11.804 -4.527 1.00 92.88 368 LEU A C 1
ATOM 2908 O O . LEU A 1 368 ? -3.797 -11.184 -4.005 1.00 92.88 368 LEU A O 1
ATOM 2912 N N . GLU A 1 369 ? -5.171 -12.968 -4.054 1.00 90.81 369 GLU A N 1
ATOM 2913 C CA . GLU A 1 369 ? -4.560 -13.661 -2.914 1.00 90.81 369 GLU A CA 1
ATOM 2914 C C . GLU A 1 369 ? -3.058 -13.863 -3.151 1.00 90.81 369 GLU A C 1
ATOM 2916 O O . GLU A 1 369 ? -2.652 -14.287 -4.236 1.00 90.81 369 GLU A O 1
ATOM 2921 N N . ASN A 1 370 ? -2.236 -13.471 -2.171 1.00 89.62 370 ASN A N 1
ATOM 2922 C CA . ASN A 1 370 ? -0.767 -13.452 -2.242 1.00 89.62 370 ASN A CA 1
ATOM 2923 C C . ASN A 1 370 ? -0.207 -12.835 -3.537 1.00 89.62 370 ASN A C 1
ATOM 2925 O O . ASN A 1 370 ? 0.820 -13.259 -4.066 1.00 89.62 370 ASN A O 1
ATOM 2929 N N . SER A 1 371 ? -0.944 -11.882 -4.111 1.00 89.88 371 SER A N 1
ATOM 2930 C CA . SER A 1 371 ? -0.655 -11.238 -5.396 1.00 89.88 371 SER A CA 1
ATOM 2931 C C . SER A 1 371 ? -0.488 -12.229 -6.554 1.00 89.88 371 SER A C 1
ATOM 2933 O O . SER A 1 371 ? 0.109 -11.907 -7.574 1.00 89.88 371 SER A O 1
ATOM 2935 N N . GLY A 1 372 ? -1.061 -13.431 -6.440 1.00 88.19 372 GLY A N 1
ATOM 2936 C CA . GLY A 1 372 ? -0.989 -14.500 -7.437 1.00 88.19 372 GLY A CA 1
ATOM 2937 C C . GLY A 1 372 ? 0.206 -15.435 -7.288 1.00 88.19 372 GLY A C 1
ATOM 2938 O O . GLY A 1 372 ? 0.388 -16.301 -8.144 1.00 88.19 372 GLY A O 1
ATOM 2939 N N . LEU A 1 373 ? 1.004 -15.281 -6.228 1.00 85.00 373 LEU A N 1
ATOM 2940 C CA . LEU A 1 373 ? 2.050 -16.229 -5.871 1.00 85.00 373 LEU A CA 1
ATOM 2941 C C . LEU A 1 373 ? 1.417 -17.547 -5.415 1.00 85.00 373 LEU A C 1
ATOM 2943 O O . LEU A 1 373 ? 0.611 -17.583 -4.491 1.00 85.00 373 LEU A O 1
ATOM 2947 N N . THR A 1 374 ? 1.804 -18.637 -6.069 1.00 74.25 374 THR A N 1
ATOM 2948 C CA . THR A 1 374 ? 1.285 -19.991 -5.815 1.00 74.25 374 THR A CA 1
ATOM 2949 C C . THR A 1 374 ? 2.260 -20.877 -5.035 1.00 74.25 374 THR A C 1
ATOM 2951 O O . THR A 1 374 ? 1.958 -22.035 -4.762 1.00 74.25 374 THR A O 1
ATOM 2954 N N . VAL A 1 375 ? 3.440 -20.356 -4.686 1.00 69.81 375 VAL A N 1
ATOM 2955 C CA . VAL A 1 375 ? 4.511 -21.108 -4.018 1.00 69.81 375 VAL A CA 1
ATOM 2956 C C . VAL A 1 375 ? 4.335 -21.037 -2.501 1.00 69.81 375 VAL A C 1
ATOM 2958 O O . VAL A 1 375 ? 4.258 -19.939 -1.953 1.00 69.81 375 VAL A O 1
ATOM 2961 N N . PHE A 1 376 ? 4.320 -22.200 -1.840 1.00 66.44 376 PHE A N 1
ATOM 2962 C CA . PHE A 1 376 ? 4.310 -22.340 -0.380 1.00 66.44 376 PHE A CA 1
ATOM 2963 C C . PHE A 1 376 ? 5.494 -23.208 0.100 1.00 66.44 376 PHE A C 1
ATOM 2965 O O . PHE A 1 376 ? 5.734 -24.256 -0.504 1.00 66.44 376 PHE A O 1
ATOM 2972 N N . PRO A 1 377 ? 6.214 -22.829 1.179 1.00 73.25 377 PRO A N 1
ATOM 2973 C CA . PRO A 1 377 ? 6.085 -21.571 1.925 1.00 73.25 377 PRO A CA 1
ATOM 2974 C C . PRO A 1 377 ? 6.371 -20.360 1.029 1.00 73.25 377 PRO A C 1
ATOM 2976 O O . PRO A 1 377 ? 7.053 -20.490 0.008 1.00 73.25 377 PRO A O 1
ATOM 2979 N N . LEU A 1 378 ? 5.800 -19.202 1.380 1.00 75.31 378 LEU A N 1
ATOM 2980 C CA . LEU A 1 378 ? 6.041 -17.984 0.613 1.00 75.31 378 LEU A CA 1
ATOM 2981 C C . LEU A 1 378 ? 7.557 -17.732 0.560 1.00 75.31 378 LEU A C 1
ATOM 2983 O O . LEU A 1 378 ? 8.242 -17.878 1.576 1.00 75.31 378 LEU A O 1
ATOM 2987 N N . PRO A 1 379 ? 8.104 -17.438 -0.628 1.00 65.81 379 PRO A N 1
ATOM 2988 C CA . PRO A 1 379 ? 9.539 -17.278 -0.792 1.00 65.81 379 PRO A CA 1
ATOM 2989 C C . PRO A 1 379 ? 10.053 -16.071 0.003 1.00 65.81 379 PRO A C 1
ATOM 2991 O O . PRO A 1 379 ? 9.284 -15.183 0.369 1.00 65.81 379 PRO A O 1
ATOM 2994 N N . GLN A 1 380 ? 11.373 -16.017 0.205 1.00 74.69 380 GLN A N 1
ATOM 2995 C CA . GLN A 1 380 ? 12.052 -14.797 0.655 1.00 74.69 380 GLN A CA 1
ATOM 2996 C C . GLN A 1 380 ? 11.647 -13.582 -0.203 1.00 74.69 380 GLN A C 1
ATOM 2998 O O . GLN A 1 380 ? 11.266 -13.789 -1.363 1.00 74.69 380 GLN A O 1
ATOM 3003 N N . PRO A 1 381 ? 11.760 -12.346 0.331 1.00 79.06 381 PRO A N 1
ATOM 3004 C CA . PRO A 1 381 ? 11.377 -11.120 -0.365 1.00 79.06 381 PRO A CA 1
ATOM 3005 C C . PRO A 1 381 ? 11.784 -11.117 -1.837 1.00 79.06 381 PRO A C 1
ATOM 3007 O O . PRO A 1 381 ? 12.964 -11.265 -2.174 1.00 79.06 381 PRO A O 1
ATOM 3010 N N . LYS A 1 382 ? 10.800 -10.992 -2.731 1.00 84.81 382 LYS A N 1
ATOM 3011 C CA . LYS A 1 382 ? 11.034 -10.974 -4.177 1.00 84.81 382 LYS A CA 1
ATOM 3012 C C . LYS A 1 382 ? 10.946 -9.556 -4.713 1.00 84.81 382 LYS A C 1
ATOM 3014 O O . LYS A 1 382 ? 9.878 -8.951 -4.678 1.00 84.81 382 LYS A O 1
ATOM 3019 N N . LYS A 1 383 ? 12.042 -9.092 -5.322 1.00 92.94 383 LYS A N 1
ATOM 3020 C CA . LYS A 1 383 ? 12.050 -7.882 -6.148 1.00 92.94 383 LYS A CA 1
ATOM 3021 C C . LYS A 1 383 ? 11.352 -8.159 -7.475 1.00 92.94 383 LYS A C 1
ATOM 3023 O O . LYS A 1 383 ? 11.758 -9.039 -8.239 1.00 92.94 383 LYS A O 1
ATOM 3028 N N . LEU A 1 384 ? 10.290 -7.413 -7.728 1.00 94.56 384 LEU A N 1
ATOM 3029 C CA . LEU A 1 384 ? 9.452 -7.492 -8.913 1.00 94.56 384 LEU A CA 1
ATOM 3030 C C . LEU A 1 384 ? 9.533 -6.154 -9.640 1.00 94.56 384 LEU A C 1
ATOM 3032 O O . LEU A 1 384 ? 9.315 -5.107 -9.040 1.00 94.56 384 LEU A O 1
ATOM 3036 N N . PHE A 1 385 ? 9.817 -6.179 -10.936 1.00 94.25 385 PHE A N 1
ATOM 3037 C CA . PHE A 1 385 ? 9.954 -4.971 -11.743 1.00 94.25 385 PHE A CA 1
ATOM 3038 C C . PHE A 1 385 ? 8.882 -4.914 -12.820 1.00 94.25 385 PHE A C 1
ATOM 3040 O O . PHE A 1 385 ? 8.509 -5.930 -13.414 1.00 94.25 385 PHE A O 1
ATOM 3047 N N . LEU A 1 386 ? 8.390 -3.706 -13.070 1.00 93.88 386 LEU A N 1
ATOM 3048 C CA . LEU A 1 386 ? 7.494 -3.401 -14.173 1.00 93.88 386 LEU A CA 1
ATOM 3049 C C . LEU A 1 386 ? 7.622 -1.945 -14.588 1.00 93.88 386 LEU A C 1
ATOM 3051 O O . LEU A 1 386 ? 7.903 -1.076 -13.762 1.00 93.88 386 LEU A O 1
ATOM 3055 N N . LEU A 1 387 ? 7.402 -1.697 -15.875 1.00 92.19 387 LEU A N 1
ATOM 3056 C CA . LEU A 1 387 ? 7.284 -0.348 -16.405 1.00 92.19 387 LEU A CA 1
ATOM 3057 C C . LEU A 1 387 ? 5.826 0.099 -16.337 1.00 92.19 387 LEU A C 1
ATOM 3059 O O . LEU A 1 387 ? 4.906 -0.713 -16.433 1.00 92.19 387 LEU A O 1
ATOM 3063 N N . THR A 1 388 ? 5.614 1.400 -16.180 1.00 93.50 388 THR A N 1
ATOM 3064 C CA . THR A 1 388 ? 4.283 2.007 -16.198 1.00 93.50 388 THR A CA 1
ATOM 3065 C C . THR A 1 388 ? 4.294 3.279 -17.037 1.00 93.50 388 THR A C 1
ATOM 3067 O O . THR A 1 388 ? 5.309 3.964 -17.157 1.00 93.50 388 THR A O 1
ATOM 3070 N N . THR A 1 389 ? 3.162 3.588 -17.666 1.00 92.00 389 THR A N 1
ATOM 3071 C CA . THR A 1 389 ? 2.987 4.842 -18.414 1.00 92.00 389 THR A CA 1
ATOM 3072 C C . THR A 1 389 ? 2.668 6.010 -17.481 1.00 92.00 389 THR A C 1
ATOM 3074 O O . THR A 1 389 ? 2.482 5.845 -16.278 1.00 92.00 389 THR A O 1
ATOM 3077 N N . SER A 1 390 ? 2.617 7.229 -18.022 1.00 90.44 390 SER A N 1
ATOM 3078 C CA . SER A 1 390 ? 2.454 8.445 -17.220 1.00 90.44 390 SER A CA 1
ATOM 3079 C C . SER A 1 390 ? 1.045 8.676 -16.671 1.00 90.44 390 SER A C 1
ATOM 3081 O O . SER A 1 390 ? 0.897 9.412 -15.692 1.00 90.44 390 SER A O 1
ATOM 3083 N N . ALA A 1 391 ? 0.024 8.040 -17.250 1.00 89.75 391 ALA A N 1
ATOM 3084 C CA . ALA A 1 391 ? -1.386 8.276 -16.947 1.00 89.75 391 ALA A CA 1
ATOM 3085 C C . ALA A 1 391 ? -2.173 6.960 -16.771 1.00 89.75 391 ALA A C 1
ATOM 3087 O O . ALA A 1 391 ? -1.786 5.942 -17.352 1.00 89.75 391 ALA A O 1
ATOM 3088 N N . PRO A 1 392 ? -3.282 6.958 -15.999 1.00 89.81 392 PRO A N 1
ATOM 3089 C CA . PRO A 1 392 ? -4.146 5.790 -15.863 1.00 89.81 392 PRO A CA 1
ATOM 3090 C C . PRO A 1 392 ? -4.614 5.268 -17.235 1.00 89.81 392 PRO A C 1
ATOM 3092 O O . PRO A 1 392 ? -4.918 6.075 -18.113 1.00 89.81 392 PRO A O 1
ATOM 3095 N N . PRO A 1 393 ? -4.703 3.941 -17.436 1.00 94.19 393 PRO A N 1
ATOM 3096 C CA . PRO A 1 393 ? -4.588 2.894 -16.421 1.00 94.19 393 PRO A CA 1
ATOM 3097 C C . PRO A 1 393 ? -3.143 2.440 -16.128 1.00 94.19 393 PRO A C 1
ATOM 3099 O O . PRO A 1 393 ? -2.949 1.405 -15.493 1.00 94.19 393 PRO A O 1
ATOM 3102 N N . PHE A 1 394 ? -2.142 3.216 -16.562 1.00 93.94 394 PHE A N 1
ATOM 3103 C CA . PHE A 1 394 ? -0.707 3.003 -16.339 1.00 93.94 394 PHE A CA 1
ATOM 3104 C C . PHE A 1 394 ? -0.123 1.749 -17.001 1.00 93.94 394 PHE A C 1
ATOM 3106 O O . PHE A 1 394 ? 0.966 1.302 -16.640 1.00 93.94 394 PHE A O 1
ATOM 3113 N N . CYS A 1 395 ? -0.817 1.190 -17.993 1.00 89.25 395 CYS A N 1
ATOM 3114 C CA . CYS A 1 395 ? -0.342 0.017 -18.715 1.00 89.25 395 CYS A CA 1
ATOM 3115 C C . CYS A 1 395 ? 0.959 0.287 -19.459 1.00 89.25 395 CYS A C 1
ATOM 3117 O O . CYS A 1 395 ? 1.064 1.273 -20.188 1.00 89.25 395 CYS A O 1
ATOM 3119 N N . ALA A 1 396 ? 1.886 -0.658 -19.348 1.00 85.88 396 ALA A N 1
ATOM 3120 C CA . ALA A 1 396 ? 2.985 -0.846 -20.277 1.00 85.88 396 ALA A CA 1
ATOM 3121 C C . ALA A 1 396 ? 3.068 -2.332 -20.651 1.00 85.88 396 ALA A C 1
ATOM 3123 O O . ALA A 1 396 ? 2.735 -3.208 -19.849 1.00 85.88 396 ALA A O 1
ATOM 3124 N N . HIS A 1 397 ? 3.510 -2.616 -21.874 1.00 77.31 397 HIS A N 1
ATOM 3125 C CA . HIS A 1 397 ? 3.729 -3.975 -22.359 1.00 77.31 397 HIS A CA 1
ATOM 3126 C C . HIS A 1 397 ? 5.220 -4.210 -22.540 1.00 77.31 397 HIS A C 1
ATOM 3128 O O . HIS A 1 397 ? 5.919 -3.386 -23.125 1.00 77.31 397 HIS A O 1
ATOM 3134 N N . HIS A 1 398 ? 5.703 -5.335 -22.027 1.00 75.50 398 HIS A N 1
ATOM 3135 C CA . HIS A 1 398 ? 7.101 -5.709 -22.152 1.00 75.50 398 HIS A CA 1
ATOM 3136 C C . HIS A 1 398 ? 7.225 -6.655 -23.341 1.00 75.50 398 HIS A C 1
ATOM 3138 O O . HIS A 1 398 ? 6.606 -7.719 -23.355 1.00 75.50 398 HIS A O 1
ATOM 3144 N N . ILE A 1 399 ? 8.002 -6.253 -24.342 1.00 75.62 399 ILE A N 1
ATOM 3145 C CA . ILE A 1 399 ? 8.246 -7.037 -25.551 1.00 75.62 399 ILE A CA 1
ATOM 3146 C C . ILE A 1 399 ? 9.758 -7.157 -25.701 1.00 75.62 399 ILE A C 1
ATOM 3148 O O . ILE A 1 399 ? 10.449 -6.144 -25.790 1.00 75.62 399 ILE A O 1
ATOM 3152 N N . LEU A 1 400 ? 10.271 -8.388 -25.724 1.00 76.00 400 LEU A N 1
ATOM 3153 C CA . LEU A 1 400 ? 11.656 -8.640 -26.105 1.00 76.00 400 LEU A CA 1
ATOM 3154 C C . LEU A 1 400 ? 11.730 -8.765 -27.626 1.00 76.00 400 LEU A C 1
ATOM 3156 O O . LEU A 1 400 ? 11.061 -9.614 -28.213 1.00 76.00 400 LEU A O 1
ATOM 3160 N N . VAL A 1 401 ? 12.578 -7.950 -28.247 1.00 76.06 401 VAL A N 1
ATOM 3161 C CA . VAL A 1 401 ? 12.931 -8.079 -29.662 1.00 76.06 401 VAL A CA 1
ATOM 3162 C C . VAL A 1 401 ? 14.385 -8.529 -29.740 1.00 76.06 401 VAL A C 1
ATOM 3164 O O . VAL A 1 401 ? 15.285 -7.773 -29.382 1.00 76.06 401 VAL A O 1
ATOM 3167 N N . GLN A 1 402 ? 14.613 -9.761 -30.192 1.00 74.81 402 GLN A N 1
ATOM 3168 C CA . GLN A 1 402 ? 15.950 -10.293 -30.451 1.00 74.81 402 GLN A CA 1
ATOM 3169 C C . GLN A 1 402 ? 16.215 -10.253 -31.954 1.00 74.81 402 GLN A C 1
ATOM 3171 O O . GLN A 1 402 ? 15.429 -10.786 -32.737 1.00 74.81 402 GLN A O 1
ATOM 3176 N N . LEU A 1 403 ? 17.314 -9.612 -32.349 1.00 76.50 403 LEU A N 1
ATOM 3177 C CA . LEU A 1 403 ? 17.757 -9.567 -33.737 1.00 76.50 403 LEU A CA 1
ATOM 3178 C C . LEU A 1 403 ? 19.055 -10.342 -33.879 1.00 76.50 403 LEU A C 1
ATOM 3180 O O . LEU A 1 403 ? 20.043 -10.044 -33.211 1.00 76.50 403 LEU A O 1
ATOM 3184 N N . GLU A 1 404 ? 19.045 -11.315 -34.776 1.00 79.38 404 GLU A N 1
ATOM 3185 C CA . GLU A 1 404 ? 20.241 -12.033 -35.191 1.00 79.38 404 GLU A CA 1
ATOM 3186 C C . GLU A 1 404 ? 20.725 -11.433 -36.508 1.00 79.38 404 GLU A C 1
ATOM 3188 O O . GLU A 1 404 ? 19.988 -11.385 -37.494 1.00 79.38 404 GLU A O 1
ATOM 3193 N N . VAL A 1 405 ? 21.958 -10.927 -36.509 1.00 76.44 405 VAL A N 1
ATOM 3194 C CA . VAL A 1 405 ? 22.583 -10.306 -37.680 1.00 76.44 405 VAL A CA 1
ATOM 3195 C C . VAL A 1 405 ? 23.764 -11.175 -38.105 1.00 76.44 405 VAL A C 1
ATOM 3197 O O . VAL A 1 405 ? 24.615 -11.517 -37.285 1.00 76.44 405 VAL A O 1
ATOM 3200 N N . PHE A 1 406 ? 23.813 -11.545 -39.383 1.00 79.19 406 PHE A N 1
ATOM 3201 C CA . PHE A 1 406 ? 24.925 -12.298 -39.969 1.00 79.19 406 PHE A CA 1
ATOM 3202 C C . PHE A 1 406 ? 26.026 -11.353 -40.464 1.00 79.19 406 PHE A C 1
ATOM 3204 O O . PHE A 1 406 ? 25.781 -10.164 -40.660 1.00 79.19 406 PHE A O 1
ATOM 3211 N N . LEU A 1 407 ? 27.239 -11.881 -40.672 1.00 77.56 407 LEU A N 1
ATOM 3212 C CA . LEU A 1 407 ? 28.360 -11.128 -41.242 1.00 77.56 407 LEU A CA 1
ATOM 3213 C C . LEU A 1 407 ? 27.930 -10.441 -42.542 1.00 77.56 407 LEU A C 1
ATOM 3215 O O . LEU A 1 407 ? 27.512 -11.094 -43.497 1.00 77.56 407 LEU A O 1
ATOM 3219 N N . LEU A 1 408 ? 28.036 -9.117 -42.551 1.00 71.81 408 LEU A N 1
ATOM 3220 C CA . LEU A 1 408 ? 27.814 -8.294 -43.726 1.00 71.81 408 LEU A CA 1
ATOM 3221 C C . LEU A 1 408 ? 29.170 -7.821 -44.242 1.00 71.81 408 LEU A C 1
ATOM 3223 O O . LEU A 1 408 ? 29.992 -7.327 -43.473 1.00 71.81 408 LEU A O 1
ATOM 3227 N N . ASP A 1 409 ? 29.366 -7.878 -45.558 1.00 79.19 409 ASP A N 1
ATOM 3228 C CA . ASP A 1 409 ? 30.554 -7.314 -46.215 1.00 79.19 409 ASP A CA 1
ATOM 3229 C C . ASP A 1 409 ? 30.595 -5.767 -46.145 1.00 79.19 409 ASP A C 1
ATOM 3231 O O . ASP A 1 409 ? 31.563 -5.139 -46.577 1.00 79.19 409 ASP A O 1
ATOM 3235 N N . LYS A 1 410 ? 29.530 -5.126 -45.635 1.00 77.88 410 LYS A N 1
ATOM 3236 C CA . LYS A 1 410 ? 29.351 -3.669 -45.510 1.00 77.88 410 LYS A CA 1
ATOM 3237 C C . LYS A 1 410 ? 28.614 -3.318 -44.214 1.00 77.88 410 LYS A C 1
ATOM 3239 O O . LYS A 1 410 ? 27.830 -4.118 -43.714 1.00 77.88 410 LYS A O 1
ATOM 3244 N N . SER A 1 411 ? 28.799 -2.098 -43.702 1.00 76.81 411 SER A N 1
ATOM 3245 C CA . SER A 1 411 ? 28.002 -1.585 -42.578 1.00 76.81 411 SER A CA 1
ATOM 3246 C C . SER A 1 411 ? 26.544 -1.359 -42.994 1.00 76.81 411 SER A C 1
ATOM 3248 O O . SER A 1 411 ? 26.296 -0.735 -44.028 1.00 76.81 411 SER A O 1
ATOM 3250 N N . ALA A 1 412 ? 25.594 -1.808 -42.175 1.00 73.81 412 ALA A N 1
ATOM 3251 C CA . ALA A 1 412 ? 24.164 -1.552 -42.340 1.00 73.81 412 ALA A CA 1
ATOM 3252 C C . ALA A 1 412 ? 23.586 -0.958 -41.049 1.00 73.81 412 ALA A C 1
ATOM 3254 O O . ALA A 1 412 ? 23.973 -1.368 -39.958 1.00 73.81 412 ALA A O 1
ATOM 3255 N N . GLU A 1 413 ? 22.667 -0.002 -41.183 1.00 77.75 413 GLU A N 1
ATOM 3256 C CA . GLU A 1 413 ? 21.873 0.536 -40.073 1.00 77.75 413 GLU A CA 1
ATOM 3257 C C . GLU A 1 413 ? 20.562 -0.255 -40.004 1.00 77.75 413 GLU A C 1
ATOM 3259 O O . GLU A 1 413 ? 19.859 -0.383 -41.012 1.00 77.75 413 GLU A O 1
ATOM 3264 N N . VAL A 1 414 ? 20.243 -0.824 -38.840 1.00 73.94 414 VAL A N 1
ATOM 3265 C CA . VAL A 1 414 ? 19.030 -1.630 -38.665 1.00 73.94 414 VAL A CA 1
ATOM 3266 C C . VAL A 1 414 ? 17.962 -0.770 -38.004 1.00 73.94 414 VAL A C 1
ATOM 3268 O O . VAL A 1 414 ? 18.157 -0.226 -36.922 1.00 73.94 414 VAL A O 1
ATOM 3271 N N . GLN A 1 415 ? 16.802 -0.664 -38.650 1.00 80.31 415 GLN A N 1
ATOM 3272 C CA . GLN A 1 415 ? 15.634 -0.010 -38.074 1.00 80.31 415 GLN A CA 1
ATOM 3273 C C . GLN A 1 415 ? 14.530 -1.037 -37.833 1.00 80.31 415 GLN A C 1
ATOM 3275 O O . GLN A 1 415 ? 14.062 -1.694 -38.760 1.00 80.31 415 GLN A O 1
ATOM 3280 N N . VAL A 1 416 ? 14.083 -1.139 -36.586 1.00 78.50 416 VAL A N 1
ATOM 3281 C CA . VAL A 1 416 ? 12.929 -1.945 -36.192 1.00 78.50 416 VAL A CA 1
ATOM 3282 C C . VAL A 1 416 ? 11.722 -1.034 -36.060 1.00 78.50 416 VAL A C 1
ATOM 3284 O O . VAL A 1 416 ? 11.780 0.009 -35.411 1.00 78.50 416 VAL A O 1
ATOM 3287 N N . ILE A 1 417 ? 10.613 -1.430 -36.677 1.00 77.56 417 ILE A N 1
ATOM 3288 C CA . ILE A 1 417 ? 9.343 -0.718 -36.576 1.00 77.56 417 ILE A CA 1
ATOM 3289 C C . ILE A 1 417 ? 8.343 -1.644 -35.894 1.00 77.56 417 ILE A C 1
ATOM 3291 O O . ILE A 1 417 ? 7.955 -2.668 -36.454 1.00 77.56 417 ILE A O 1
ATOM 3295 N N . LEU A 1 418 ? 7.925 -1.279 -34.686 1.00 74.81 418 LEU A N 1
ATOM 3296 C CA . LEU A 1 418 ? 6.854 -1.959 -33.967 1.00 74.81 418 LEU A CA 1
ATOM 3297 C C . LEU A 1 418 ? 5.529 -1.270 -34.302 1.00 74.81 418 LEU A C 1
ATOM 3299 O O . LEU A 1 418 ? 5.427 -0.049 -34.208 1.00 74.81 418 LEU A O 1
ATOM 3303 N N . ARG A 1 419 ? 4.522 -2.047 -34.715 1.00 75.81 419 ARG A N 1
ATOM 3304 C CA . ARG A 1 419 ? 3.161 -1.571 -35.008 1.00 75.81 419 ARG A CA 1
ATOM 3305 C C . ARG A 1 419 ? 2.140 -2.513 -34.386 1.00 75.81 419 ARG A C 1
ATOM 3307 O O . ARG A 1 419 ? 2.267 -3.730 -34.516 1.00 75.81 419 ARG A O 1
ATOM 3314 N N . THR A 1 420 ? 1.100 -1.958 -33.777 1.00 73.31 420 THR A N 1
ATOM 3315 C CA . THR A 1 420 ? -0.058 -2.743 -33.337 1.00 73.31 420 THR A CA 1
ATOM 3316 C C . THR A 1 420 ? -0.989 -2.955 -34.530 1.00 73.31 420 THR A C 1
ATOM 3318 O O . THR A 1 420 ? -1.318 -2.009 -35.246 1.00 73.31 420 THR A O 1
ATOM 3321 N N . GLY A 1 421 ? -1.419 -4.196 -34.777 1.00 71.56 421 GLY A N 1
ATOM 3322 C CA . GLY A 1 421 ? -2.342 -4.501 -35.875 1.00 71.56 421 GLY A CA 1
ATOM 3323 C C . GLY A 1 421 ? -3.633 -3.681 -35.774 1.00 71.56 421 GLY A C 1
ATOM 3324 O O . GLY A 1 421 ? -4.253 -3.641 -34.717 1.00 71.56 421 GLY A O 1
ATOM 3325 N N . GLY A 1 422 ? -4.021 -3.014 -36.866 1.00 70.06 422 GLY A N 1
ATOM 3326 C CA . GLY A 1 422 ? -5.235 -2.188 -36.934 1.00 70.06 422 GLY A CA 1
ATOM 3327 C C . GLY A 1 422 ? -5.106 -0.754 -36.401 1.00 70.06 422 GLY A C 1
ATOM 3328 O O . GLY A 1 422 ? -6.052 0.009 -36.562 1.00 70.06 422 GLY A O 1
ATOM 3329 N N . HIS A 1 423 ? -3.955 -0.367 -35.837 1.00 63.97 423 HIS A N 1
ATOM 3330 C CA . HIS A 1 423 ? -3.740 0.954 -35.231 1.00 63.97 423 HIS A CA 1
ATOM 3331 C C . HIS A 1 423 ? -2.438 1.604 -35.730 1.00 63.97 423 HIS A C 1
ATOM 3333 O O . HIS A 1 423 ? -1.392 1.465 -35.095 1.00 63.97 423 HIS A O 1
ATOM 3339 N N . PRO A 1 424 ? -2.455 2.303 -36.880 1.00 59.66 424 PRO A N 1
ATOM 3340 C CA . PRO A 1 424 ? -1.251 2.907 -37.457 1.00 59.66 424 PRO A CA 1
ATOM 3341 C C . PRO A 1 424 ? -0.633 4.008 -36.577 1.00 59.66 424 PRO A C 1
ATOM 3343 O O . PRO A 1 424 ? 0.562 4.268 -36.695 1.00 59.66 424 PRO A O 1
ATOM 3346 N N . GLU A 1 425 ? -1.396 4.613 -35.659 1.00 65.75 425 GLU A N 1
ATOM 3347 C CA . GLU A 1 425 ? -0.883 5.584 -34.681 1.00 65.75 425 GLU A CA 1
ATOM 3348 C C . GLU A 1 425 ? 0.086 5.008 -33.629 1.00 65.75 425 GLU A C 1
ATOM 3350 O O . GLU A 1 425 ? 0.749 5.782 -32.942 1.00 65.75 425 GLU A O 1
ATOM 3355 N N . THR A 1 426 ? 0.220 3.681 -33.497 1.00 63.12 426 THR A N 1
ATOM 3356 C CA . THR A 1 426 ? 1.125 3.059 -32.507 1.00 63.12 426 THR A CA 1
ATOM 3357 C C . THR A 1 426 ? 2.509 2.714 -33.062 1.00 63.12 426 THR A C 1
ATOM 3359 O O . THR A 1 426 ? 3.238 1.916 -32.472 1.00 63.12 426 THR A O 1
ATOM 3362 N N . GLU A 1 427 ? 2.888 3.298 -34.201 1.00 70.31 427 GLU A N 1
ATOM 3363 C CA . GLU A 1 427 ? 4.185 3.049 -34.823 1.00 70.31 427 GLU A CA 1
ATOM 3364 C C . GLU A 1 427 ? 5.343 3.579 -33.967 1.00 70.31 427 GLU A C 1
ATOM 3366 O O . GLU A 1 427 ? 5.551 4.786 -33.846 1.00 70.31 427 GLU A O 1
ATOM 3371 N N . GLN A 1 428 ? 6.158 2.665 -33.442 1.00 68.62 428 GLN A N 1
ATOM 3372 C CA . GLN A 1 428 ? 7.403 3.002 -32.764 1.00 68.62 428 GLN A CA 1
ATOM 3373 C C . GLN A 1 428 ? 8.596 2.583 -33.621 1.00 68.62 428 GLN A C 1
ATOM 3375 O O . GLN A 1 428 ? 8.761 1.410 -33.959 1.00 68.62 428 GLN A O 1
ATOM 3380 N N . ARG A 1 429 ? 9.443 3.559 -33.963 1.00 72.56 429 ARG A N 1
ATOM 3381 C CA . ARG A 1 429 ? 10.669 3.348 -34.739 1.00 72.56 429 ARG A CA 1
ATOM 3382 C C . ARG A 1 429 ? 11.871 3.291 -33.808 1.00 72.56 429 ARG A C 1
ATOM 3384 O O . ARG A 1 429 ? 12.162 4.261 -33.116 1.00 72.56 429 ARG A O 1
ATOM 3391 N N . LEU A 1 430 ? 12.585 2.178 -33.844 1.00 70.81 430 LEU A N 1
ATOM 3392 C CA . LEU A 1 430 ? 13.810 1.936 -33.096 1.00 70.81 430 LEU A CA 1
ATOM 3393 C C . LEU A 1 430 ? 14.954 1.847 -34.104 1.00 70.81 430 LEU A C 1
ATOM 3395 O O . LEU A 1 430 ? 14.936 0.983 -34.976 1.00 70.81 430 LEU A O 1
ATOM 3399 N N . ARG A 1 431 ? 15.913 2.769 -34.028 1.00 68.19 431 ARG A N 1
ATOM 3400 C CA . ARG A 1 431 ? 17.179 2.662 -34.767 1.00 68.19 431 ARG A CA 1
ATOM 3401 C C . ARG A 1 431 ? 18.187 1.979 -33.849 1.00 68.19 431 ARG A C 1
ATOM 3403 O O . ARG A 1 431 ? 18.293 2.396 -32.696 1.00 68.19 431 ARG A O 1
ATOM 3410 N N . LEU A 1 432 ? 18.821 0.918 -34.338 1.00 63.62 432 LEU A N 1
ATOM 3411 C CA . LEU A 1 432 ? 19.752 0.070 -33.593 1.00 63.62 432 LEU A CA 1
ATOM 3412 C C . LEU A 1 432 ? 21.199 0.363 -33.967 1.00 63.62 432 LEU A C 1
ATOM 3414 O O . LEU A 1 432 ? 21.459 0.548 -35.179 1.00 63.62 432 LEU A O 1
#

Mean predicted aligned error: 13.89 Å

InterPro domains:
  IPR000734 Triacylglycerol lipase family [PR00821] (74-93)
  IPR000734 Triacylglycerol lipase family [PR00821] (96-110)
  IPR000734 Triacylglycerol lipase family [PR00821] (119-134)
  IPR000734 Triacylglycerol lipase family [PR00821] (161-179)
  IPR000734 Triacylglycerol lipase family [PTHR11610] (40-231)
  IPR013818 Lipase [PF00151] (40-223)
  IPR013818 Lipase [PF00151] (283-394)
  IPR016272 Lipase, LIPH-type [PIRSF000865] (19-419)
  IPR029058 Alpha/Beta hydrolase fold [G3DSA:3.40.50.1820] (28-233)
  IPR029058 Alpha/Beta hydrolase fold [G3DSA:3.40.50.1820] (262-396)
  IPR029058 Alpha/Beta hydrolase fold [SSF53474] (42-395)
  IPR033906 Lipase, N-terminal [cd00707] (51-390)

Foldseek 3Di:
DPPVVVVVVVVVVVVVVVVVVPPDPPDDPPDQFDDADDDDPVVLVVVPPDFDKWKWKDFPVRLPGTDTDDDVCPVPDPGDDQVFFEEEEFEAADARLDDDPCLSLLSNLDNVQGGHIYMYIRRSSLRYHPPVRSLVCLLVSLVVVLVVVVVSVVVPHFQLSYEYEAAACRLFSLLLNLVVVQADHNEYEYQQYFAPPALPDDLNRGFAARSHLFYEYEFQFEDDPPPDDDDDDDDDDDDDDDDDDDDDDDDDDDDDDDDDDDDDDPPDDVDPDDPPDDDDDLTTGHLDFRTLEYECEVQRHQAAQLDPDPPDPSVSSNVLRSCVSVLQLSLVSVVPAFQFWFFDPGPVCVVVCVTPHDPPGTFGRYPPRSSPDPDPPRDDYTYTYDYFHNDPVRDDDDDDDDDDDDDDPDDDWDWDWDDDPPDNVPTDIDTD

Solvent-accessible surface area (backbone atoms only — not comparable to full-atom values): 25473 Å² total; per-residue (Å²): 143,73,73,72,60,60,58,55,55,56,53,53,54,55,53,56,58,55,61,69,71,65,73,66,77,87,72,72,80,74,78,79,57,48,71,76,82,85,66,54,80,67,58,54,71,72,66,58,89,67,78,51,76,49,34,36,36,33,30,80,91,32,66,90,47,28,39,76,46,57,88,88,38,79,86,74,51,89,73,72,52,53,91,41,40,37,37,35,40,28,63,38,76,26,72,79,40,64,80,69,80,59,54,61,57,46,52,42,44,49,43,73,73,39,84,35,35,33,38,36,51,41,37,55,70,39,27,33,49,62,64,87,60,28,68,68,40,38,62,58,53,19,52,56,50,45,55,52,51,55,52,44,38,78,62,63,32,56,54,60,42,33,34,34,40,9,31,26,50,11,13,32,23,44,18,42,33,13,50,78,54,71,16,49,30,27,30,35,38,23,26,13,33,38,15,82,87,32,71,83,40,54,66,84,69,24,43,31,40,68,16,16,72,31,22,34,29,29,28,15,15,18,52,81,79,70,83,86,72,89,78,80,84,78,85,79,82,83,77,90,76,86,89,88,82,88,84,92,85,83,90,83,86,85,84,87,86,91,81,93,80,84,94,84,74,93,70,84,64,92,70,89,73,77,94,83,68,83,93,75,76,82,46,58,13,31,68,67,83,40,10,40,39,23,36,22,39,51,68,9,24,80,38,52,78,51,66,90,46,98,83,54,57,73,67,63,36,43,51,44,19,38,47,40,27,52,55,49,45,48,37,25,53,70,61,84,32,88,54,50,32,34,53,40,96,42,62,67,44,40,75,71,60,74,41,88,56,47,99,67,68,52,35,34,63,55,85,51,67,72,28,46,57,85,62,81,76,72,61,73,64,38,50,17,41,36,64,50,43,57,53,88,69,29,65,60,84,91,77,90,84,86,84,89,82,75,95,62,101,60,95,80,84,49,73,49,73,49,66,51,89,98,38,82,90,54,61,43,80,44,80,99

Radius of gyration: 28.58 Å; Cα contacts (8 Å, |Δi|>4): 719; chains: 1; bounding box: 90×91×71 Å

Sequence (432 aa):
MGWKLKTVQTILSILAFYITFAVGEDEEPRSECADFNNTTWLEYHQQGSKLQVQYLLLTRKNTDCASLFGQDFLSNNTYFNSSQPTKIIVHGYRALGSKPSWVKQLAQALLRVQDANVVVVDWIYGASLAYNMVVENYKEVAIQISVLINQLQNHGCKLESFHFIGVSLGAHVSGFVGTLFKGKIGRITGLDPAGPMFKRADTFDRLDPSDALFVEAIHTDADCERIGYTQIFIVIAKRFLLPFHLFLVGLLYFKSLTVHWNDNMTMSWCQPFNINYHPFLSDFGISISVGHADFFLNGGMDQAGCSRSRFTSMYSYVICDHMRALHIYISALNGTCPLTGIPCSSYEDFLKGRCLGCPGRCPRIGLLENSGLTVFPLPQPKKLFLLTTSAPPFCAHHILVQLEVFLLDKSAEVQVILRTGGHPETEQRLRL

pLDDT: mean 75.51, std 24.34, range [21.28, 98.88]

Organism: Oncorhynchus mykiss (NCBI:txid8022)

Secondary structure (DSSP, 8-state):
--SHHHHHHHHHHHHHHHHTT---------PPPB-PPP--HHHHHHH-S----EEEEE-TTSTTSBEEESGGGTTT-SS--TTS-EEEEE----TT----THHHHHHHHHHHHS--EEEEEE-HHHHSS-HHHHTTTHHHHHHHHHHHHHHHHHTT--GGGEEEEEETHHHHHHHHHHHHTTT-BSEEEEES-B-TTTTTS-GGGS--GGGBSSEEEEESSB----TT----------------------------------------------TTS----S--B--S--SSEEEEEGGGSSPTT----TTS-HHHHHHHHHTHHHHHHHHHHH-SS--BPEE-S-HHHHHTT-----SSSPPBSSSSGGGG---SSPPS-EEEEE---SSTT---------------SS----EEEEEETTEEEEEEEEE-